Protein AF-A0A927Z5C0-F1 (afdb_monomer)

Radius of gyration: 33.52 Å; Cα contacts (8 Å, |Δi|>4): 1269; chains: 1; bounding box: 84×115×76 Å

Mean predicted aligned error: 18.36 Å

Solvent-accessible surface area (backbone atoms only — not comparable to full-atom values): 34961 Å² total; per-residue (Å²): 134,86,88,82,93,79,89,84,80,93,78,88,75,91,90,73,93,80,89,84,85,87,81,89,85,91,88,81,85,73,83,78,77,69,77,74,74,81,71,95,73,92,30,59,30,34,33,28,30,27,28,61,99,68,42,72,51,75,78,29,37,56,52,42,77,29,66,46,78,95,73,87,42,35,26,20,29,38,31,44,2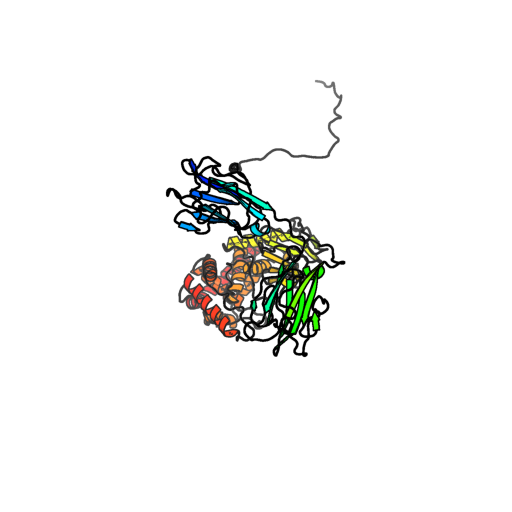6,63,40,87,73,91,54,54,62,49,36,38,33,28,29,26,29,62,99,67,44,73,54,70,77,30,48,59,56,38,78,29,65,44,83,94,71,84,36,33,27,19,26,38,30,44,29,58,38,61,56,37,39,77,49,33,45,43,39,34,28,32,24,29,63,97,70,43,70,52,75,78,39,46,62,52,45,77,35,70,44,81,96,70,87,38,34,27,21,23,39,29,44,27,71,42,75,48,77,80,74,90,62,67,45,36,36,33,27,30,26,30,62,99,70,43,72,51,73,79,29,49,57,53,42,75,27,68,43,78,94,73,87,42,35,25,18,23,38,32,44,36,59,52,51,92,87,44,38,52,47,36,39,31,31,32,26,28,63,95,70,42,71,51,73,79,26,44,61,56,42,76,34,69,46,77,94,74,85,40,34,26,18,26,40,30,42,28,55,39,43,43,35,42,64,40,36,44,42,37,32,28,32,24,29,63,96,71,41,70,54,74,78,39,47,61,53,42,83,34,68,45,83,92,74,87,39,34,26,20,22,40,30,44,28,63,43,74,44,94,80,35,70,81,87,73,75,63,42,76,52,82,69,82,62,36,78,88,42,74,44,78,31,86,54,57,30,32,36,77,61,91,62,38,34,41,38,38,46,57,73,32,64,46,51,16,18,52,66,61,54,53,54,46,51,53,50,47,48,27,67,69,62,73,46,54,76,31,33,81,38,67,56,101,53,98,52,66,59,40,56,68,48,39,48,37,46,70,40,34,78,60,64,72,83,44,80,35,37,38,32,42,46,40,81,63,94,70,55,44,43,43,62,25,56,40,30,35,40,36,22,49,56,36,77,76,51,63,88,70,48,41,54,47,52,43,26,35,54,40,68,30,49,49,60,95,29,55,61,84,66,44,67,35,49,50,41,5,45,14,54,40,49,35,51,52,37,34,54,78,70,60,43,45,60,72,75,53,51,72,61,48,49,84,69,54,71,73,49,50,56,34,44,75,48,31,68,56,49,66,71,51,83,78,81,62,67,68,85,88,38,64,63,36,43,44,52,16,30,52,50,51,51,48,43,31,77,74,69,34,82,60,43,61,54,51,34,46,56,50,45,39,74,38,84,49,60,86,62,81,80,77,67,100,81,63,75,73,66,63,51,55,54,50,50,43,54,51,45,51,52,38,47,31,74,74,63,42,91,54,45,43,62,52,44,40,55,44,47,78,74,40,44,73,56,53,32,53,52,52,52,52,49,42,52,56,45,50,75,76,110

Foldseek 3Di:
DDDDDDDDDPPPPDDDDDDDDDDDDDDDDDPDPPPPDPDPDQAQKKKWFQKPPPGIDDIDHAFDKHFDFPPPIFTFKMFMWGGPPVFDWWKKKWFQKPPPGIDDIDTGGDIHGDDPPPIGTFKMFMATDHGVNVFKKKKKWFQKPPPGIDDIDIHGPMHGDDPPPIGTGMMTIHIDTDDDPPDKKKKKWFQKPPPGIDDIDIAFDKHFDFPPPIFTFKMAMWIDDPQFFWFKKKWWQKPPPGIDDIDTHGGMHGDDPPPIGTFKMFMATDFGVNLFKKKWKWFQKPPPGIDDIDIHGDIHGDGPPPIGTGMMTIHIDTDPPRDPDDAAAEDQAQLDQVDKDQAQAWHWYDDDAEIETEHHGDMAGSNVRVLLVVLQVLLCVLQVFHFDLQQADPDDDPVCCVRARHDNNPVPCVVSRHQYEYEDADPPFAWADHGSYIYGYRVQSNDDPQRVLRVQLRSQLRRAAPQDAPLALQQSLLRSNLSSLRSCLVVLHFHPVCLVLLPDDDPVLLVLLVVFLCVLLDNQPDPPPVDDSSNNNSVLLLVVCCVPVNSNLSVQLRVLVSVDRLPPQPDDDDPPDNNPSSNVSSVVSLVSSCVSPPPCSRVVSSVCCVVPSNVVSVVSVVSSVVSVVVD

Secondary structure (DSSP, 8-state):
-------S---SSS----S--------------PPP---S---SEEEEEEETTTEEPPPEETTPPEE-SSS-PPEEEEEEEE---SSS-EEEEEEEETTTEE---EETT--EE-SSS-PPEEEEEEEEESTHHHHEEEEEEEEETTTEEPPPEETTPPEE-SSS-PPEEEEEEEEEEPP---S-EEEEEEEETTTEEPPPEETT--EE-SSS-PPEEEEEEEEE-SSS--EEEEEEEETTTEEPPPB-TT--EE-SSS-PPEEEEEEEEESTHHHHEEEEEEEEETTTEEPPPEETT--EE-SSS-PPEEEEEEEEEE-TTPPP-PPPEEE---S-TT-EEE-SS-EEEE-SSEEEEE-TT-EEETTHHHHHHHHHHHHHHHH-----TT---S-S--HHIIIIISSTTTTSSTT--SEEEEEE--SS--EEEETTEEEEEGGGGSS-GGGTHHHHHHHHHT-S-SS----HHHHHHHHHHHHHHHHHHHHT---GGGHHHHSPPPHHHHHHHHTGGGGGGS-----SSS--HHHHHHHHHHHHHHHHH-TTHHHHHHHHHTTS--GGGS---TTS-THHHHHHHHHHHHHHHHHHS-TTHHHHHHHHHHHHHHHHHHHHHHHHHHHHTT-

pLDDT: mean 78.88, std 19.05, range [27.11, 98.69]

Structure (mmCIF, N/CA/C/O backbone):
data_AF-A0A927Z5C0-F1
#
_entry.id   AF-A0A927Z5C0-F1
#
loop_
_atom_site.group_PDB
_atom_site.id
_atom_site.type_symbol
_atom_site.label_atom_id
_atom_site.label_alt_id
_atom_site.label_comp_id
_atom_site.label_asym_id
_atom_site.label_entity_id
_atom_site.label_seq_id
_atom_site.pdbx_PDB_ins_code
_atom_site.Cartn_x
_atom_site.Cartn_y
_atom_site.Cartn_z
_atom_site.occupancy
_atom_site.B_iso_or_equiv
_atom_site.auth_seq_id
_atom_site.auth_comp_id
_atom_site.auth_asym_id
_atom_site.auth_atom_id
_atom_site.pdbx_PDB_model_num
ATOM 1 N N . MET A 1 1 ? -23.566 82.397 30.228 1.00 35.00 1 MET A N 1
ATOM 2 C CA . MET A 1 1 ? -24.152 83.359 29.269 1.00 35.00 1 MET A CA 1
ATOM 3 C C . MET A 1 1 ? -23.436 83.197 27.927 1.00 35.00 1 MET A C 1
ATOM 5 O O . MET A 1 1 ? -22.221 83.251 27.918 1.00 35.00 1 MET A O 1
ATOM 9 N N . TYR A 1 2 ? -24.194 82.915 26.859 1.00 32.28 2 TYR A N 1
ATOM 10 C CA . TYR A 1 2 ? -23.895 83.130 25.426 1.00 32.28 2 TYR A CA 1
ATOM 11 C C . TYR A 1 2 ? -22.536 82.684 24.833 1.00 32.28 2 TYR A C 1
ATOM 13 O O . TYR A 1 2 ? -21.501 83.284 25.065 1.00 32.28 2 TYR A O 1
ATOM 21 N N . ARG A 1 3 ? -22.475 81.562 24.097 1.00 31.06 3 ARG A N 1
ATOM 22 C CA . ARG A 1 3 ? -22.785 81.353 22.653 1.00 31.06 3 ARG A CA 1
ATOM 23 C C . ARG A 1 3 ? -21.858 82.061 21.638 1.00 31.06 3 ARG A C 1
ATOM 25 O O . ARG A 1 3 ? -21.967 83.253 21.405 1.00 31.06 3 ARG A O 1
ATOM 32 N N . ARG A 1 4 ? -21.217 81.185 20.844 1.00 33.03 4 ARG A N 1
ATOM 33 C CA . ARG A 1 4 ? -21.032 81.217 19.374 1.00 33.03 4 ARG A CA 1
ATOM 34 C C . ARG A 1 4 ? -19.978 82.170 18.785 1.00 33.03 4 ARG A C 1
ATOM 36 O O . ARG A 1 4 ? -20.296 83.246 18.300 1.00 33.03 4 ARG A O 1
ATOM 43 N N . LYS A 1 5 ? -18.809 81.587 18.501 1.00 33.81 5 LYS A N 1
ATOM 44 C CA . LYS A 1 5 ? -18.330 81.476 17.112 1.00 33.81 5 LYS A CA 1
ATOM 45 C C . LYS A 1 5 ? -18.295 79.997 16.746 1.00 33.81 5 LYS A C 1
ATOM 47 O O . LYS A 1 5 ? -17.612 79.209 17.386 1.00 33.81 5 LYS A O 1
ATOM 52 N N . GLY A 1 6 ? -19.129 79.606 15.789 1.00 30.55 6 GLY A N 1
ATOM 53 C CA . GLY A 1 6 ? -19.282 78.228 15.358 1.00 30.55 6 GLY A CA 1
ATOM 54 C C . GLY A 1 6 ? -19.215 78.114 13.846 1.00 30.55 6 GLY A C 1
ATOM 55 O O . GLY A 1 6 ? -19.657 79.009 13.133 1.00 30.55 6 GLY A O 1
ATOM 56 N N . LYS A 1 7 ? -18.770 76.926 13.432 1.00 36.62 7 LYS A N 1
ATOM 57 C CA . LYS A 1 7 ? -18.988 76.288 12.130 1.00 36.62 7 LYS A CA 1
ATOM 58 C C . LYS A 1 7 ? -18.103 76.772 10.979 1.00 36.62 7 LYS A C 1
ATOM 60 O O . LYS A 1 7 ? -18.594 77.274 9.977 1.00 36.62 7 LYS A O 1
ATOM 65 N N . LEU A 1 8 ? -16.826 76.394 11.047 1.00 32.53 8 LEU A N 1
ATOM 66 C CA . LEU A 1 8 ? -16.128 75.885 9.868 1.00 32.53 8 LEU A CA 1
ATOM 67 C C . LEU A 1 8 ? -15.653 74.445 10.115 1.00 32.53 8 LEU A C 1
ATOM 69 O O . LEU A 1 8 ? -14.887 74.165 11.027 1.00 32.53 8 LEU A O 1
ATOM 73 N N . LYS A 1 9 ? -16.157 73.560 9.248 1.00 37.00 9 LYS A N 1
ATOM 74 C CA . LYS A 1 9 ? -15.543 72.310 8.777 1.00 37.00 9 LYS A CA 1
ATOM 75 C C . LYS A 1 9 ? -15.437 71.119 9.746 1.00 37.00 9 LYS A C 1
ATOM 77 O O . LYS A 1 9 ? -14.450 70.401 9.772 1.00 37.00 9 LYS A O 1
ATOM 82 N N . ARG A 1 10 ? -16.581 70.751 10.343 1.00 35.12 10 ARG A N 1
ATOM 83 C CA . ARG A 1 10 ? -17.048 69.349 10.277 1.00 35.12 10 ARG A CA 1
ATOM 84 C C . ARG A 1 10 ? -17.581 69.102 8.861 1.00 35.12 10 ARG A C 1
ATOM 86 O O . ARG A 1 10 ? -18.714 69.479 8.584 1.00 35.12 10 ARG A O 1
ATOM 93 N N . ARG A 1 11 ? -16.747 68.554 7.974 1.00 35.56 11 ARG A N 1
ATOM 94 C CA . ARG A 1 11 ? -17.100 67.827 6.730 1.00 35.56 11 ARG A CA 1
ATOM 95 C C . ARG A 1 11 ? -15.812 67.238 6.128 1.00 35.56 11 ARG A C 1
ATOM 97 O O . ARG A 1 11 ? -15.380 67.611 5.051 1.00 35.56 11 ARG A O 1
ATOM 104 N N . ALA A 1 12 ? -15.175 66.371 6.906 1.00 32.50 12 ALA A N 1
ATOM 105 C CA . ALA A 1 12 ? -14.199 65.369 6.459 1.00 32.50 12 ALA A CA 1
ATOM 106 C C . ALA A 1 12 ? -14.202 64.182 7.447 1.00 32.50 12 ALA A C 1
ATOM 108 O O . ALA A 1 12 ? -13.190 63.557 7.719 1.00 32.50 12 ALA A O 1
ATOM 109 N N . LEU A 1 13 ? -15.367 63.930 8.052 1.00 33.34 13 LEU A N 1
ATOM 110 C CA . LEU A 1 13 ? -15.648 62.782 8.901 1.00 33.34 13 LEU A CA 1
ATOM 111 C C . LEU A 1 13 ? -17.095 62.405 8.581 1.00 33.34 13 LEU A C 1
ATOM 113 O O . LEU A 1 13 ? -17.990 63.229 8.789 1.00 33.34 13 LEU A O 1
ATOM 117 N N . LYS A 1 14 ? -17.282 61.197 8.039 1.00 33.88 14 LYS A N 1
ATOM 118 C CA . LYS A 1 14 ? -18.471 60.646 7.352 1.00 33.88 14 LYS A CA 1
ATOM 119 C C . LYS A 1 14 ? -18.486 60.823 5.825 1.00 33.88 14 LYS A C 1
ATOM 121 O O . LYS A 1 14 ? -19.252 61.628 5.301 1.00 33.88 14 LYS A O 1
ATOM 126 N N . ARG A 1 15 ? -17.676 60.009 5.134 1.00 34.78 15 ARG A N 1
ATOM 127 C CA . ARG A 1 15 ? -18.104 59.057 4.080 1.00 34.78 15 ARG A CA 1
ATOM 128 C C . ARG A 1 15 ? -16.881 58.302 3.534 1.00 34.78 15 ARG A C 1
ATOM 130 O O . ARG A 1 15 ? -16.101 58.898 2.810 1.00 34.78 15 ARG A O 1
ATOM 137 N N . LEU A 1 16 ? -16.762 57.048 3.975 1.00 27.66 16 LEU A N 1
ATOM 138 C CA . LEU A 1 16 ? -16.026 55.858 3.496 1.00 27.66 16 LEU A CA 1
ATOM 139 C C . LEU A 1 16 ? -15.730 55.091 4.808 1.00 27.66 16 LEU A C 1
ATOM 141 O O . LEU A 1 16 ? -14.851 55.508 5.546 1.00 27.66 16 LEU A O 1
ATOM 145 N N . ILE A 1 17 ? -16.520 54.154 5.351 1.00 39.12 17 ILE A N 1
ATOM 146 C CA . ILE A 1 17 ? -17.126 52.933 4.790 1.00 39.12 17 ILE A CA 1
ATOM 147 C C . ILE A 1 17 ? -16.357 52.432 3.573 1.00 39.12 17 ILE A C 1
ATOM 149 O O . ILE A 1 17 ? -16.711 52.756 2.445 1.00 39.12 17 ILE A O 1
ATOM 153 N N . SER A 1 18 ? -15.239 51.760 3.844 1.00 31.09 18 SER A N 1
ATOM 154 C CA . SER A 1 18 ? -14.979 50.374 3.434 1.00 31.09 18 SER A CA 1
ATOM 155 C C . SER A 1 18 ? -13.510 50.028 3.714 1.00 31.09 18 SER A C 1
ATOM 157 O O . SER A 1 18 ? -12.622 50.804 3.381 1.00 31.09 18 SER A O 1
ATOM 159 N N . PHE A 1 19 ? -13.312 48.841 4.290 1.00 29.16 19 PHE A N 1
ATOM 160 C CA . PHE A 1 19 ? -12.064 48.101 4.530 1.00 29.16 19 PHE A CA 1
ATOM 161 C C . PHE A 1 19 ? -11.231 48.357 5.809 1.00 29.16 19 PHE A C 1
ATOM 163 O O . PHE A 1 19 ? -10.607 49.394 6.006 1.00 29.16 19 PHE A O 1
ATOM 170 N N . LEU A 1 20 ? -11.194 47.268 6.596 1.00 27.73 20 LEU A N 1
ATOM 171 C CA . LEU A 1 20 ? -10.208 46.795 7.577 1.00 27.73 20 LEU A CA 1
ATOM 172 C C . LEU A 1 20 ? -10.123 47.453 8.971 1.00 27.73 20 LEU A C 1
ATOM 174 O O . LEU A 1 20 ? -9.195 48.173 9.324 1.00 27.73 20 LEU A O 1
ATOM 178 N N . VAL A 1 21 ? -11.095 47.066 9.798 1.00 28.19 21 VAL A N 1
ATOM 179 C CA . VAL A 1 21 ? -10.966 46.757 11.239 1.00 28.19 21 VAL A CA 1
ATOM 180 C C . VAL A 1 21 ? -10.350 45.332 11.288 1.00 28.19 21 VAL A C 1
ATOM 182 O O . VAL A 1 21 ? -10.690 44.541 10.419 1.00 28.19 21 VAL A O 1
ATOM 185 N N . VAL A 1 22 ? -9.432 44.871 12.139 1.00 29.48 22 VAL A N 1
ATOM 186 C CA . VAL A 1 22 ? -9.125 45.068 13.560 1.00 29.48 22 VAL A CA 1
ATOM 187 C C . VAL A 1 22 ? -7.648 44.684 13.743 1.00 29.48 22 VAL A C 1
ATOM 189 O O . VAL A 1 22 ? -7.231 43.623 13.287 1.00 29.48 22 VAL A O 1
ATOM 192 N N . ALA A 1 23 ? -6.870 45.489 14.462 1.00 27.11 23 ALA A N 1
ATOM 193 C CA . ALA A 1 23 ? -5.603 45.062 15.044 1.00 27.11 23 ALA A CA 1
ATOM 194 C C . ALA A 1 23 ? -5.609 45.428 16.534 1.00 27.11 23 ALA A C 1
ATOM 196 O O . ALA A 1 23 ? -5.937 46.567 16.867 1.00 27.11 23 ALA A O 1
ATOM 197 N N . VAL A 1 24 ? -5.157 44.477 17.372 1.00 29.84 24 VAL A N 1
ATOM 198 C CA . VAL A 1 24 ? -4.803 44.607 18.808 1.00 29.84 24 VAL A CA 1
ATOM 199 C C . VAL A 1 24 ? -6.044 44.624 19.738 1.00 29.84 24 VAL A C 1
ATOM 201 O O . VAL A 1 24 ? -6.917 45.459 19.568 1.00 29.84 24 VAL A O 1
ATOM 204 N N . MET A 1 25 ? -6.258 43.772 20.752 1.00 28.12 25 MET A N 1
ATOM 205 C CA . MET A 1 25 ? -5.414 42.907 21.587 1.00 28.12 25 MET A CA 1
ATOM 206 C C . MET A 1 25 ? -6.323 41.901 22.333 1.00 28.12 25 MET A C 1
ATOM 208 O O . MET A 1 25 ? -7.357 42.331 22.827 1.00 28.12 25 MET A O 1
ATOM 212 N N . ILE A 1 26 ? -5.905 40.642 22.496 1.00 29.81 26 ILE A N 1
ATOM 213 C CA . ILE A 1 26 ? -5.763 39.912 23.778 1.00 29.81 26 ILE A CA 1
ATOM 214 C C . ILE A 1 26 ? -4.725 38.828 23.464 1.00 29.81 26 ILE A C 1
ATOM 216 O O . ILE A 1 26 ? -5.000 37.854 22.775 1.00 29.81 26 ILE A O 1
ATOM 220 N N . CYS A 1 27 ? -3.485 39.078 23.876 1.00 29.94 27 CYS A N 1
ATOM 221 C CA . CYS A 1 27 ? -2.367 38.155 23.756 1.00 29.94 27 CYS A CA 1
ATOM 222 C C . CYS A 1 27 ? -1.892 37.911 25.187 1.00 29.94 27 CYS A C 1
ATOM 224 O O . CYS A 1 27 ? -1.241 38.771 25.782 1.00 29.94 27 CYS A O 1
ATOM 226 N N . SER A 1 28 ? -2.298 36.788 25.773 1.00 27.95 28 SER A N 1
ATOM 227 C CA . SER A 1 28 ? -1.826 36.334 27.078 1.00 27.95 28 SER A CA 1
ATOM 228 C C . SER A 1 28 ? -1.284 34.914 26.951 1.00 27.95 28 SER A C 1
ATOM 230 O O . SER A 1 28 ? -2.047 33.962 26.850 1.00 27.95 28 SER A O 1
ATOM 232 N N . LEU A 1 29 ? 0.050 34.840 26.994 1.00 28.64 29 LEU A N 1
ATOM 233 C CA . LEU A 1 29 ? 0.862 33.756 27.556 1.00 28.64 29 LEU A CA 1
ATOM 234 C C . LEU A 1 29 ? 0.668 32.352 26.960 1.00 28.64 29 LEU A C 1
ATOM 236 O O . LEU A 1 29 ? 0.243 31.425 27.639 1.00 28.64 29 LEU A O 1
ATOM 240 N N . ILE A 1 30 ? 1.143 32.180 25.726 1.00 35.09 30 ILE A N 1
ATOM 241 C CA . ILE A 1 30 ? 1.740 30.907 25.300 1.00 35.09 30 ILE A CA 1
ATOM 242 C C . ILE A 1 30 ? 3.226 30.988 25.691 1.00 35.09 30 ILE A C 1
ATOM 244 O O . ILE A 1 30 ? 3.860 32.005 25.380 1.00 35.09 30 ILE A O 1
ATOM 248 N N . PRO A 1 31 ? 3.816 29.996 26.386 1.00 29.86 31 PRO A N 1
ATOM 249 C CA . PRO A 1 31 ? 5.259 29.965 26.569 1.00 29.86 31 PRO A CA 1
ATOM 250 C C . PRO A 1 31 ? 5.903 29.979 25.185 1.00 29.86 31 PRO A C 1
ATOM 252 O O . PRO A 1 31 ? 5.640 29.106 24.362 1.00 29.86 31 PRO A O 1
ATOM 255 N N . SER A 1 32 ? 6.712 31.008 24.919 1.00 28.58 32 SER A N 1
ATOM 256 C CA . SER A 1 32 ? 7.458 31.114 23.674 1.00 28.58 32 SER A CA 1
ATOM 257 C C . SER A 1 32 ? 8.283 29.841 23.519 1.00 28.58 32 SER A C 1
ATOM 259 O O . SER A 1 32 ? 9.288 29.660 24.216 1.00 28.58 32 SER A O 1
ATOM 261 N N . LEU A 1 33 ? 7.870 28.963 22.610 1.00 27.53 33 LEU A N 1
ATOM 262 C CA . LEU A 1 33 ? 8.778 28.002 22.023 1.00 27.53 33 LEU A CA 1
ATOM 263 C C . LEU A 1 33 ? 9.850 28.850 21.350 1.00 27.53 33 LEU A C 1
ATOM 265 O O . LEU A 1 33 ? 9.647 29.431 20.286 1.00 27.53 33 LEU A O 1
ATOM 269 N N . LYS A 1 34 ? 10.986 29.000 22.036 1.00 31.28 34 LYS A N 1
ATOM 270 C CA . LYS A 1 34 ? 12.219 29.385 21.365 1.00 31.28 34 LYS A CA 1
ATOM 271 C C . LYS A 1 34 ? 12.359 28.391 20.213 1.00 31.28 34 LYS A C 1
ATOM 273 O O . LYS A 1 34 ? 12.351 27.192 20.507 1.00 31.28 34 LYS A O 1
ATOM 278 N N . PRO A 1 35 ? 12.488 28.821 18.947 1.00 30.06 35 PRO A N 1
ATOM 279 C CA . PRO A 1 35 ? 12.962 27.900 17.935 1.00 30.06 35 PRO A CA 1
ATOM 280 C C . PRO A 1 35 ? 14.271 27.323 18.470 1.00 30.06 35 PRO A C 1
ATOM 282 O O . PRO A 1 35 ? 15.192 28.062 18.838 1.00 30.06 35 PRO A O 1
ATOM 285 N N . LYS A 1 36 ? 14.307 25.996 18.623 1.00 29.00 36 LYS A N 1
ATOM 286 C CA . LYS A 1 36 ? 15.551 25.275 18.861 1.00 29.00 36 LYS A CA 1
ATOM 287 C C . LYS A 1 36 ? 16.464 25.713 17.727 1.00 29.00 36 LYS A C 1
ATOM 289 O O . LYS A 1 36 ? 16.083 25.578 16.569 1.00 29.00 36 LYS A O 1
ATOM 294 N N . ALA A 1 37 ? 17.574 26.355 18.082 1.00 27.62 37 ALA A N 1
ATOM 295 C CA . ALA A 1 37 ? 18.494 26.937 17.122 1.00 27.62 37 ALA A CA 1
ATOM 296 C C . ALA A 1 37 ? 18.721 25.948 15.971 1.00 27.62 37 ALA A C 1
ATOM 298 O O . ALA A 1 37 ? 19.102 24.801 16.219 1.00 27.62 37 ALA A O 1
ATOM 299 N N . ALA A 1 38 ? 18.439 26.388 14.742 1.00 37.22 38 ALA A N 1
ATOM 300 C CA . ALA A 1 38 ? 18.921 25.712 13.553 1.00 37.22 38 ALA A CA 1
ATOM 301 C C . ALA A 1 38 ? 20.443 25.639 13.706 1.00 37.22 38 ALA A C 1
ATOM 303 O O . ALA A 1 38 ? 21.122 26.661 13.754 1.00 37.22 38 ALA A O 1
ATOM 304 N N . SER A 1 39 ? 20.953 24.433 13.933 1.00 35.16 39 SER A N 1
ATOM 305 C CA . SER A 1 39 ? 22.387 24.198 14.001 1.00 35.16 39 SER A CA 1
ATOM 306 C C . SER A 1 39 ? 22.903 24.215 12.571 1.00 35.16 39 SER A C 1
ATOM 308 O O . SER A 1 39 ? 22.554 23.337 11.787 1.00 35.16 39 SER A O 1
ATOM 310 N N . ASP A 1 40 ? 23.716 25.215 12.257 1.00 40.12 40 ASP A N 1
ATOM 311 C CA . ASP A 1 40 ? 24.398 25.435 10.983 1.00 40.12 40 ASP A CA 1
ATOM 312 C C . ASP A 1 40 ? 25.125 24.167 10.475 1.00 40.12 40 ASP A C 1
ATOM 314 O O . ASP A 1 40 ? 26.244 23.882 10.894 1.00 40.12 40 ASP A O 1
ATOM 318 N N . ASN A 1 41 ? 24.456 23.368 9.630 1.00 47.59 41 ASN A N 1
ATOM 319 C CA . ASN A 1 41 ? 25.001 22.394 8.659 1.00 47.59 41 ASN A CA 1
ATOM 320 C C . ASN A 1 41 ? 23.839 21.606 8.009 1.00 47.59 41 ASN A C 1
ATOM 322 O O . ASN A 1 41 ? 23.687 20.403 8.205 1.00 47.59 41 ASN A O 1
ATOM 326 N N . ALA A 1 42 ? 22.965 22.288 7.268 1.00 65.31 42 ALA A N 1
ATOM 327 C CA . ALA A 1 42 ? 21.792 21.674 6.636 1.00 65.31 42 ALA A CA 1
ATOM 328 C C . ALA A 1 42 ? 22.106 21.168 5.215 1.00 65.31 42 ALA A C 1
ATOM 330 O O . ALA A 1 42 ? 21.525 21.646 4.245 1.00 65.31 42 ALA A O 1
ATOM 331 N N . GLY A 1 43 ? 23.081 20.264 5.081 1.00 81.75 43 GLY A N 1
ATOM 332 C CA . GLY A 1 43 ? 23.309 19.566 3.812 1.00 81.75 43 GLY A CA 1
ATOM 333 C C . GLY A 1 43 ? 22.531 18.255 3.713 1.00 81.75 43 GLY A C 1
ATOM 334 O O . GLY A 1 43 ? 22.172 17.675 4.741 1.00 81.75 43 GLY A O 1
ATOM 335 N N . LEU A 1 44 ? 22.293 17.776 2.489 1.00 91.50 44 LEU A N 1
ATOM 336 C CA . LEU A 1 44 ? 21.554 16.535 2.212 1.00 91.50 44 LEU A CA 1
ATOM 337 C C . LEU A 1 44 ? 22.314 15.293 2.690 1.00 91.50 44 LEU A C 1
ATOM 339 O O . LEU A 1 44 ? 21.702 14.340 3.167 1.00 91.50 44 LEU A O 1
ATOM 343 N N . VAL A 1 45 ? 23.646 15.309 2.618 1.00 96.19 45 VAL A N 1
ATOM 344 C CA . VAL A 1 45 ? 24.509 14.322 3.277 1.00 96.19 45 VAL A CA 1
ATOM 345 C C . VAL A 1 45 ? 25.540 15.024 4.149 1.00 96.19 45 VAL A C 1
ATOM 347 O O . VAL A 1 45 ? 26.222 15.953 3.718 1.00 96.19 45 VAL A O 1
ATOM 350 N N . ASN A 1 46 ? 25.668 14.556 5.390 1.00 96.94 46 ASN A N 1
ATOM 351 C CA . ASN A 1 46 ? 26.558 15.101 6.405 1.00 96.94 46 ASN A CA 1
ATOM 352 C C . ASN A 1 46 ? 27.543 14.027 6.856 1.00 96.94 46 ASN A C 1
ATOM 354 O O . ASN A 1 46 ? 27.159 12.890 7.117 1.00 96.94 46 ASN A O 1
ATOM 358 N N . TYR A 1 47 ? 28.816 14.379 6.982 1.00 98.06 47 TYR A N 1
ATOM 359 C CA . TYR A 1 47 ? 29.864 13.435 7.350 1.00 98.06 47 TYR A CA 1
ATOM 360 C C . TYR A 1 47 ? 31.010 14.096 8.101 1.00 98.06 47 TYR A C 1
ATOM 362 O O . TYR A 1 47 ? 31.300 15.282 7.942 1.00 98.06 47 TYR A O 1
ATOM 370 N N . ARG A 1 48 ? 31.699 13.307 8.921 1.00 97.50 48 ARG A N 1
ATOM 371 C CA . ARG A 1 48 ? 32.940 13.708 9.590 1.00 97.50 48 ARG A CA 1
ATOM 372 C C . ARG A 1 48 ? 33.886 12.533 9.716 1.00 97.50 48 ARG A C 1
ATOM 374 O O . ARG A 1 48 ? 33.468 11.379 9.744 1.00 97.50 48 ARG A O 1
ATOM 381 N N . THR A 1 49 ? 35.170 12.834 9.840 1.00 97.88 49 THR A N 1
ATOM 382 C CA . THR A 1 49 ? 36.228 11.827 9.944 1.00 97.88 49 THR A CA 1
ATOM 383 C C . THR A 1 49 ? 37.078 12.044 11.185 1.00 97.88 49 THR A C 1
ATOM 385 O O . THR A 1 49 ? 37.369 13.184 11.554 1.00 97.88 49 THR A O 1
ATOM 388 N N . HIS A 1 50 ? 37.546 10.950 11.781 1.00 97.44 50 HIS A N 1
ATOM 389 C CA . HIS A 1 50 ? 38.607 10.976 12.778 1.00 97.44 50 HIS A CA 1
ATOM 390 C C . HIS A 1 50 ? 39.970 10.907 12.088 1.00 97.44 50 HIS A C 1
ATOM 392 O O . HIS A 1 50 ? 40.289 9.926 11.408 1.00 97.44 50 HIS A O 1
ATOM 398 N N . VAL A 1 51 ? 40.783 11.946 12.267 1.00 96.31 51 VAL A N 1
ATOM 399 C CA . VAL A 1 51 ? 42.100 12.075 11.638 1.00 96.31 51 VAL A CA 1
ATOM 400 C C . VAL A 1 51 ? 43.195 11.866 12.670 1.00 96.31 51 VAL A C 1
ATOM 402 O O . VAL A 1 51 ? 43.166 12.434 13.762 1.00 96.31 51 VAL A O 1
ATOM 405 N N . GLN A 1 52 ? 44.222 11.102 12.302 1.00 94.06 52 GLN A N 1
ATOM 406 C CA . GLN A 1 52 ? 45.414 10.930 13.129 1.00 94.06 52 GLN A CA 1
ATOM 407 C C . GLN A 1 52 ? 45.947 12.280 13.639 1.00 94.06 52 GLN A C 1
ATOM 409 O O . GLN A 1 52 ? 46.155 13.206 12.859 1.00 94.06 52 GLN A O 1
ATOM 414 N N . THR A 1 53 ? 46.261 12.347 14.938 1.00 91.81 53 THR A N 1
ATOM 415 C CA . THR A 1 53 ? 46.728 13.549 15.662 1.00 91.81 53 THR A CA 1
ATOM 416 C C . THR A 1 53 ? 45.641 14.593 15.941 1.00 91.81 53 THR A C 1
ATOM 418 O O . THR A 1 53 ? 45.738 15.258 16.965 1.00 91.81 53 THR A O 1
ATOM 421 N N . TYR A 1 54 ? 44.627 14.739 15.086 1.00 91.50 54 TYR A N 1
ATOM 422 C CA . TYR A 1 54 ? 43.617 15.799 15.219 1.00 91.50 54 TYR A CA 1
ATOM 423 C C . TYR A 1 54 ? 42.314 15.342 15.868 1.00 91.50 54 TYR A C 1
ATOM 425 O O . TYR A 1 54 ? 41.583 16.169 16.400 1.00 91.50 54 TYR A O 1
ATOM 433 N N . GLY A 1 55 ? 42.045 14.041 15.876 1.00 94.31 55 GLY A N 1
ATOM 434 C CA . GLY A 1 55 ? 40.807 13.513 16.421 1.00 94.31 55 GLY A CA 1
ATOM 435 C C . GLY A 1 55 ? 39.631 13.685 15.461 1.00 94.31 55 GLY A C 1
ATOM 436 O O . GLY A 1 55 ? 39.816 13.802 14.246 1.00 94.31 55 GLY A O 1
ATOM 437 N N . TRP A 1 56 ? 38.416 13.684 16.010 1.00 96.44 56 TRP A N 1
ATOM 438 C CA . TRP A 1 56 ? 37.203 14.006 15.261 1.00 96.44 56 TRP A CA 1
ATOM 439 C C . TRP A 1 56 ? 37.234 15.459 14.795 1.00 96.44 56 TRP A C 1
ATOM 441 O O . TRP A 1 56 ? 37.398 16.370 15.602 1.00 96.44 56 TRP A O 1
ATOM 451 N N . GLN A 1 57 ? 37.052 15.663 13.496 1.00 93.81 57 GLN A N 1
ATOM 452 C CA . GLN A 1 57 ? 36.880 16.992 12.917 1.00 93.81 57 GLN A CA 1
ATOM 453 C C . GLN A 1 57 ? 35.396 17.379 12.845 1.00 93.81 57 GLN A C 1
ATOM 455 O O . GLN A 1 57 ? 34.514 16.527 12.987 1.00 93.81 57 GLN A O 1
ATOM 460 N N . ASP A 1 58 ? 35.131 18.665 12.609 1.00 94.56 58 ASP A N 1
ATOM 461 C CA . ASP A 1 58 ? 33.775 19.185 12.430 1.00 94.56 58 ASP A CA 1
ATOM 462 C C . ASP A 1 58 ? 33.045 18.500 11.269 1.00 94.56 58 ASP A C 1
ATOM 464 O O . ASP A 1 58 ? 33.655 18.097 10.273 1.00 94.56 58 ASP A O 1
ATOM 468 N N . TRP A 1 59 ? 31.719 18.431 11.385 1.00 94.88 59 TRP A N 1
ATOM 469 C CA . TRP A 1 59 ? 30.845 17.952 10.321 1.00 94.88 59 TRP A CA 1
ATOM 470 C C . TRP A 1 59 ? 31.013 18.780 9.042 1.00 94.88 59 TRP A C 1
ATOM 472 O O . TRP A 1 59 ? 31.114 20.010 9.069 1.00 94.88 59 TRP A O 1
ATOM 482 N N . LYS A 1 60 ? 31.039 18.069 7.918 1.00 97.19 60 LYS A N 1
ATOM 483 C CA . LYS A 1 60 ? 31.037 18.578 6.549 1.00 97.19 60 LYS A CA 1
ATOM 484 C C . LYS A 1 60 ? 29.800 18.067 5.835 1.00 97.19 60 LYS A C 1
ATOM 486 O O . LYS A 1 60 ? 29.207 17.079 6.262 1.00 97.19 60 LYS A O 1
ATOM 491 N N . SER A 1 61 ? 29.441 18.731 4.750 1.00 95.12 61 SER A N 1
ATOM 492 C CA . SER A 1 61 ? 28.286 18.360 3.952 1.00 95.12 61 SER A CA 1
ATOM 493 C C . SER A 1 61 ? 28.524 18.558 2.461 1.00 95.12 61 SER A C 1
ATOM 495 O O . SER A 1 61 ? 29.406 19.321 2.063 1.00 95.12 61 SER A O 1
ATOM 497 N N . ASP A 1 62 ? 27.745 17.837 1.656 1.00 91.81 62 ASP A N 1
ATOM 498 C CA . ASP A 1 62 ? 27.530 18.053 0.219 1.00 91.81 62 ASP A CA 1
ATOM 499 C C . ASP A 1 62 ? 28.779 18.449 -0.587 1.00 91.81 62 ASP A C 1
ATOM 501 O O . ASP A 1 62 ? 28.877 19.513 -1.199 1.00 91.81 62 ASP A O 1
ATOM 505 N N . GLY A 1 63 ? 29.755 17.546 -0.613 1.00 92.06 63 GLY A N 1
ATOM 506 C CA . GLY A 1 63 ? 30.969 17.659 -1.415 1.00 92.06 63 GLY A CA 1
ATOM 507 C C . GLY A 1 63 ? 32.097 18.438 -0.744 1.00 92.06 63 GLY A C 1
ATOM 508 O O . GLY A 1 63 ? 33.184 18.509 -1.312 1.00 92.06 63 GLY A O 1
ATOM 509 N N . ALA A 1 64 ? 31.901 18.987 0.458 1.00 95.56 64 ALA A N 1
ATOM 510 C CA . ALA A 1 64 ? 32.978 19.613 1.220 1.00 95.56 64 ALA A CA 1
ATOM 511 C C . ALA A 1 64 ? 33.980 18.573 1.755 1.00 95.56 64 ALA A C 1
ATOM 513 O O . ALA A 1 64 ? 33.604 17.547 2.314 1.00 95.56 64 ALA A O 1
ATOM 514 N N . MET A 1 65 ? 35.280 18.838 1.648 1.00 96.81 65 MET A N 1
ATOM 515 C CA . MET A 1 65 ? 36.306 17.893 2.105 1.00 96.81 65 MET A CA 1
ATOM 516 C C . MET A 1 65 ? 36.268 17.669 3.630 1.00 96.81 65 MET A C 1
ATOM 518 O O . MET A 1 65 ? 36.437 18.616 4.405 1.00 96.81 65 MET A O 1
ATOM 522 N N . ALA A 1 66 ? 36.162 16.404 4.051 1.00 97.06 66 ALA A N 1
ATOM 523 C CA . ALA A 1 66 ? 36.475 15.937 5.405 1.00 97.06 66 ALA A CA 1
ATOM 524 C C . ALA A 1 66 ? 37.837 15.223 5.416 1.00 97.06 66 ALA A C 1
ATOM 526 O O . ALA A 1 66 ? 38.154 14.474 4.490 1.00 97.06 66 ALA A O 1
ATOM 527 N N . GLY A 1 67 ? 38.657 15.455 6.443 1.00 96.12 67 GLY A N 1
ATOM 528 C CA . GLY A 1 67 ? 40.019 14.930 6.531 1.00 96.12 67 GLY A CA 1
ATOM 529 C C . GLY A 1 67 ? 41.101 15.956 6.187 1.00 96.12 67 GLY A C 1
ATOM 530 O O . GLY A 1 67 ? 40.991 17.151 6.468 1.00 96.12 67 GLY A O 1
ATOM 531 N N . THR A 1 68 ? 42.187 15.476 5.587 1.00 92.38 68 THR A N 1
ATOM 532 C CA . THR A 1 68 ? 43.328 16.274 5.124 1.00 92.38 68 THR A CA 1
ATOM 533 C C . THR A 1 68 ? 43.743 15.860 3.713 1.00 92.38 68 THR A C 1
ATOM 535 O O . THR A 1 68 ? 43.449 14.762 3.256 1.00 92.38 68 THR A O 1
ATOM 538 N N . SER A 1 69 ? 44.485 16.721 3.026 1.00 90.06 69 SER A N 1
ATOM 539 C CA . SER A 1 69 ? 45.072 16.414 1.721 1.00 90.06 69 SER A CA 1
ATOM 540 C C . SER A 1 69 ? 46.547 16.793 1.751 1.00 90.06 69 SER A C 1
ATOM 542 O O . SER A 1 69 ? 46.882 17.941 2.041 1.00 90.06 69 SER A O 1
ATOM 544 N N . GLY A 1 70 ? 47.446 15.835 1.506 1.00 84.69 70 GLY A N 1
ATOM 545 C CA . GLY A 1 70 ? 48.889 16.091 1.393 1.00 84.69 70 GLY A CA 1
ATOM 546 C C . GLY A 1 70 ? 49.627 16.340 2.716 1.00 84.69 70 GLY A C 1
ATOM 547 O O . GLY A 1 70 ? 50.823 16.614 2.703 1.00 84.69 70 GLY A O 1
ATOM 548 N N . GLN A 1 71 ? 48.957 16.210 3.865 1.00 90.56 71 GLN A N 1
ATOM 549 C CA . GLN A 1 71 ? 49.557 16.405 5.198 1.00 90.56 71 GLN A CA 1
ATOM 550 C C . GLN A 1 71 ? 50.086 15.108 5.829 1.00 90.56 71 GLN A C 1
ATOM 552 O O . GLN A 1 71 ? 50.543 15.097 6.973 1.00 90.56 71 GLN A O 1
ATOM 557 N N . ALA A 1 72 ? 50.005 13.997 5.096 1.00 91.75 72 ALA A N 1
ATOM 558 C CA . ALA A 1 72 ? 50.415 12.674 5.541 1.00 91.75 72 ALA A CA 1
ATOM 559 C C . ALA A 1 72 ? 49.709 12.156 6.811 1.00 91.75 72 ALA A C 1
ATOM 561 O O . ALA A 1 72 ? 50.277 11.356 7.559 1.00 91.75 72 ALA A O 1
ATOM 562 N N . LYS A 1 73 ? 48.458 12.573 7.043 1.00 94.62 73 LYS A N 1
ATOM 563 C CA . LYS A 1 73 ? 47.614 12.098 8.147 1.00 94.62 73 LYS A CA 1
ATOM 564 C C . LYS A 1 73 ? 46.586 11.090 7.638 1.00 94.62 73 LYS A C 1
ATOM 566 O O . LYS A 1 73 ? 45.956 11.317 6.612 1.00 94.62 73 LYS A O 1
ATOM 571 N N . ARG A 1 74 ? 46.438 9.958 8.335 1.00 96.38 74 ARG A N 1
ATOM 572 C CA . ARG A 1 74 ? 45.436 8.926 8.001 1.00 96.38 74 ARG A CA 1
ATOM 573 C C . ARG A 1 74 ? 44.065 9.268 8.580 1.00 96.38 74 ARG A C 1
ATOM 575 O O . ARG A 1 74 ? 43.992 9.796 9.691 1.00 96.38 74 ARG A O 1
ATOM 582 N N . LEU A 1 75 ? 43.019 8.863 7.870 1.00 97.88 75 LEU A N 1
ATOM 583 C CA . LEU A 1 75 ? 41.695 8.650 8.447 1.00 97.88 75 LEU A CA 1
ATOM 584 C C . LEU A 1 75 ? 41.686 7.334 9.236 1.00 97.88 75 LEU A C 1
ATOM 586 O O . LEU A 1 75 ? 42.295 6.353 8.797 1.00 97.88 75 LEU A O 1
ATOM 590 N N . GLU A 1 76 ? 41.012 7.313 10.383 1.00 97.38 76 GLU A N 1
ATOM 591 C CA . GLU A 1 76 ? 40.900 6.130 11.256 1.00 97.38 76 GLU A CA 1
ATOM 592 C C . GLU A 1 76 ? 39.459 5.614 11.374 1.00 97.38 76 GLU A C 1
ATOM 594 O O . GLU A 1 76 ? 39.246 4.402 11.424 1.00 97.38 76 GLU A O 1
ATOM 599 N N . CYS A 1 77 ? 38.472 6.515 11.353 1.00 96.56 77 CYS A N 1
ATOM 600 C CA . CYS A 1 77 ? 37.050 6.190 11.240 1.00 96.56 77 CYS A CA 1
ATOM 601 C C . CYS A 1 77 ? 36.240 7.359 10.654 1.00 96.56 77 CYS A C 1
ATOM 603 O O . CYS A 1 77 ? 36.749 8.478 10.512 1.00 96.56 77 CYS A O 1
ATOM 605 N N . ILE A 1 78 ? 34.992 7.075 10.280 1.00 98.38 78 ILE A N 1
ATOM 606 C CA . ILE A 1 78 ? 34.051 8.002 9.647 1.00 98.38 78 ILE A CA 1
ATOM 607 C C . ILE A 1 78 ? 32.626 7.782 10.173 1.00 98.38 78 ILE A C 1
ATOM 609 O O . ILE A 1 78 ? 32.237 6.652 10.469 1.00 98.38 78 ILE A O 1
ATOM 613 N N . GLU A 1 79 ? 31.860 8.866 10.255 1.00 98.25 79 GLU A N 1
ATOM 614 C CA . GLU A 1 79 ? 30.405 8.864 10.432 1.00 98.25 79 GLU A CA 1
ATOM 615 C C . GLU A 1 79 ? 29.768 9.622 9.264 1.00 98.25 79 GLU A C 1
ATOM 617 O O . GLU A 1 79 ? 30.269 10.681 8.873 1.00 98.25 79 GLU A O 1
ATOM 622 N N . ILE A 1 80 ? 28.678 9.084 8.719 1.00 98.06 80 ILE A N 1
ATOM 623 C CA . ILE A 1 80 ? 27.909 9.647 7.609 1.00 98.06 80 ILE A CA 1
ATOM 624 C C . ILE A 1 80 ? 26.426 9.526 7.964 1.00 98.06 80 ILE A C 1
ATOM 626 O O . ILE A 1 80 ? 25.987 8.481 8.430 1.00 98.06 80 ILE A O 1
ATOM 630 N N . LYS A 1 81 ? 25.652 10.585 7.762 1.00 95.44 81 LYS A N 1
ATOM 631 C CA . LYS A 1 81 ? 24.199 10.587 7.955 1.00 95.44 81 LYS A CA 1
ATOM 632 C C . LYS A 1 81 ? 23.521 11.476 6.928 1.00 95.44 81 LYS A C 1
ATOM 634 O O . LYS A 1 81 ? 24.109 12.474 6.495 1.00 95.44 81 LYS A O 1
ATOM 639 N N . LEU A 1 82 ? 22.290 11.149 6.572 1.00 92.31 82 LEU A N 1
ATOM 640 C CA . LEU A 1 82 ? 21.472 12.021 5.744 1.00 92.31 82 LEU A CA 1
ATOM 641 C C . LEU A 1 82 ? 20.930 13.211 6.550 1.00 92.31 82 LEU A C 1
ATOM 643 O O . LEU A 1 82 ? 20.773 13.158 7.773 1.00 92.31 82 LEU A O 1
ATOM 647 N N . GLY A 1 83 ? 20.742 14.330 5.855 1.00 89.00 83 GLY A N 1
ATOM 648 C CA . GLY A 1 83 ? 19.882 15.422 6.302 1.00 89.00 83 GLY A CA 1
ATOM 649 C C . GLY A 1 83 ? 18.423 15.144 5.938 1.00 89.00 83 GLY A C 1
ATOM 650 O O . GLY A 1 83 ? 18.072 14.028 5.561 1.00 89.00 83 GLY A O 1
ATOM 651 N N . ASP A 1 84 ? 17.576 16.166 6.016 1.00 86.69 84 ASP A N 1
ATOM 652 C CA . ASP A 1 84 ? 16.211 16.063 5.498 1.00 86.69 84 ASP A CA 1
ATOM 653 C C . ASP A 1 84 ? 16.241 16.048 3.963 1.00 86.69 84 ASP A C 1
ATOM 655 O O . ASP A 1 84 ? 16.573 17.050 3.324 1.00 86.69 84 ASP A O 1
ATOM 659 N N . THR A 1 85 ? 15.962 14.883 3.379 1.00 80.12 85 THR A N 1
ATOM 660 C CA . THR A 1 85 ? 15.917 14.696 1.922 1.00 80.12 85 THR A CA 1
ATOM 661 C C . THR A 1 85 ? 14.500 14.784 1.358 1.00 80.12 85 THR A C 1
ATOM 663 O O . THR A 1 85 ? 14.350 14.841 0.137 1.00 80.12 85 THR A O 1
ATOM 666 N N . GLY A 1 86 ? 13.479 14.810 2.223 1.00 75.81 86 GLY A N 1
ATOM 667 C CA . GLY A 1 86 ? 12.071 14.685 1.845 1.00 75.81 86 GLY A CA 1
ATOM 668 C C . GLY A 1 86 ? 11.624 13.276 1.431 1.00 75.81 86 GLY A C 1
ATOM 669 O O . GLY A 1 86 ? 10.508 13.152 0.941 1.00 75.81 86 GLY A O 1
ATOM 670 N N . TYR A 1 87 ? 12.464 12.247 1.602 1.00 69.19 87 TYR A N 1
ATOM 671 C CA . TYR A 1 87 ? 12.175 10.850 1.246 1.00 69.19 87 TYR A CA 1
ATOM 672 C C . TYR A 1 87 ? 12.566 9.899 2.386 1.00 69.19 87 TYR A C 1
ATOM 674 O O . TYR A 1 87 ? 13.547 10.157 3.094 1.00 69.19 87 TYR A O 1
ATOM 682 N N . GLU A 1 88 ? 11.837 8.791 2.553 1.00 68.50 88 GLU A N 1
ATOM 683 C CA . GLU A 1 88 ? 12.170 7.761 3.545 1.00 68.50 88 GLU A CA 1
ATOM 684 C C . GLU A 1 88 ? 13.439 6.970 3.171 1.00 68.50 88 GLU A C 1
ATOM 686 O O . GLU A 1 88 ? 13.878 6.927 2.022 1.00 68.50 88 GLU A O 1
ATOM 691 N N . GLY A 1 89 ? 14.051 6.295 4.145 1.00 76.56 89 GLY A N 1
ATOM 692 C CA . GLY A 1 89 ? 15.289 5.536 3.947 1.00 76.56 89 GLY A CA 1
ATOM 693 C C . GLY A 1 89 ? 16.522 6.233 4.516 1.00 76.56 89 GLY A C 1
ATOM 694 O O . GLY A 1 89 ? 16.422 7.072 5.407 1.00 76.56 89 GLY A O 1
ATOM 695 N N . GLY A 1 90 ? 17.706 5.827 4.057 1.00 79.81 90 GLY A N 1
ATOM 696 C CA . GLY A 1 90 ? 18.956 6.214 4.706 1.00 79.81 90 GLY A CA 1
ATOM 697 C C . GLY A 1 90 ? 20.215 5.934 3.896 1.00 79.81 90 GLY A C 1
ATOM 698 O O . GLY A 1 90 ? 20.174 5.567 2.718 1.00 79.81 90 GLY A O 1
ATOM 699 N N . ILE A 1 91 ? 21.365 6.112 4.543 1.00 88.00 91 ILE A N 1
ATOM 700 C CA . ILE A 1 91 ? 22.692 5.853 3.971 1.00 88.00 91 ILE A CA 1
ATOM 701 C C . ILE A 1 91 ? 23.375 4.701 4.703 1.00 88.00 91 ILE A C 1
ATOM 703 O O . ILE A 1 91 ? 23.413 4.661 5.930 1.00 88.00 91 ILE A O 1
ATOM 707 N N . SER A 1 92 ? 23.943 3.764 3.944 1.00 85.62 92 SER A N 1
ATOM 7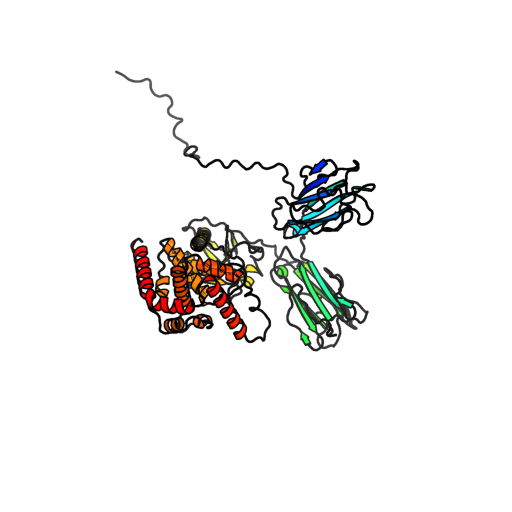08 C CA . SER A 1 92 ? 24.730 2.649 4.464 1.00 85.62 92 SER A CA 1
ATOM 709 C C . SER A 1 92 ? 26.153 2.683 3.922 1.00 85.62 92 SER A C 1
ATOM 711 O O . SER A 1 92 ? 26.384 2.964 2.745 1.00 85.62 92 SER A O 1
ATOM 713 N N . TYR A 1 93 ? 27.133 2.418 4.780 1.00 96.94 93 TYR A N 1
ATOM 714 C CA . TYR A 1 93 ? 28.545 2.478 4.418 1.00 96.94 93 TYR A CA 1
ATOM 715 C C . TYR A 1 93 ? 29.401 1.535 5.254 1.00 96.94 93 TYR A C 1
ATOM 717 O O . TYR A 1 93 ? 29.086 1.215 6.397 1.00 96.94 93 TYR A O 1
ATOM 725 N N . ARG A 1 94 ? 30.537 1.129 4.690 1.00 96.19 94 ARG A N 1
ATOM 726 C CA . ARG A 1 94 ? 31.571 0.363 5.393 1.00 96.19 94 ARG A CA 1
ATOM 727 C C . ARG A 1 94 ? 32.957 0.758 4.925 1.00 96.19 94 ARG A C 1
ATOM 729 O O . ARG A 1 94 ? 33.146 1.222 3.802 1.00 96.19 94 ARG A O 1
ATOM 736 N N . THR A 1 95 ? 33.952 0.519 5.768 1.00 97.31 95 THR A N 1
ATOM 737 C CA . THR A 1 95 ? 35.353 0.844 5.479 1.00 97.31 95 THR A CA 1
ATOM 738 C C . THR A 1 95 ? 36.249 -0.385 5.533 1.00 97.31 95 THR A C 1
ATOM 740 O O . THR A 1 95 ? 36.111 -1.218 6.429 1.00 97.31 95 THR A O 1
ATOM 743 N N . HIS A 1 96 ? 37.231 -0.450 4.636 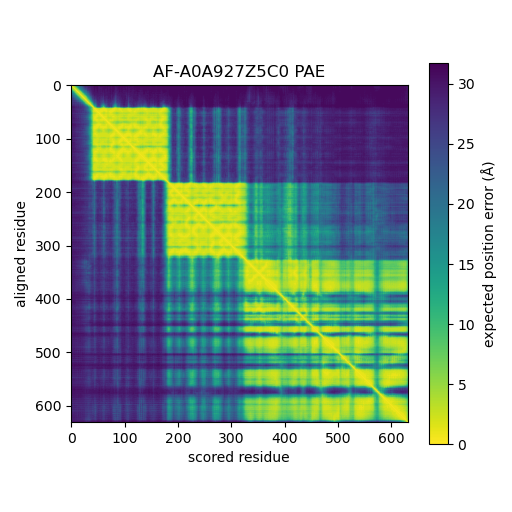1.00 95.19 96 HIS A N 1
ATOM 744 C CA . HIS A 1 96 ? 38.337 -1.396 4.719 1.00 95.19 96 HIS A CA 1
ATOM 745 C C . HIS A 1 96 ? 39.449 -0.817 5.596 1.00 95.19 96 HIS A C 1
ATOM 747 O O . HIS A 1 96 ? 40.012 0.240 5.286 1.00 95.19 96 HIS A O 1
ATOM 753 N N . VAL A 1 97 ? 39.791 -1.511 6.678 1.00 96.12 97 VAL A N 1
ATOM 754 C CA . VAL A 1 97 ? 40.743 -1.050 7.692 1.00 96.12 97 VAL A CA 1
ATOM 755 C C . VAL A 1 97 ? 41.992 -1.920 7.695 1.00 96.12 97 VAL A C 1
ATOM 757 O O . VAL A 1 97 ? 41.936 -3.149 7.614 1.00 96.12 97 VAL A O 1
ATOM 760 N N . GLN A 1 98 ? 43.152 -1.281 7.847 1.00 95.06 98 GLN A N 1
ATOM 761 C CA . GLN A 1 98 ? 44.427 -1.977 8.005 1.00 95.06 98 GLN A CA 1
ATOM 762 C C . GLN A 1 98 ? 44.343 -3.080 9.075 1.00 95.06 98 GLN A C 1
ATOM 764 O O . GLN A 1 98 ? 43.984 -2.809 10.217 1.00 95.06 98 GLN A O 1
ATOM 769 N N . SER A 1 99 ? 44.804 -4.286 8.725 1.00 92.44 99 SER A N 1
ATOM 770 C CA . SER A 1 99 ? 44.811 -5.496 9.571 1.00 92.44 99 SER A CA 1
ATOM 771 C C . SER A 1 99 ? 43.447 -6.153 9.818 1.00 92.44 99 SER A C 1
ATOM 773 O O . SER A 1 99 ? 43.446 -7.278 10.301 1.00 92.44 99 SER A O 1
ATOM 775 N N . PHE A 1 100 ? 42.332 -5.499 9.485 1.00 87.25 100 PHE A N 1
ATOM 776 C CA . PHE A 1 100 ? 40.980 -6.016 9.736 1.00 87.25 100 PHE A CA 1
ATOM 777 C C . PHE A 1 100 ? 40.198 -6.316 8.454 1.00 87.25 100 PHE A C 1
ATOM 779 O O . PHE A 1 100 ? 39.280 -7.125 8.480 1.00 87.25 100 PHE A O 1
ATOM 786 N N . GLY A 1 101 ? 40.583 -5.722 7.322 1.00 91.81 101 GLY A N 1
ATOM 787 C CA . GLY A 1 101 ? 39.837 -5.874 6.079 1.00 91.81 101 GLY A CA 1
ATOM 788 C C . GLY A 1 101 ? 38.551 -5.050 6.096 1.00 91.81 101 GLY A C 1
ATOM 789 O O . GLY A 1 101 ? 38.491 -4.008 6.751 1.00 91.81 101 GLY A O 1
ATOM 790 N N . TRP A 1 102 ? 37.540 -5.491 5.349 1.00 91.75 102 TRP A N 1
ATOM 791 C CA . TRP A 1 102 ? 36.217 -4.867 5.359 1.00 91.75 102 TRP A CA 1
ATOM 792 C C . TRP A 1 102 ? 35.510 -5.115 6.689 1.00 91.75 102 TRP A C 1
ATOM 794 O O . TRP A 1 102 ? 35.382 -6.259 7.117 1.00 91.75 102 TRP A O 1
ATOM 804 N N . LEU A 1 103 ? 35.053 -4.036 7.318 1.00 85.19 103 LEU A N 1
ATOM 805 C CA . LEU A 1 103 ? 34.197 -4.097 8.500 1.00 85.19 103 LEU A CA 1
ATOM 806 C C . LEU A 1 103 ? 32.717 -4.238 8.109 1.00 85.19 103 LEU A C 1
ATOM 808 O O . LEU A 1 103 ? 32.367 -4.196 6.924 1.00 85.19 103 LEU A O 1
ATOM 812 N N . GLU A 1 104 ? 31.863 -4.411 9.117 1.00 80.00 104 GLU A N 1
ATOM 813 C CA . GLU A 1 104 ? 30.409 -4.451 8.953 1.00 80.00 104 GLU A CA 1
ATOM 814 C C . GLU A 1 104 ? 29.854 -3.134 8.391 1.00 80.00 104 GLU A C 1
ATOM 816 O O . GLU A 1 104 ? 30.477 -2.072 8.482 1.00 80.00 104 GLU A O 1
ATOM 821 N N . TRP A 1 105 ? 28.677 -3.230 7.775 1.00 87.44 105 TRP A N 1
ATOM 822 C CA . TRP A 1 105 ? 27.937 -2.074 7.286 1.00 87.44 105 TRP A CA 1
ATOM 823 C C . TRP A 1 105 ? 27.340 -1.293 8.453 1.00 87.44 105 TRP A C 1
ATOM 825 O O . TRP A 1 105 ? 26.679 -1.862 9.316 1.00 87.44 105 TRP A O 1
ATOM 835 N N . MET A 1 106 ? 27.546 0.019 8.439 1.00 89.81 106 MET A N 1
ATOM 836 C CA . MET A 1 106 ? 26.917 0.972 9.346 1.00 89.81 106 MET A CA 1
ATOM 837 C C . MET A 1 106 ? 25.835 1.745 8.598 1.00 89.81 106 MET A C 1
ATOM 839 O O . MET A 1 106 ? 25.898 1.883 7.375 1.00 89.81 106 MET A O 1
ATOM 843 N N . THR A 1 107 ? 24.863 2.267 9.336 1.00 86.00 107 THR A N 1
ATOM 844 C CA . THR A 1 107 ? 23.823 3.166 8.825 1.00 86.00 107 THR A CA 1
ATOM 845 C C . THR A 1 107 ? 23.847 4.494 9.577 1.00 86.00 107 THR A C 1
ATOM 847 O O . THR A 1 107 ? 24.470 4.593 10.636 1.00 86.00 107 THR A O 1
ATOM 850 N N . ASP A 1 108 ? 23.227 5.517 8.988 1.00 85.25 108 ASP A N 1
ATOM 851 C CA . ASP A 1 108 ? 23.008 6.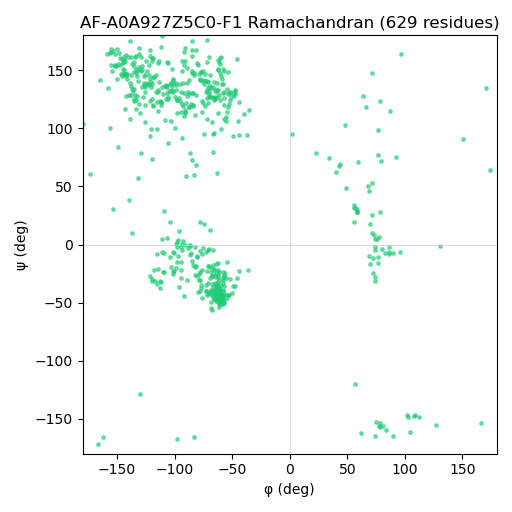877 9.502 1.00 85.25 108 ASP A CA 1
ATOM 852 C C . ASP A 1 108 ? 23.595 7.210 10.885 1.00 85.25 108 ASP A C 1
ATOM 854 O O . ASP A 1 108 ? 22.993 7.019 11.941 1.00 85.25 108 ASP A O 1
ATOM 858 N N . GLY A 1 109 ? 24.794 7.790 10.866 1.00 88.38 109 GLY A N 1
ATOM 859 C CA . GLY A 1 109 ? 25.500 8.291 12.043 1.00 88.38 109 GLY A CA 1
ATOM 860 C C . GLY A 1 109 ? 26.341 7.245 12.774 1.00 88.38 109 GLY A C 1
ATOM 861 O O . GLY A 1 109 ? 27.103 7.613 13.666 1.00 88.38 109 GLY A O 1
ATOM 862 N N . GLY A 1 110 ? 26.267 5.969 12.394 1.00 90.75 110 GLY A N 1
ATOM 863 C CA . GLY A 1 110 ? 27.080 4.897 12.963 1.00 90.75 110 GLY A CA 1
ATOM 864 C C . GLY A 1 110 ? 28.567 5.000 12.599 1.00 90.75 110 GLY A C 1
ATOM 865 O O . GLY A 1 110 ? 28.941 5.230 11.454 1.00 90.75 110 GLY A O 1
ATOM 866 N N . MET A 1 111 ? 29.477 4.795 13.546 1.00 95.75 111 MET A N 1
ATOM 867 C CA . MET A 1 111 ? 30.913 4.893 13.256 1.00 95.75 111 MET A CA 1
ATOM 868 C C . MET A 1 111 ? 31.430 3.670 12.475 1.00 95.75 111 MET A C 1
ATOM 870 O O . MET A 1 111 ? 31.412 2.559 12.995 1.00 95.75 111 MET A O 1
ATOM 874 N N . SER A 1 112 ? 32.009 3.880 11.285 1.00 94.38 112 SER A N 1
ATOM 875 C CA . SER A 1 112 ? 32.757 2.852 10.540 1.00 94.38 112 SER A CA 1
ATOM 876 C C . SER A 1 112 ? 34.264 3.113 10.617 1.00 94.38 112 SER A C 1
ATOM 878 O O . SER A 1 112 ? 34.738 4.195 10.265 1.00 94.38 112 SER A O 1
ATOM 880 N N . GLY A 1 113 ? 35.038 2.122 11.064 1.00 94.50 113 GLY A N 1
ATOM 881 C CA . GLY A 1 113 ? 36.494 2.204 11.227 1.00 94.50 113 GLY A CA 1
ATOM 882 C C . GLY A 1 113 ? 36.947 1.794 12.628 1.00 94.50 113 GLY A C 1
ATOM 883 O O . GLY A 1 113 ? 36.253 1.060 13.323 1.00 94.50 113 GLY A O 1
ATOM 884 N N . THR A 1 114 ? 38.112 2.276 13.067 1.00 87.44 114 THR A N 1
ATOM 885 C CA . THR A 1 114 ? 38.623 2.010 14.424 1.00 87.44 114 THR A CA 1
ATOM 886 C C . THR A 1 114 ? 38.987 3.302 15.139 1.00 87.44 114 THR A C 1
ATOM 888 O O . THR A 1 114 ? 39.806 4.074 14.644 1.00 87.44 114 THR A O 1
ATOM 891 N N . PHE A 1 115 ? 38.452 3.500 16.340 1.00 84.25 115 PHE A N 1
ATOM 892 C CA . PHE A 1 115 ? 38.797 4.627 17.201 1.00 84.25 115 PHE A CA 1
ATOM 893 C C . PHE A 1 115 ? 39.897 4.227 18.197 1.00 84.25 115 PHE A C 1
ATOM 895 O O . PHE A 1 115 ? 39.823 3.172 18.823 1.00 84.25 115 PHE A O 1
ATOM 902 N N . GLY A 1 116 ? 40.951 5.039 18.330 1.00 81.81 116 GLY A N 1
ATOM 903 C CA . GLY A 1 116 ? 42.013 4.842 19.332 1.00 81.81 116 GLY A CA 1
ATOM 904 C C . GLY A 1 116 ? 43.014 3.704 19.062 1.00 81.81 116 GLY A C 1
ATOM 905 O O . GLY A 1 116 ? 43.996 3.576 19.787 1.00 81.81 116 GLY A O 1
ATOM 906 N N . MET A 1 117 ? 42.827 2.907 18.004 1.00 88.38 117 MET A N 1
ATOM 907 C CA . MET A 1 117 ? 43.706 1.768 17.674 1.00 88.38 117 MET A CA 1
ATOM 908 C C . MET A 1 117 ? 44.838 2.108 16.694 1.00 88.38 117 MET A C 1
ATOM 910 O O . MET A 1 117 ? 45.675 1.259 16.379 1.00 88.38 117 MET A O 1
ATOM 914 N N . GLY A 1 118 ? 44.861 3.332 16.164 1.00 89.56 118 GLY A N 1
ATOM 915 C CA . GLY A 1 118 ? 45.911 3.785 15.255 1.00 89.56 118 GLY A CA 1
ATOM 916 C C . GLY A 1 118 ? 45.903 3.128 13.869 1.00 89.56 118 GLY A C 1
ATOM 917 O O . GLY A 1 118 ? 46.924 3.170 13.177 1.00 89.56 118 GLY A O 1
ATOM 918 N N . LYS A 1 119 ? 44.799 2.491 13.457 1.00 95.31 119 LYS A N 1
ATOM 919 C CA . LYS A 1 119 ? 44.684 1.815 12.155 1.00 95.31 119 LYS A CA 1
ATOM 920 C C . LYS A 1 119 ? 44.108 2.760 11.107 1.00 95.31 119 LYS A C 1
ATOM 922 O O . LYS A 1 119 ? 43.204 3.535 11.389 1.00 95.31 119 LYS A O 1
ATOM 927 N N . ARG A 1 120 ? 44.662 2.706 9.893 1.00 96.75 120 ARG A N 1
ATOM 928 C CA . ARG A 1 120 ? 44.213 3.531 8.758 1.00 96.75 120 ARG A CA 1
ATOM 929 C C . ARG A 1 120 ? 43.013 2.907 8.046 1.00 96.75 120 ARG A C 1
ATOM 931 O O . ARG A 1 120 ? 42.982 1.687 7.870 1.00 96.75 120 ARG A O 1
ATOM 938 N N . LEU A 1 121 ? 42.123 3.757 7.545 1.00 98.00 121 LEU A N 1
ATOM 939 C CA . LEU A 1 121 ? 41.212 3.408 6.457 1.00 98.00 121 LEU A CA 1
ATOM 940 C C . LEU A 1 121 ? 42.001 3.301 5.143 1.00 98.00 121 LEU A C 1
ATOM 942 O O . LEU A 1 121 ? 42.910 4.102 4.904 1.00 98.00 121 LEU A O 1
ATOM 946 N N . GLU A 1 122 ? 41.663 2.329 4.300 1.00 97.38 122 GLU A N 1
ATOM 947 C CA . GLU A 1 122 ? 42.297 2.101 2.989 1.00 97.38 122 GLU A CA 1
ATOM 948 C C . GLU A 1 122 ? 41.303 2.213 1.820 1.00 97.38 122 GLU A C 1
ATOM 950 O O . GLU A 1 122 ? 41.681 2.669 0.739 1.00 97.38 122 GLU A O 1
ATOM 955 N N . SER A 1 123 ? 40.031 1.865 2.045 1.00 93.62 123 SER A N 1
ATOM 956 C CA . SER A 1 123 ? 38.922 2.068 1.103 1.00 93.62 123 SER A CA 1
ATOM 957 C C . SER A 1 123 ? 37.570 2.186 1.815 1.00 93.62 123 SER A C 1
ATOM 959 O O . SER A 1 123 ? 37.460 1.879 3.005 1.00 93.62 123 SER A O 1
ATOM 961 N N . ILE A 1 124 ? 36.550 2.641 1.089 1.00 97.31 124 ILE A N 1
ATOM 962 C CA . ILE A 1 124 ? 35.176 2.830 1.570 1.00 97.31 124 ILE A CA 1
ATOM 963 C C . ILE A 1 124 ? 34.161 2.491 0.469 1.00 97.31 124 ILE A C 1
ATOM 965 O O . ILE A 1 124 ? 34.429 2.713 -0.713 1.00 97.31 124 ILE A O 1
ATOM 969 N N . GLU A 1 125 ? 33.009 1.964 0.872 1.00 96.25 125 GLU A N 1
ATOM 970 C CA . GLU A 1 125 ? 31.810 1.787 0.044 1.00 96.25 125 GLU A CA 1
ATOM 971 C C . GLU A 1 125 ? 30.638 2.506 0.716 1.00 96.25 125 GLU A C 1
ATOM 973 O O . GLU A 1 125 ? 30.509 2.443 1.940 1.00 96.25 125 GLU A O 1
ATOM 978 N N . ILE A 1 126 ? 29.818 3.203 -0.074 1.00 95.19 126 ILE A N 1
ATOM 979 C CA . ILE A 1 126 ? 28.682 4.005 0.398 1.00 95.19 126 ILE A CA 1
ATOM 980 C C . ILE A 1 126 ? 27.505 3.807 -0.559 1.00 95.19 126 ILE A C 1
ATOM 982 O O . ILE A 1 126 ? 27.655 4.004 -1.763 1.00 95.19 126 ILE A O 1
ATOM 986 N N . SER A 1 127 ? 26.335 3.470 -0.027 1.00 77.62 127 SER A N 1
ATOM 987 C CA . SER A 1 127 ? 25.094 3.268 -0.780 1.00 77.62 127 SER A CA 1
ATOM 988 C C . SER A 1 127 ? 23.918 3.919 -0.060 1.00 77.62 127 SER A C 1
ATOM 990 O O . SER A 1 127 ? 23.943 4.075 1.158 1.00 77.62 127 SER A O 1
ATOM 992 N N . LEU A 1 128 ? 22.874 4.271 -0.804 1.00 77.56 128 LEU A N 1
ATOM 993 C CA . LEU A 1 128 ? 21.576 4.639 -0.239 1.00 77.56 128 LEU A CA 1
ATOM 994 C C . LEU A 1 128 ? 20.682 3.398 -0.140 1.00 77.56 128 LEU A C 1
ATOM 996 O O . LEU A 1 128 ? 20.860 2.453 -0.909 1.00 77.56 128 LEU A O 1
ATOM 1000 N N . TYR A 1 129 ? 19.723 3.411 0.779 1.00 70.94 129 TYR A N 1
ATOM 1001 C CA . TYR A 1 129 ? 18.667 2.402 0.884 1.00 70.94 129 TYR A CA 1
ATOM 1002 C C . TYR A 1 129 ? 17.316 3.065 1.167 1.00 70.94 129 TYR A C 1
ATOM 1004 O O . TYR A 1 129 ? 17.272 4.196 1.644 1.00 70.94 129 TYR A O 1
ATOM 1012 N N . GLY A 1 130 ? 16.221 2.347 0.913 1.00 59.47 130 GLY A N 1
ATOM 1013 C CA . GLY A 1 130 ? 14.866 2.887 1.042 1.00 59.47 130 GLY A CA 1
ATOM 1014 C C . GLY A 1 130 ? 14.510 3.847 -0.094 1.00 59.47 130 GLY A C 1
ATOM 1015 O O . GLY A 1 130 ? 15.188 3.885 -1.124 1.00 59.47 130 GLY A O 1
ATOM 1016 N N . GLU A 1 131 ? 13.446 4.618 0.094 1.00 65.44 131 GLU A N 1
ATOM 1017 C CA . GLU A 1 131 ? 12.872 5.490 -0.933 1.00 65.44 131 GLU A CA 1
ATOM 1018 C C . GLU A 1 131 ? 13.881 6.518 -1.479 1.00 65.44 131 GLU A C 1
ATOM 1020 O O . GLU A 1 131 ? 13.983 6.711 -2.690 1.00 65.44 131 GLU A O 1
ATOM 1025 N N . VAL A 1 132 ? 14.718 7.114 -0.627 1.00 61.44 132 VAL A N 1
ATOM 1026 C CA . VAL A 1 132 ? 15.745 8.094 -1.020 1.00 61.44 132 VAL A CA 1
ATOM 1027 C C . VAL A 1 132 ? 16.700 7.558 -2.094 1.00 61.44 132 VAL A C 1
ATOM 1029 O O . VAL A 1 132 ? 17.199 8.327 -2.920 1.00 61.44 132 VAL A O 1
ATOM 1032 N N . SER A 1 133 ? 16.926 6.239 -2.131 1.00 73.94 133 SER A N 1
ATOM 1033 C CA . SER A 1 133 ? 17.777 5.597 -3.135 1.00 73.94 133 SER A CA 1
ATOM 1034 C C . SER A 1 133 ? 17.167 5.599 -4.539 1.00 73.94 133 SER A C 1
ATOM 1036 O O . SER A 1 133 ? 17.910 5.487 -5.509 1.00 73.94 133 SER A O 1
ATOM 1038 N N . GLU A 1 134 ? 15.857 5.808 -4.681 1.00 71.25 134 GLU A N 1
ATOM 1039 C CA . GLU A 1 134 ? 15.172 5.951 -5.972 1.00 71.2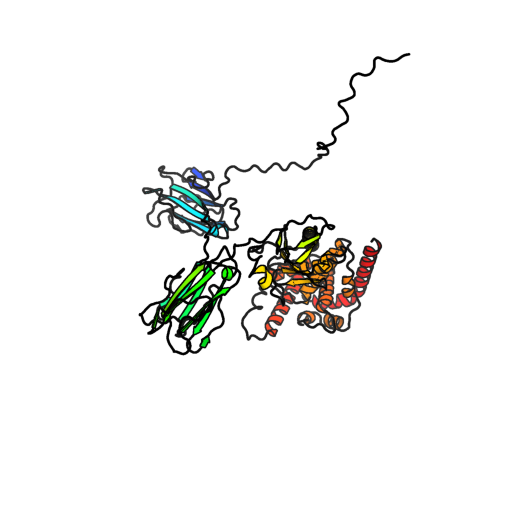5 134 GLU A CA 1
ATOM 1040 C C . GLU A 1 134 ? 15.278 7.372 -6.537 1.00 71.25 134 GLU A C 1
ATOM 1042 O O . GLU A 1 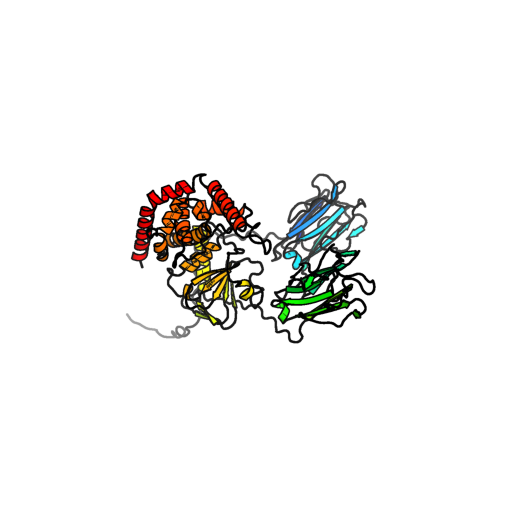134 ? 15.281 7.562 -7.756 1.00 71.25 134 GLU A O 1
ATOM 1047 N N . TYR A 1 135 ? 15.445 8.371 -5.667 1.00 73.88 135 TYR A N 1
ATOM 1048 C CA . TYR A 1 135 ? 15.469 9.788 -6.041 1.00 73.88 135 TYR A CA 1
ATOM 1049 C C . TYR A 1 135 ? 16.867 10.401 -6.084 1.00 73.88 135 TYR A C 1
ATOM 1051 O O . TYR A 1 135 ? 17.055 11.434 -6.731 1.00 73.88 135 TYR A O 1
ATOM 1059 N N . TYR A 1 136 ? 17.854 9.788 -5.432 1.00 82.00 136 TYR A N 1
ATOM 1060 C CA . TYR A 1 136 ? 19.227 10.280 -5.388 1.00 82.00 136 TYR A CA 1
ATOM 1061 C C . TYR A 1 136 ? 20.243 9.177 -5.690 1.00 82.00 136 TYR A C 1
ATOM 1063 O O . TYR A 1 136 ? 20.052 8.008 -5.374 1.00 82.00 136 TYR A O 1
ATOM 1071 N N . ASP A 1 137 ? 21.360 9.579 -6.288 1.00 87.62 137 ASP A N 1
ATOM 1072 C CA . ASP A 1 137 ? 22.605 8.821 -6.307 1.00 87.62 137 ASP A CA 1
ATOM 1073 C C . ASP A 1 137 ? 23.566 9.420 -5.274 1.00 87.62 137 ASP A C 1
ATOM 1075 O O . ASP A 1 137 ? 23.704 10.646 -5.178 1.00 87.62 137 ASP A O 1
ATOM 1079 N N . VAL A 1 138 ? 24.285 8.571 -4.534 1.00 91.88 138 VAL A N 1
ATOM 1080 C CA . VAL A 1 138 ? 25.386 9.020 -3.672 1.00 91.88 138 VAL A CA 1
ATOM 1081 C C . VAL A 1 138 ? 26.698 8.943 -4.440 1.00 91.88 138 VAL A C 1
ATOM 1083 O O . VAL A 1 138 ? 27.119 7.870 -4.868 1.00 91.88 138 VAL A O 1
ATOM 1086 N N . TYR A 1 139 ? 27.360 10.086 -4.601 1.00 93.38 139 TYR A N 1
ATOM 1087 C CA . TYR A 1 139 ? 28.681 10.194 -5.213 1.00 93.38 139 TYR A CA 1
ATOM 1088 C C . TYR A 1 139 ? 29.729 10.480 -4.149 1.00 93.38 139 TYR A C 1
ATOM 1090 O O . TYR A 1 139 ? 29.545 11.354 -3.300 1.00 93.38 139 TYR A O 1
ATOM 1098 N N . TYR A 1 140 ? 30.861 9.791 -4.225 1.00 98.00 140 TYR A N 1
ATOM 1099 C CA . TYR A 1 140 ? 31.976 9.996 -3.311 1.00 98.00 140 TYR A CA 1
ATOM 1100 C C . TYR A 1 140 ? 33.324 9.759 -3.981 1.00 98.00 140 TYR A C 1
ATOM 1102 O O . TYR A 1 140 ? 33.452 9.021 -4.958 1.00 98.00 140 TYR A O 1
ATOM 1110 N N . ARG A 1 141 ? 34.354 10.407 -3.442 1.00 98.06 141 ARG A N 1
ATOM 1111 C CA . ARG A 1 141 ? 35.755 10.177 -3.803 1.00 98.06 141 ARG A CA 1
ATOM 1112 C C . ARG A 1 141 ? 36.652 10.359 -2.597 1.00 98.06 141 ARG A C 1
ATOM 1114 O O . ARG A 1 141 ? 36.294 11.037 -1.635 1.00 98.06 141 ARG A O 1
ATOM 1121 N N . VAL A 1 142 ? 37.847 9.785 -2.668 1.00 98.31 142 VAL A N 1
ATOM 1122 C CA . VAL A 1 142 ? 38.818 9.813 -1.572 1.00 98.31 142 VAL A CA 1
ATOM 1123 C C . VAL A 1 142 ? 40.186 10.289 -2.046 1.00 98.31 142 VAL A C 1
ATOM 1125 O O . VAL A 1 142 ? 40.588 10.054 -3.188 1.00 98.31 142 VAL A O 1
ATOM 1128 N N . HIS A 1 143 ? 40.920 10.941 -1.148 1.00 97.69 143 HIS A N 1
ATOM 1129 C CA . HIS A 1 143 ? 42.328 11.265 -1.329 1.00 97.69 143 HIS A CA 1
ATOM 1130 C C . HIS A 1 143 ? 43.188 10.131 -0.764 1.00 97.69 143 HIS A C 1
ATOM 1132 O O . HIS A 1 143 ? 43.212 9.901 0.448 1.00 97.69 143 HIS A O 1
ATOM 1138 N N . VAL A 1 144 ? 43.914 9.429 -1.632 1.00 96.94 144 VAL A N 1
ATOM 1139 C CA . VAL A 1 144 ? 44.751 8.280 -1.267 1.00 96.94 144 VAL A CA 1
ATOM 1140 C C . VAL A 1 144 ? 46.217 8.687 -1.215 1.00 96.94 144 VAL A C 1
ATOM 1142 O O . VAL A 1 144 ? 46.740 9.351 -2.114 1.00 96.94 144 VAL A O 1
ATOM 1145 N N . GLN A 1 145 ? 46.923 8.233 -0.180 1.00 95.62 145 GLN A N 1
ATOM 1146 C CA . GLN A 1 145 ? 48.365 8.427 -0.051 1.00 95.62 145 GLN A CA 1
ATOM 1147 C C . GLN A 1 145 ? 49.114 8.078 -1.349 1.00 95.62 145 GLN A C 1
ATOM 1149 O O . GLN A 1 145 ? 49.005 6.965 -1.864 1.00 95.62 145 GLN A O 1
ATOM 1154 N N . SER A 1 146 ? 49.968 9.004 -1.796 1.00 93.12 146 SER A N 1
ATOM 1155 C CA . SER A 1 146 ? 50.793 8.911 -3.014 1.00 93.12 146 SER A CA 1
ATOM 1156 C C . SER A 1 146 ? 50.033 8.958 -4.344 1.00 93.12 146 SER A C 1
ATOM 1158 O O . SER A 1 146 ? 50.699 9.056 -5.369 1.00 93.12 146 SER A O 1
ATOM 1160 N N . TYR A 1 147 ? 48.698 8.886 -4.351 1.00 91.75 147 TYR A N 1
ATOM 1161 C CA . TYR A 1 147 ? 47.885 8.931 -5.576 1.00 91.75 147 TYR A CA 1
ATOM 1162 C C . TYR A 1 147 ? 47.078 10.223 -5.707 1.00 91.75 147 TYR A C 1
ATOM 1164 O O . TYR A 1 147 ? 46.773 10.627 -6.821 1.00 91.75 147 TYR A O 1
ATOM 1172 N N . GLY A 1 148 ? 46.792 10.902 -4.596 1.00 94.75 148 GLY A N 1
ATOM 1173 C CA . GLY A 1 148 ? 45.971 12.104 -4.610 1.00 94.75 148 GLY A CA 1
ATOM 1174 C C . GLY A 1 148 ? 44.479 11.778 -4.596 1.00 94.75 148 GLY A C 1
ATOM 1175 O O . GLY A 1 148 ? 44.075 10.683 -4.195 1.00 94.75 148 GLY A O 1
ATOM 1176 N N . TRP A 1 149 ? 43.664 12.744 -5.018 1.00 96.50 149 TRP A N 1
ATOM 1177 C CA . TRP A 1 149 ? 42.231 12.547 -5.225 1.00 96.50 149 TRP A CA 1
ATOM 1178 C C . TRP A 1 149 ? 41.983 11.568 -6.367 1.00 96.50 149 TRP A C 1
ATOM 1180 O O . TRP A 1 149 ? 42.490 11.758 -7.470 1.00 96.50 149 TRP A O 1
ATOM 1190 N N . GLN A 1 150 ? 41.195 10.535 -6.092 1.00 91.56 150 GLN A N 1
ATOM 1191 C CA . GLN A 1 150 ? 40.706 9.616 -7.114 1.00 91.56 150 GLN A CA 1
ATOM 1192 C C . GLN A 1 150 ? 39.430 10.153 -7.776 1.00 91.56 150 GLN A C 1
ATOM 1194 O O . GLN A 1 150 ? 38.813 11.105 -7.284 1.00 91.56 150 GLN A O 1
ATOM 1199 N N . ASP A 1 151 ? 39.048 9.536 -8.893 1.00 91.19 151 ASP A N 1
ATOM 1200 C CA . ASP A 1 151 ? 37.796 9.840 -9.582 1.00 91.19 151 ASP A CA 1
ATOM 1201 C C . ASP A 1 151 ? 36.581 9.566 -8.685 1.00 91.19 151 ASP A C 1
ATOM 1203 O O . ASP A 1 151 ? 36.633 8.772 -7.741 1.00 91.19 151 ASP A O 1
ATOM 1207 N N . TRP A 1 152 ? 35.480 10.253 -8.987 1.00 93.25 152 TRP A N 1
ATOM 1208 C CA . TRP A 1 152 ? 34.202 10.018 -8.327 1.00 93.25 152 TRP A CA 1
ATOM 1209 C C . TRP A 1 152 ? 33.667 8.631 -8.673 1.00 93.25 152 TRP A C 1
ATOM 1211 O O . TRP A 1 152 ? 33.647 8.232 -9.835 1.00 93.25 152 TRP A O 1
ATOM 1221 N N . VAL A 1 153 ? 33.185 7.935 -7.653 1.00 82.25 153 VAL A N 1
ATOM 1222 C CA . VAL A 1 153 ? 32.424 6.692 -7.766 1.00 82.25 153 VAL A CA 1
ATOM 1223 C C . VAL A 1 153 ? 31.056 6.891 -7.115 1.00 82.25 153 VAL A C 1
ATOM 1225 O O . VAL A 1 153 ? 30.835 7.895 -6.430 1.00 82.25 153 VAL A O 1
ATOM 1228 N N . SER A 1 154 ? 30.130 5.964 -7.335 1.00 82.81 154 SER A N 1
ATOM 1229 C CA . SER A 1 154 ? 28.782 6.047 -6.776 1.00 82.81 154 SER A CA 1
ATOM 1230 C C . SER A 1 154 ? 28.257 4.695 -6.310 1.00 82.81 154 SER A C 1
ATOM 1232 O O . SER A 1 154 ? 28.765 3.654 -6.720 1.00 82.81 154 SER A O 1
ATOM 1234 N N . ASN A 1 155 ? 27.237 4.730 -5.450 1.00 78.12 155 ASN A N 1
ATOM 1235 C CA . ASN A 1 155 ? 26.343 3.612 -5.124 1.00 78.12 155 ASN A CA 1
ATOM 1236 C C . ASN A 1 155 ? 27.047 2.257 -4.913 1.00 78.12 155 ASN A C 1
ATOM 1238 O O . ASN A 1 155 ? 26.928 1.331 -5.716 1.00 78.12 155 ASN A O 1
ATOM 1242 N N . GLY A 1 156 ? 27.803 2.147 -3.826 1.00 78.88 156 GLY A N 1
ATOM 1243 C CA . GLY A 1 156 ? 28.434 0.904 -3.388 1.00 78.88 156 GLY A CA 1
ATOM 1244 C C . GLY A 1 156 ? 29.726 0.552 -4.121 1.00 78.88 156 GLY A C 1
ATOM 1245 O O . GLY A 1 156 ? 30.393 -0.406 -3.740 1.00 78.88 156 GLY A O 1
ATOM 1246 N N . VAL A 1 157 ? 30.136 1.325 -5.132 1.00 86.38 157 VAL A N 1
ATOM 1247 C CA . VAL A 1 157 ? 31.419 1.124 -5.817 1.00 86.38 157 VAL A CA 1
ATOM 1248 C C . VAL A 1 157 ? 32.581 1.547 -4.913 1.00 86.38 157 VAL A C 1
ATOM 1250 O O . VAL A 1 157 ? 32.637 2.673 -4.430 1.00 86.38 157 VAL A O 1
ATOM 1253 N N . MET A 1 158 ? 33.557 0.669 -4.694 1.00 92.06 158 MET A N 1
ATOM 1254 C CA . MET A 1 158 ? 34.705 0.950 -3.822 1.00 92.06 158 MET A CA 1
ATOM 1255 C C . MET A 1 158 ? 35.495 2.211 -4.240 1.00 92.06 158 MET A C 1
ATOM 1257 O O . MET A 1 158 ? 36.031 2.279 -5.346 1.00 92.06 158 MET A O 1
ATOM 1261 N N . ALA A 1 159 ? 35.684 3.147 -3.302 1.00 90.06 159 ALA A N 1
ATOM 1262 C CA . ALA A 1 159 ? 36.648 4.248 -3.398 1.00 90.06 159 ALA A CA 1
ATOM 1263 C C . ALA A 1 159 ? 37.881 3.955 -2.527 1.00 90.06 159 ALA A C 1
ATOM 1265 O O . ALA A 1 159 ? 37.741 3.592 -1.358 1.00 90.06 159 ALA A O 1
ATOM 1266 N N . GLY A 1 160 ? 39.096 4.126 -3.055 1.00 95.00 160 GLY A N 1
ATOM 1267 C CA . GLY A 1 160 ? 40.350 3.846 -2.345 1.00 95.00 160 GLY A CA 1
ATOM 1268 C C . GLY A 1 160 ? 41.127 2.662 -2.921 1.00 95.00 160 GLY A C 1
ATOM 1269 O O . GLY A 1 160 ? 41.109 2.393 -4.124 1.00 95.00 160 GLY A O 1
ATOM 1270 N N . THR A 1 161 ? 41.853 1.945 -2.062 1.00 87.00 161 THR A N 1
ATOM 1271 C CA . THR A 1 161 ? 42.594 0.735 -2.445 1.00 87.00 161 THR A CA 1
ATOM 1272 C C . THR A 1 161 ? 42.446 -0.364 -1.403 1.00 87.00 161 THR A C 1
ATOM 1274 O O . THR A 1 161 ? 42.666 -0.109 -0.225 1.00 87.00 161 THR A O 1
ATOM 1277 N N . SER A 1 162 ? 42.217 -1.602 -1.836 1.00 81.12 162 SER A N 1
ATOM 1278 C CA . SER A 1 162 ? 42.400 -2.787 -0.990 1.00 81.12 162 SER A CA 1
ATOM 1279 C C . SER A 1 162 ? 43.729 -3.480 -1.325 1.00 81.12 162 SER A C 1
ATOM 1281 O O . SER A 1 162 ? 44.171 -3.482 -2.477 1.00 81.12 162 SER A O 1
ATOM 1283 N N . GLY A 1 163 ? 44.427 -3.999 -0.310 1.00 79.88 163 GLY A N 1
ATOM 1284 C CA . GLY A 1 163 ? 45.657 -4.792 -0.467 1.00 79.88 163 GLY A CA 1
ATOM 1285 C C . GLY A 1 163 ? 46.932 -4.024 -0.854 1.00 79.88 163 GLY A C 1
ATOM 1286 O O . GLY A 1 163 ? 48.000 -4.625 -0.935 1.00 79.88 163 GLY A O 1
ATOM 1287 N N . LYS A 1 164 ? 46.869 -2.700 -1.063 1.00 88.56 164 LYS A N 1
ATOM 1288 C CA . LYS A 1 164 ? 48.029 -1.863 -1.458 1.00 88.56 164 LYS A CA 1
ATOM 1289 C C . LYS A 1 164 ? 48.689 -1.101 -0.305 1.00 88.56 164 LYS A C 1
ATOM 1291 O O . LYS A 1 164 ? 49.643 -0.355 -0.529 1.00 88.56 164 LYS A O 1
ATOM 1296 N N . ALA A 1 165 ? 48.181 -1.267 0.917 1.00 91.06 165 ALA A N 1
ATOM 1297 C CA . ALA A 1 165 ? 48.676 -0.612 2.126 1.00 91.06 165 ALA A CA 1
ATOM 1298 C C . ALA A 1 165 ? 48.719 0.934 2.057 1.00 91.06 165 ALA A C 1
ATOM 1300 O O . ALA A 1 165 ? 49.586 1.562 2.671 1.00 91.06 165 ALA A O 1
ATOM 1301 N N . LYS A 1 166 ? 47.801 1.564 1.309 1.00 94.62 166 LYS A N 1
ATOM 1302 C CA . LYS A 1 166 ? 47.701 3.029 1.182 1.00 94.62 166 LYS A CA 1
ATOM 1303 C C . LYS A 1 166 ? 46.575 3.567 2.063 1.00 94.62 166 LYS A C 1
ATOM 1305 O O . LYS A 1 166 ? 45.470 3.044 2.024 1.00 94.62 166 LYS A O 1
ATOM 1310 N N . ARG A 1 167 ? 46.861 4.605 2.859 1.00 97.06 167 ARG A N 1
ATOM 1311 C CA . ARG A 1 167 ? 45.848 5.274 3.701 1.00 97.06 167 ARG A CA 1
ATOM 1312 C C . ARG A 1 167 ? 44.954 6.199 2.877 1.00 97.06 167 ARG A C 1
ATOM 1314 O O . ARG A 1 167 ? 45.444 6.857 1.956 1.00 97.06 167 ARG A O 1
ATOM 1321 N N . LEU A 1 168 ? 43.703 6.324 3.302 1.00 98.12 168 LEU A N 1
ATOM 1322 C CA . LEU A 1 168 ? 42.868 7.481 3.000 1.00 98.12 168 LEU A CA 1
ATOM 1323 C C . LEU A 1 168 ? 43.321 8.670 3.861 1.00 98.12 168 LEU A C 1
ATOM 1325 O O . LEU A 1 168 ? 43.635 8.498 5.043 1.00 98.12 168 LEU A O 1
ATOM 1329 N N . GLU A 1 169 ? 43.374 9.859 3.268 1.00 97.81 169 GLU A N 1
ATOM 1330 C CA . GLU A 1 169 ? 43.699 11.118 3.957 1.00 97.81 169 GLU A CA 1
ATOM 1331 C C . GLU A 1 169 ? 42.493 12.058 4.038 1.00 97.81 169 GLU A C 1
ATOM 1333 O O . GLU A 1 169 ? 42.355 12.758 5.039 1.00 97.81 169 GLU A O 1
ATOM 1338 N N . GLY A 1 170 ? 41.605 12.030 3.039 1.00 97.19 170 GLY A N 1
ATOM 1339 C CA . GLY A 1 170 ? 40.397 12.853 2.977 1.00 97.19 170 GLY A CA 1
ATOM 1340 C C . GLY A 1 170 ? 39.309 12.239 2.094 1.00 97.19 170 GLY A C 1
ATOM 1341 O O . GLY A 1 170 ? 39.581 11.310 1.329 1.00 97.19 170 GLY A O 1
ATOM 1342 N N . ILE A 1 171 ? 38.082 12.739 2.227 1.00 98.62 171 ILE A N 1
ATOM 1343 C CA . ILE A 1 171 ? 36.882 12.260 1.532 1.00 98.62 171 ILE A CA 1
ATOM 1344 C C . ILE A 1 171 ? 35.926 13.417 1.213 1.00 98.62 171 ILE A C 1
ATOM 1346 O O . ILE A 1 171 ? 35.801 14.367 1.989 1.00 98.62 171 ILE A O 1
ATOM 1350 N N . GLU A 1 172 ? 35.248 13.316 0.075 1.00 98.56 172 GLU A N 1
ATOM 1351 C CA . GLU A 1 172 ? 34.118 14.163 -0.317 1.00 98.56 172 GLU A CA 1
ATOM 1352 C C . GLU A 1 172 ? 32.930 13.263 -0.672 1.00 98.56 172 GLU A C 1
ATOM 1354 O O . GLU A 1 172 ? 33.115 12.248 -1.348 1.00 98.56 172 GLU A O 1
ATOM 1359 N N . ILE A 1 173 ? 31.727 13.629 -0.219 1.00 98.38 173 ILE A N 1
ATOM 1360 C CA . ILE A 1 173 ? 30.480 12.878 -0.427 1.00 98.38 173 ILE A CA 1
ATOM 1361 C C . ILE A 1 173 ? 29.377 13.876 -0.775 1.00 98.38 173 ILE A C 1
ATOM 1363 O O . ILE A 1 173 ? 29.244 14.895 -0.106 1.00 98.38 173 ILE A O 1
ATOM 1367 N N . LYS A 1 174 ? 28.575 13.599 -1.800 1.00 97.00 174 LYS A N 1
ATOM 1368 C CA . LYS A 1 174 ? 27.411 14.417 -2.162 1.00 97.00 174 LYS A CA 1
ATOM 1369 C C . LYS A 1 174 ? 26.266 13.548 -2.665 1.00 97.00 174 LYS A C 1
ATOM 1371 O O . LYS A 1 174 ? 26.512 12.514 -3.288 1.00 97.00 174 LYS A O 1
ATOM 1376 N N . LEU A 1 175 ? 25.035 14.004 -2.451 1.00 94.31 175 LEU A N 1
ATOM 1377 C CA . LEU A 1 175 ? 23.873 13.457 -3.144 1.00 94.31 175 LEU A CA 1
ATOM 1378 C C . LEU A 1 175 ? 23.633 14.214 -4.448 1.00 94.31 175 LEU A C 1
ATOM 1380 O O . LEU A 1 175 ? 23.751 15.438 -4.506 1.00 94.31 175 LEU A O 1
ATOM 1384 N N . VAL A 1 176 ? 23.299 13.478 -5.501 1.00 89.69 176 VAL A N 1
ATOM 1385 C CA . VAL A 1 176 ? 22.895 14.029 -6.796 1.00 89.69 176 VAL A CA 1
ATOM 1386 C C . VAL A 1 176 ? 21.500 13.515 -7.094 1.00 89.69 176 VAL A C 1
ATOM 1388 O O . VAL A 1 176 ? 21.280 12.308 -7.076 1.00 89.69 176 VAL A O 1
ATOM 1391 N N . LYS A 1 177 ? 20.549 14.425 -7.327 1.00 85.69 177 LYS A N 1
ATOM 1392 C CA . LYS A 1 177 ? 19.174 14.041 -7.652 1.00 85.69 177 LYS A CA 1
ATOM 1393 C C . LYS A 1 177 ? 19.178 13.266 -8.968 1.00 85.69 177 LYS A C 1
ATOM 1395 O O . LYS A 1 177 ? 19.729 13.753 -9.956 1.00 85.69 177 LYS A O 1
ATOM 1400 N N . LYS A 1 178 ? 18.584 12.077 -8.967 1.00 75.38 178 LYS A N 1
ATOM 1401 C CA . LYS A 1 178 ? 18.358 11.288 -10.175 1.00 75.38 178 LYS A CA 1
ATOM 1402 C C . LYS A 1 178 ? 17.415 12.059 -11.087 1.00 75.38 178 LYS A C 1
ATOM 1404 O O . LYS A 1 178 ? 16.444 12.670 -10.636 1.00 75.38 178 LYS A O 1
ATOM 1409 N N . GLU A 1 179 ? 17.703 12.038 -12.380 1.00 63.59 179 GLU A N 1
ATOM 1410 C CA . GLU A 1 179 ? 16.744 12.537 -13.356 1.00 63.59 179 GLU A CA 1
ATOM 1411 C C . GLU A 1 179 ? 15.508 11.631 -13.324 1.00 63.59 179 GLU A C 1
ATOM 1413 O O . GLU A 1 179 ? 15.628 10.403 -13.304 1.00 63.59 179 GLU A O 1
ATOM 1418 N N . LYS A 1 180 ? 14.316 12.237 -13.276 1.00 48.34 180 LYS A N 1
ATOM 1419 C CA . LYS A 1 180 ? 13.041 11.516 -13.338 1.00 48.34 180 LYS A CA 1
ATOM 1420 C C . LYS A 1 180 ? 13.073 10.664 -14.610 1.00 48.34 180 LYS A C 1
ATOM 1422 O O . LYS A 1 180 ? 13.144 11.212 -15.707 1.00 48.34 180 LYS A O 1
ATOM 1427 N N . LYS A 1 181 ? 13.081 9.332 -14.488 1.00 46.94 181 LYS A N 1
ATOM 1428 C CA . LYS A 1 181 ? 12.962 8.448 -15.655 1.00 46.94 181 LYS A CA 1
ATOM 1429 C C . LYS A 1 181 ? 11.568 8.649 -16.246 1.00 46.94 181 LYS A C 1
ATOM 1431 O O . LYS A 1 181 ? 10.610 8.043 -15.789 1.00 46.94 181 LYS A O 1
ATOM 1436 N N . GLU A 1 182 ? 11.461 9.495 -17.263 1.00 49.94 182 GLU A N 1
ATOM 1437 C CA . GLU A 1 182 ? 10.197 9.806 -17.951 1.00 49.94 182 GLU A CA 1
ATOM 1438 C C . GLU A 1 182 ? 9.706 8.680 -18.884 1.00 49.94 182 GLU A C 1
ATOM 1440 O O . GLU A 1 182 ? 8.900 8.911 -19.780 1.00 49.94 182 GLU A O 1
ATOM 1445 N N . THR A 1 183 ? 10.211 7.449 -18.740 1.00 65.44 183 THR A N 1
ATOM 1446 C CA . THR A 1 183 ? 9.780 6.326 -19.583 1.00 65.44 183 THR A CA 1
ATOM 1447 C C . THR A 1 183 ? 9.706 5.034 -18.785 1.00 65.44 183 THR A C 1
ATOM 1449 O O . THR A 1 183 ? 10.678 4.632 -18.142 1.00 65.44 183 THR A O 1
ATOM 1452 N N . ALA A 1 184 ? 8.551 4.371 -18.863 1.00 81.62 184 ALA A N 1
ATOM 1453 C CA . ALA A 1 184 ? 8.391 3.002 -18.397 1.00 81.62 184 ALA A CA 1
ATOM 1454 C C . ALA A 1 184 ? 9.351 2.072 -19.160 1.00 81.62 184 ALA A C 1
ATOM 1456 O O . ALA A 1 184 ? 9.612 2.259 -20.355 1.00 81.62 184 ALA A O 1
ATOM 1457 N N . SER A 1 185 ? 9.882 1.053 -18.490 1.00 87.56 185 SER A N 1
ATOM 1458 C CA . SER A 1 185 ? 10.801 0.087 -19.097 1.00 87.56 185 SER A CA 1
ATOM 1459 C C . SER A 1 185 ? 10.422 -1.347 -18.766 1.00 87.56 185 SER A C 1
ATOM 1461 O O . SER A 1 185 ? 9.951 -1.628 -17.671 1.00 87.56 185 SER A O 1
ATOM 1463 N N . VAL A 1 186 ? 10.639 -2.261 -19.713 1.00 93.06 186 VAL A N 1
ATOM 1464 C CA . VAL A 1 186 ? 10.476 -3.698 -19.474 1.00 93.06 186 VAL A CA 1
ATOM 1465 C C . VAL A 1 186 ? 11.848 -4.352 -19.347 1.00 93.06 186 VAL A C 1
ATOM 1467 O O . VAL A 1 186 ? 12.733 -4.132 -20.186 1.00 93.06 186 VAL A O 1
ATOM 1470 N N . THR A 1 187 ? 12.021 -5.171 -18.311 1.00 93.25 187 THR A N 1
ATOM 1471 C CA . THR A 1 187 ? 13.191 -6.035 -18.135 1.00 93.25 187 THR A CA 1
ATOM 1472 C C . THR A 1 187 ? 12.778 -7.499 -18.120 1.00 93.25 187 THR A C 1
ATOM 1474 O O . THR A 1 187 ? 11.687 -7.854 -17.690 1.00 93.25 187 THR A O 1
ATOM 1477 N N . TYR A 1 188 ? 13.606 -8.377 -18.673 1.00 97.50 188 TYR A N 1
ATOM 1478 C CA . TYR A 1 188 ? 13.270 -9.791 -18.806 1.00 97.50 188 TYR A CA 1
ATOM 1479 C C . TYR A 1 188 ? 14.507 -10.671 -18.898 1.00 97.50 188 TYR A C 1
ATOM 1481 O O . TYR A 1 188 ? 15.571 -10.251 -19.357 1.00 97.50 188 TYR A O 1
ATOM 1489 N N . ARG A 1 189 ? 14.356 -11.929 -18.494 1.00 97.06 189 ARG A N 1
ATOM 1490 C CA . ARG A 1 189 ? 15.366 -12.974 -18.670 1.00 97.06 189 ARG A CA 1
ATOM 1491 C C . ARG A 1 189 ? 14.719 -14.314 -18.960 1.00 97.06 189 ARG A C 1
ATOM 1493 O O . ARG A 1 189 ? 13.563 -14.547 -18.616 1.00 97.06 189 ARG A O 1
ATOM 1500 N N . THR A 1 190 ? 15.485 -15.214 -19.560 1.00 97.62 190 THR A N 1
ATOM 1501 C CA . THR A 1 190 ? 15.025 -16.554 -19.923 1.00 97.62 190 THR A CA 1
ATOM 1502 C C . THR A 1 190 ? 15.910 -17.633 -19.308 1.00 97.62 190 THR A C 1
ATOM 1504 O O . THR A 1 190 ? 17.110 -17.434 -19.096 1.00 97.62 190 THR A O 1
ATOM 1507 N N . HIS A 1 191 ? 15.303 -18.782 -19.015 1.00 95.12 191 HIS A N 1
ATOM 1508 C CA . HIS A 1 191 ? 15.996 -20.015 -18.669 1.00 95.12 191 HIS A CA 1
ATOM 1509 C C . HIS A 1 191 ? 16.244 -20.811 -19.951 1.00 95.12 191 HIS A C 1
ATOM 1511 O O . HIS A 1 191 ? 15.298 -21.233 -20.622 1.00 95.12 191 HIS A O 1
ATOM 1517 N N . VAL A 1 192 ? 17.511 -21.010 -20.307 1.00 96.38 192 VAL A N 1
ATOM 1518 C CA . VAL A 1 192 ? 17.920 -21.674 -21.549 1.00 96.38 192 VAL A CA 1
ATOM 1519 C C . VAL A 1 192 ? 18.487 -23.050 -21.241 1.00 96.38 192 VAL A C 1
ATOM 1521 O O . VAL A 1 192 ? 19.328 -23.211 -20.355 1.00 96.38 192 VAL A O 1
ATOM 1524 N N . GLN A 1 193 ? 18.092 -24.051 -22.029 1.00 93.69 193 GLN A N 1
ATOM 1525 C CA . GLN A 1 193 ? 18.644 -25.401 -21.935 1.00 93.69 193 GLN A CA 1
ATOM 1526 C C . GLN A 1 193 ? 20.182 -25.384 -21.870 1.00 93.69 193 GLN A C 1
ATOM 1528 O O . GLN A 1 193 ? 20.838 -24.789 -22.724 1.00 93.69 193 GLN A O 1
ATOM 1533 N N . THR A 1 194 ? 20.746 -26.133 -20.915 1.00 92.19 194 THR A N 1
ATOM 1534 C CA . THR A 1 194 ? 22.194 -26.239 -20.628 1.00 92.19 194 THR A CA 1
ATOM 1535 C C . THR A 1 194 ? 22.803 -25.017 -19.931 1.00 92.19 194 THR A C 1
ATOM 1537 O O . THR A 1 194 ? 23.777 -25.195 -19.210 1.00 92.19 194 THR A O 1
ATOM 1540 N N . TYR A 1 195 ? 22.263 -23.811 -20.115 1.00 89.62 195 TYR A N 1
ATOM 1541 C CA . TYR A 1 195 ? 22.852 -22.580 -19.569 1.00 89.62 195 TYR A CA 1
ATOM 1542 C C . TYR A 1 195 ? 22.169 -22.083 -18.294 1.00 89.62 195 TYR A C 1
ATOM 1544 O O . TYR A 1 195 ? 22.796 -21.378 -17.512 1.00 89.62 195 TYR A O 1
ATOM 1552 N N . GLY A 1 196 ? 20.916 -22.470 -18.064 1.00 92.38 196 GLY A N 1
ATOM 1553 C CA . GLY A 1 196 ? 20.139 -21.980 -16.935 1.00 92.38 196 GLY A CA 1
ATOM 1554 C C . GLY A 1 196 ? 19.595 -20.572 -17.174 1.00 92.38 196 GLY A C 1
ATOM 1555 O O . GLY A 1 196 ? 19.409 -20.151 -18.320 1.00 92.38 196 GLY A O 1
ATOM 1556 N N . TRP A 1 197 ? 19.321 -19.850 -16.087 1.00 89.75 197 TRP A N 1
ATOM 1557 C CA . TRP A 1 197 ? 18.912 -18.446 -16.137 1.00 89.75 197 TRP A CA 1
ATOM 1558 C C . TRP A 1 197 ? 20.044 -17.563 -16.659 1.00 89.75 197 TRP A C 1
ATOM 1560 O O . TRP A 1 197 ? 21.148 -17.573 -16.121 1.00 89.75 197 TRP A O 1
ATOM 1570 N N . GLN A 1 198 ? 19.750 -16.779 -17.691 1.00 90.88 198 GLN A N 1
ATOM 1571 C CA . GLN A 1 198 ? 20.674 -15.781 -18.227 1.00 90.88 198 GLN A CA 1
ATOM 1572 C C . GLN A 1 198 ? 20.482 -14.409 -17.561 1.00 90.88 198 GLN A C 1
ATOM 1574 O O . GLN A 1 198 ? 19.492 -14.176 -16.862 1.00 90.88 198 GLN A O 1
ATOM 1579 N N . ASP A 1 199 ? 21.417 -13.490 -17.811 1.00 89.88 199 ASP A N 1
ATOM 1580 C CA . ASP A 1 199 ? 21.337 -12.108 -17.333 1.00 89.88 199 ASP A CA 1
ATOM 1581 C C . ASP A 1 199 ? 20.062 -11.400 -17.808 1.00 89.88 199 ASP A C 1
ATOM 1583 O O . ASP A 1 199 ? 19.569 -11.633 -18.920 1.00 89.88 199 ASP A O 1
ATOM 1587 N N . TRP A 1 200 ? 19.587 -10.465 -16.986 1.00 90.00 200 TRP A N 1
ATOM 1588 C CA . TRP A 1 200 ? 18.495 -9.564 -17.333 1.00 90.00 200 TRP A CA 1
ATOM 1589 C C . TRP A 1 200 ? 18.823 -8.731 -18.578 1.00 90.00 200 TRP A C 1
ATOM 1591 O O . TRP A 1 200 ? 19.942 -8.247 -18.772 1.00 90.00 200 TRP A O 1
ATOM 1601 N N . LYS A 1 201 ? 17.821 -8.588 -19.441 1.00 94.38 201 LYS A N 1
ATOM 1602 C CA . LYS A 1 201 ? 17.810 -7.761 -20.650 1.00 94.38 201 LYS A CA 1
ATOM 1603 C C . LYS A 1 201 ? 16.703 -6.729 -20.535 1.00 94.38 201 LYS A C 1
ATOM 1605 O O . LYS A 1 201 ? 15.780 -6.902 -19.746 1.00 94.38 201 LYS A O 1
ATOM 1610 N N . SER A 1 202 ? 16.796 -5.673 -21.330 1.00 90.44 202 SER A N 1
ATOM 1611 C CA . SER A 1 202 ? 15.852 -4.558 -21.282 1.00 90.44 202 SER A CA 1
ATOM 1612 C C . SER A 1 202 ? 15.479 -4.112 -22.689 1.00 90.44 202 SER A C 1
ATOM 1614 O O . SER A 1 202 ? 16.326 -4.151 -23.583 1.00 90.44 202 SER A O 1
ATOM 1616 N N . ASN A 1 203 ? 14.228 -3.679 -22.865 1.00 88.75 203 ASN A N 1
ATOM 1617 C CA . ASN A 1 203 ? 13.714 -2.934 -24.023 1.00 88.75 203 ASN A CA 1
ATOM 1618 C C . ASN A 1 203 ? 14.348 -3.294 -25.386 1.00 88.75 203 ASN A C 1
ATOM 1620 O O . ASN A 1 203 ? 15.123 -2.535 -25.965 1.00 88.75 203 ASN A O 1
ATOM 1624 N N . GLY A 1 204 ? 13.970 -4.450 -25.926 1.00 91.81 204 GLY A N 1
ATOM 1625 C CA . GLY A 1 204 ? 14.305 -4.898 -27.277 1.00 91.81 204 GLY A CA 1
ATOM 1626 C C . GLY A 1 204 ? 15.610 -5.683 -27.381 1.00 91.81 204 GLY A C 1
ATOM 1627 O O . GLY A 1 204 ? 15.876 -6.252 -28.434 1.00 91.81 204 GLY A O 1
ATOM 1628 N N . ALA A 1 205 ? 16.409 -5.770 -26.314 1.00 94.19 205 ALA A N 1
ATOM 1629 C CA . ALA A 1 205 ? 17.608 -6.604 -26.301 1.00 94.19 205 ALA A CA 1
ATOM 1630 C C . ALA A 1 205 ? 17.263 -8.105 -26.246 1.00 94.19 205 ALA A C 1
ATOM 1632 O O . ALA A 1 205 ? 16.466 -8.542 -25.420 1.00 94.19 205 ALA A O 1
ATOM 1633 N N . MET A 1 206 ? 17.890 -8.929 -27.083 1.00 97.00 206 MET A N 1
ATOM 1634 C CA . MET A 1 206 ? 17.617 -10.372 -27.112 1.00 97.00 206 MET A CA 1
ATOM 1635 C C . MET A 1 206 ? 17.954 -11.061 -25.776 1.00 97.00 206 MET A C 1
ATOM 1637 O O . MET A 1 206 ? 19.086 -10.972 -25.291 1.00 97.00 206 MET A O 1
ATOM 1641 N N . SER A 1 207 ? 16.997 -11.823 -25.238 1.00 96.38 207 SER A N 1
ATOM 1642 C CA . SER A 1 207 ? 17.215 -12.843 -24.202 1.00 96.38 207 SER A CA 1
ATOM 1643 C C . SER A 1 207 ? 17.064 -14.238 -24.816 1.00 96.38 207 SER A C 1
ATOM 1645 O O . SER A 1 207 ? 16.161 -14.456 -25.623 1.00 96.38 207 SER A O 1
ATOM 1647 N N . GLY A 1 208 ? 17.945 -15.178 -24.471 1.00 97.00 208 GLY A N 1
ATOM 1648 C CA . GLY A 1 208 ? 18.006 -16.506 -25.078 1.00 97.00 208 GLY A CA 1
ATOM 1649 C C . GLY A 1 208 ? 19.138 -16.665 -26.097 1.00 97.00 208 GLY A C 1
ATOM 1650 O O . GLY A 1 208 ? 20.211 -16.068 -25.992 1.00 97.00 208 GLY A O 1
ATOM 1651 N N . THR A 1 209 ? 18.901 -17.503 -27.102 1.00 94.62 209 THR A N 1
ATOM 1652 C CA . THR A 1 209 ? 19.821 -17.799 -28.207 1.00 94.62 209 THR A CA 1
ATOM 1653 C C . THR A 1 209 ? 19.112 -17.687 -29.557 1.00 94.62 209 THR A C 1
ATOM 1655 O O . THR A 1 209 ? 17.889 -17.700 -29.644 1.00 94.62 209 THR A O 1
ATOM 1658 N N . SER A 1 210 ? 19.888 -17.610 -30.634 1.00 93.81 210 SER A N 1
ATOM 1659 C CA . SER A 1 210 ? 19.373 -17.652 -32.002 1.00 93.81 210 SER A CA 1
ATOM 1660 C C . SER A 1 210 ? 20.241 -18.590 -32.834 1.00 93.81 210 SER A C 1
ATOM 1662 O O . SER A 1 210 ? 21.466 -18.455 -32.853 1.00 93.81 210 SER A O 1
ATOM 1664 N N . GLY A 1 211 ? 19.625 -19.601 -33.451 1.00 91.00 211 GLY A N 1
ATOM 1665 C CA . GLY A 1 211 ? 20.292 -20.547 -34.350 1.00 91.00 211 GLY A CA 1
ATOM 1666 C C . GLY A 1 211 ? 21.181 -21.588 -33.660 1.00 91.00 211 GLY A C 1
ATOM 1667 O O . GLY A 1 211 ? 21.829 -22.381 -34.338 1.00 91.00 211 GLY A O 1
ATOM 1668 N N . GLN A 1 212 ? 21.209 -21.628 -32.325 1.00 93.88 212 GLN A N 1
ATOM 1669 C CA . GLN A 1 212 ? 22.059 -22.548 -31.550 1.00 93.88 212 GLN A CA 1
ATOM 1670 C C . GLN A 1 212 ? 21.356 -23.850 -31.157 1.00 93.88 212 GLN A C 1
ATOM 1672 O O . GLN A 1 212 ? 21.932 -24.697 -30.473 1.00 93.88 212 GLN A O 1
ATOM 1677 N N . ALA A 1 213 ? 20.096 -24.013 -31.558 1.00 93.62 213 ALA A N 1
ATOM 1678 C CA . ALA A 1 213 ? 19.275 -25.165 -31.223 1.00 93.62 213 ALA A CA 1
ATOM 1679 C C . ALA A 1 213 ? 19.085 -25.419 -29.715 1.00 93.62 213 ALA A C 1
ATOM 1681 O O . ALA A 1 213 ? 18.840 -26.555 -29.300 1.00 93.62 213 ALA A O 1
ATOM 1682 N N . LYS A 1 214 ? 19.144 -24.360 -28.899 1.00 95.44 214 LYS A N 1
ATOM 1683 C CA . LYS A 1 214 ? 18.852 -24.397 -27.462 1.00 95.44 214 LYS A CA 1
ATOM 1684 C C . LYS A 1 214 ? 17.438 -23.883 -27.211 1.00 95.44 214 LYS A C 1
ATOM 1686 O O . LYS A 1 214 ? 17.078 -22.817 -27.696 1.00 95.44 214 LYS A O 1
ATOM 1691 N N . ARG A 1 215 ? 16.619 -24.661 -26.496 1.00 96.94 215 ARG A N 1
ATOM 1692 C CA . ARG A 1 215 ? 15.244 -24.260 -26.141 1.00 96.94 215 ARG A CA 1
ATOM 1693 C C . ARG A 1 215 ? 15.240 -23.281 -24.969 1.00 96.94 215 ARG A C 1
ATOM 1695 O O . ARG A 1 215 ? 16.043 -23.435 -24.047 1.00 96.94 215 ARG A O 1
ATOM 1702 N N . LEU A 1 216 ? 14.285 -22.361 -24.984 1.00 97.94 216 LEU A N 1
ATOM 1703 C CA . LEU A 1 216 ? 13.802 -21.704 -23.776 1.00 97.94 216 LEU A CA 1
ATOM 1704 C C . LEU A 1 216 ? 12.954 -22.694 -22.972 1.00 97.94 216 LEU A C 1
ATOM 1706 O O . LEU A 1 216 ? 12.192 -23.470 -23.555 1.00 97.94 216 LEU A O 1
ATOM 1710 N N . GLU A 1 217 ? 13.093 -22.667 -21.652 1.00 96.12 217 GLU A N 1
ATOM 1711 C CA . GLU A 1 217 ? 12.339 -23.513 -20.716 1.00 96.12 217 GLU A CA 1
ATOM 1712 C C . GLU A 1 217 ? 11.451 -22.681 -19.787 1.00 96.12 217 GLU A C 1
ATOM 1714 O O . GLU A 1 217 ? 10.359 -23.128 -19.453 1.00 96.12 217 GLU A O 1
ATOM 1719 N N . GLY A 1 218 ? 11.869 -21.456 -19.456 1.00 92.81 218 GLY A N 1
ATOM 1720 C CA . GLY A 1 218 ? 11.106 -20.508 -18.646 1.00 92.81 218 GLY A CA 1
ATOM 1721 C C . GLY A 1 218 ? 11.502 -19.056 -18.913 1.00 92.81 218 GLY A C 1
ATOM 1722 O O . GLY A 1 218 ? 12.526 -18.786 -19.549 1.00 92.81 218 GLY A O 1
ATOM 1723 N N . ILE A 1 219 ? 10.681 -18.120 -18.446 1.00 97.31 219 ILE A N 1
ATOM 1724 C CA . ILE A 1 219 ? 10.862 -16.674 -18.611 1.00 97.31 219 ILE A CA 1
ATOM 1725 C C . ILE A 1 219 ? 10.377 -15.918 -17.369 1.00 97.31 219 ILE A C 1
ATOM 1727 O O . ILE A 1 219 ? 9.423 -16.338 -16.715 1.00 97.31 219 ILE A O 1
ATOM 1731 N N . GLN A 1 220 ? 11.048 -14.808 -17.063 1.00 92.88 220 GLN A N 1
ATOM 1732 C CA . GLN A 1 220 ? 10.600 -13.791 -16.111 1.00 92.88 220 GLN A CA 1
ATOM 1733 C C . GLN A 1 220 ? 10.615 -12.429 -16.797 1.00 92.88 220 GLN A C 1
ATOM 1735 O O . GLN A 1 220 ? 11.563 -12.116 -17.523 1.00 92.88 220 GLN A O 1
ATOM 1740 N N . ILE A 1 221 ? 9.575 -11.637 -16.559 1.00 90.94 221 ILE A N 1
ATOM 1741 C CA . ILE A 1 221 ? 9.372 -10.309 -17.136 1.00 90.94 221 ILE A CA 1
ATOM 1742 C C . ILE A 1 221 ? 8.932 -9.364 -16.017 1.00 90.94 221 ILE A C 1
ATOM 1744 O O . ILE A 1 221 ? 7.988 -9.670 -15.294 1.00 90.94 221 ILE A O 1
ATOM 1748 N N . ASN A 1 222 ? 9.610 -8.230 -15.887 1.00 81.12 222 ASN A N 1
ATOM 1749 C CA . ASN A 1 222 ? 9.277 -7.137 -14.982 1.00 81.12 222 ASN A CA 1
ATOM 1750 C C . ASN A 1 222 ? 8.939 -5.884 -15.779 1.00 81.12 222 ASN A C 1
ATOM 1752 O O . ASN A 1 222 ? 9.556 -5.606 -16.813 1.00 81.12 222 ASN A O 1
ATOM 1756 N N . LEU A 1 223 ? 8.000 -5.112 -15.248 1.00 82.69 223 LEU A N 1
ATOM 1757 C CA . LEU A 1 223 ? 7.696 -3.772 -15.710 1.00 82.69 223 LEU A CA 1
ATOM 1758 C C . LEU A 1 223 ? 8.115 -2.774 -14.636 1.00 82.69 223 LEU A C 1
ATOM 1760 O O . LEU A 1 223 ? 7.590 -2.811 -13.528 1.00 82.69 223 LEU A O 1
ATOM 1764 N N . ASP A 1 224 ? 9.019 -1.872 -14.998 1.00 78.12 224 ASP A N 1
ATOM 1765 C CA . ASP A 1 224 ? 9.436 -0.760 -14.154 1.00 78.12 224 ASP A CA 1
ATOM 1766 C C . ASP A 1 224 ? 8.757 0.512 -14.677 1.00 78.12 224 ASP A C 1
ATOM 1768 O O . ASP A 1 224 ? 9.125 1.039 -15.733 1.00 78.12 224 ASP A O 1
ATOM 1772 N N . SER A 1 225 ? 7.748 0.993 -13.954 1.00 74.38 225 SER A N 1
ATOM 1773 C CA . SER A 1 225 ? 7.035 2.242 -14.237 1.00 74.38 225 SER A CA 1
ATOM 1774 C C . SER A 1 225 ? 6.844 3.021 -12.945 1.00 74.38 225 SER A C 1
ATOM 1776 O O . SER A 1 225 ? 6.296 2.509 -11.972 1.00 74.38 225 SER A O 1
ATOM 1778 N N . THR A 1 226 ? 7.299 4.270 -12.937 1.00 63.66 226 THR A N 1
ATOM 1779 C CA . THR A 1 226 ? 7.062 5.214 -11.835 1.00 63.66 226 THR A CA 1
ATOM 1780 C C . THR A 1 226 ? 5.987 6.242 -12.179 1.00 63.66 226 THR A C 1
ATOM 1782 O O . THR A 1 226 ? 5.550 6.979 -11.303 1.00 63.66 226 THR A O 1
ATOM 1785 N N . GLU A 1 227 ? 5.575 6.314 -13.448 1.00 70.12 227 GLU A N 1
ATOM 1786 C CA . GLU A 1 227 ? 4.639 7.326 -13.946 1.00 70.12 227 GLU A CA 1
ATOM 1787 C C . GLU A 1 227 ? 3.193 6.827 -13.978 1.00 70.12 227 GLU A C 1
ATOM 1789 O O . GLU A 1 227 ? 2.289 7.606 -13.689 1.00 70.12 227 GLU A O 1
ATOM 1794 N N . TYR A 1 228 ? 3.000 5.552 -14.316 1.00 73.44 228 TYR A N 1
ATOM 1795 C CA . TYR A 1 228 ? 1.692 4.917 -14.466 1.00 73.44 228 TYR A CA 1
ATOM 1796 C C . TYR A 1 228 ? 1.623 3.660 -13.607 1.00 73.44 228 TYR A C 1
ATOM 1798 O O . TYR A 1 228 ? 2.596 2.894 -13.572 1.00 73.44 228 TYR A O 1
ATOM 1806 N N . SER A 1 229 ? 0.478 3.458 -12.965 1.00 63.06 229 SER A N 1
ATOM 1807 C CA . SER A 1 229 ? 0.121 2.235 -12.239 1.00 63.06 229 SER A CA 1
ATOM 1808 C C . SER A 1 229 ? -0.164 1.053 -13.182 1.00 63.06 229 SER A C 1
ATOM 1810 O O . SER A 1 229 ? -0.128 1.188 -14.411 1.00 63.06 229 SER A O 1
ATOM 1812 N N . GLY A 1 230 ? -0.418 -0.125 -12.611 1.00 66.31 230 GLY A N 1
ATOM 1813 C CA . GLY A 1 230 ? -0.560 -1.380 -13.345 1.00 66.31 230 GLY A CA 1
ATOM 1814 C C . GLY A 1 230 ? 0.757 -2.136 -13.537 1.00 66.31 230 GLY A C 1
ATOM 1815 O O . GLY A 1 230 ? 1.769 -1.870 -12.885 1.00 66.31 230 GLY A O 1
ATOM 1816 N N . GLY A 1 231 ? 0.755 -3.111 -14.445 1.00 75.12 231 GLY A N 1
ATOM 1817 C CA . GLY A 1 231 ? 1.860 -4.059 -14.573 1.00 75.12 231 GLY A CA 1
ATOM 1818 C C . GLY A 1 231 ? 1.895 -4.813 -15.897 1.00 75.12 231 GLY A C 1
ATOM 1819 O O . GLY A 1 231 ? 1.254 -4.440 -16.884 1.00 75.12 231 GLY A O 1
ATOM 1820 N N . ILE A 1 232 ? 2.691 -5.882 -15.935 1.00 83.06 232 ILE A N 1
ATOM 1821 C CA . ILE A 1 232 ? 2.803 -6.791 -17.077 1.00 83.06 232 ILE A CA 1
ATOM 1822 C C . ILE A 1 232 ? 2.311 -8.184 -16.692 1.00 83.06 232 ILE A C 1
ATOM 1824 O O . ILE A 1 232 ? 2.730 -8.748 -15.683 1.00 83.06 232 ILE A O 1
ATOM 1828 N N . LYS A 1 233 ? 1.442 -8.757 -17.527 1.00 83.00 233 LYS A N 1
ATOM 1829 C CA . LYS A 1 233 ? 0.984 -10.143 -17.412 1.00 83.00 233 LYS A CA 1
ATOM 1830 C C . LYS A 1 233 ? 1.355 -10.958 -18.638 1.00 83.00 233 LYS A C 1
ATOM 1832 O O . LYS A 1 233 ? 1.362 -10.452 -19.764 1.00 83.00 233 LYS A O 1
ATOM 1837 N N . TYR A 1 234 ? 1.690 -12.221 -18.432 1.00 94.25 234 TYR A N 1
ATOM 1838 C CA . TYR A 1 234 ? 2.151 -13.098 -19.496 1.00 94.25 234 TYR A CA 1
ATOM 1839 C C . TYR A 1 234 ? 1.888 -14.566 -19.198 1.00 94.25 234 TYR A C 1
ATOM 1841 O O . TYR A 1 234 ? 1.945 -15.021 -18.060 1.00 94.25 234 TYR A O 1
ATOM 1849 N N . SER A 1 235 ? 1.675 -15.328 -20.261 1.00 90.44 235 SER A N 1
ATOM 1850 C CA . SER A 1 235 ? 1.523 -16.778 -20.215 1.00 90.44 235 SER A CA 1
ATOM 1851 C C . SER A 1 235 ? 2.369 -17.422 -21.303 1.00 90.44 235 SER A C 1
ATOM 1853 O O . SER A 1 235 ? 2.639 -16.830 -22.353 1.00 90.44 235 SER A O 1
ATOM 1855 N N . THR A 1 236 ? 2.819 -18.648 -21.050 1.00 96.06 236 THR A N 1
ATOM 1856 C CA . THR A 1 236 ? 3.609 -19.427 -22.004 1.00 96.06 236 THR A CA 1
ATOM 1857 C C . THR A 1 236 ? 2.926 -20.752 -22.315 1.00 96.06 236 THR A C 1
ATOM 1859 O O . THR A 1 236 ? 2.275 -21.361 -21.466 1.00 96.06 236 THR A O 1
ATOM 1862 N N . HIS A 1 237 ? 3.077 -21.204 -23.559 1.00 96.88 237 HIS A N 1
ATOM 1863 C CA . HIS A 1 237 ? 2.677 -22.541 -23.975 1.00 96.88 237 HIS A CA 1
ATOM 1864 C C . HIS A 1 237 ? 3.860 -23.494 -23.810 1.00 96.88 237 HIS A C 1
ATOM 1866 O O . HIS A 1 237 ? 4.867 -23.380 -24.519 1.00 96.88 237 HIS A O 1
ATOM 1872 N N . VAL A 1 238 ? 3.737 -24.445 -22.890 1.00 94.69 238 VAL A N 1
ATOM 1873 C CA . VAL A 1 238 ? 4.791 -25.389 -22.519 1.00 94.69 238 VAL A CA 1
ATOM 1874 C C . VAL A 1 238 ? 4.514 -26.758 -23.126 1.00 94.69 238 VAL A C 1
ATOM 1876 O O . VAL A 1 238 ? 3.396 -27.273 -23.108 1.00 94.69 238 VAL A O 1
ATOM 1879 N N . GLN A 1 239 ? 5.561 -27.404 -23.633 1.00 93.56 239 GLN A N 1
ATOM 1880 C CA . GLN A 1 239 ? 5.466 -28.759 -24.164 1.00 93.56 239 GLN A CA 1
ATOM 1881 C C . GLN A 1 239 ? 4.788 -29.729 -23.176 1.00 93.56 239 GLN A C 1
ATOM 1883 O O . GLN A 1 239 ? 5.269 -29.937 -22.064 1.00 93.56 239 GLN A O 1
ATOM 1888 N N . LYS A 1 240 ? 3.753 -30.431 -23.658 1.00 91.12 240 LYS A N 1
ATOM 1889 C CA . LYS A 1 240 ? 2.880 -31.376 -22.927 1.00 91.12 240 LYS A CA 1
ATOM 1890 C C . LYS A 1 240 ? 1.897 -30.747 -21.935 1.00 91.12 240 LYS A C 1
ATOM 1892 O O . LYS A 1 240 ? 0.895 -31.395 -21.670 1.00 91.12 240 LYS A O 1
ATOM 1897 N N . TYR A 1 241 ? 2.165 -29.556 -21.406 1.00 88.81 241 TYR A N 1
ATOM 1898 C CA . TYR A 1 241 ? 1.275 -28.897 -20.441 1.00 88.81 241 TYR A CA 1
ATOM 1899 C C . TYR A 1 241 ? 0.300 -27.922 -21.108 1.00 88.81 241 TYR A C 1
ATOM 1901 O O . TYR A 1 241 ? -0.768 -27.668 -20.570 1.00 88.81 241 TYR A O 1
ATOM 1909 N N . GLY A 1 242 ? 0.621 -27.434 -22.308 1.00 93.44 242 GLY A N 1
ATOM 1910 C CA . GLY A 1 242 ? -0.207 -26.452 -22.998 1.00 93.44 242 GLY A CA 1
ATOM 1911 C C . GLY A 1 242 ? 0.007 -25.046 -22.442 1.00 93.44 242 GLY A C 1
ATOM 1912 O O . GLY A 1 242 ? 1.093 -24.731 -21.952 1.00 93.44 242 GLY A O 1
ATOM 1913 N N . TRP A 1 243 ? -1.008 -24.191 -22.563 1.00 93.75 243 TRP A N 1
ATOM 1914 C CA . TRP A 1 243 ? -0.997 -22.861 -21.954 1.00 93.75 243 TRP A CA 1
ATOM 1915 C C . TRP A 1 243 ? -1.066 -22.976 -20.435 1.00 93.75 243 TRP A C 1
ATOM 1917 O O . TRP A 1 243 ? -1.962 -23.624 -19.902 1.00 93.75 243 TRP A O 1
ATOM 1927 N N . GLN A 1 244 ? -0.121 -22.338 -19.754 1.00 83.50 244 GLN A N 1
ATOM 1928 C CA . GLN A 1 244 ? -0.191 -22.135 -18.310 1.00 83.50 244 GLN A CA 1
ATOM 1929 C C . GLN A 1 244 ? -1.018 -20.882 -17.985 1.00 83.50 244 GLN A C 1
ATOM 1931 O O . GLN A 1 244 ? -1.212 -20.032 -18.858 1.00 83.50 244 GLN A O 1
ATOM 1936 N N . GLY A 1 245 ? -1.483 -20.773 -16.736 1.00 69.94 245 GLY A N 1
ATOM 1937 C CA . GLY A 1 245 ? -2.151 -19.569 -16.235 1.00 69.94 245 GLY A CA 1
ATOM 1938 C C . GLY A 1 245 ? -1.256 -18.329 -16.306 1.00 69.94 245 GLY A C 1
ATOM 1939 O O . GLY A 1 245 ? -0.029 -18.438 -16.427 1.00 69.94 245 GLY A O 1
ATOM 1940 N N . ASP A 1 246 ? -1.880 -17.155 -16.236 1.00 75.19 246 ASP A N 1
ATOM 1941 C CA . ASP A 1 246 ? -1.162 -15.887 -16.295 1.00 75.19 246 ASP A CA 1
ATOM 1942 C C . ASP A 1 246 ? -0.163 -15.753 -15.131 1.00 75.19 246 ASP A C 1
ATOM 1944 O O . ASP A 1 246 ? -0.314 -16.306 -14.033 1.00 75.19 246 ASP A O 1
ATOM 1948 N N . ARG A 1 247 ? 0.931 -15.059 -15.425 1.00 78.00 247 ARG A N 1
ATOM 1949 C CA . ARG A 1 247 ? 1.991 -14.688 -14.494 1.00 78.00 247 ARG A CA 1
ATOM 1950 C C . ARG A 1 247 ? 2.199 -13.190 -14.570 1.00 78.00 247 ARG A C 1
ATOM 1952 O O . ARG A 1 247 ? 2.084 -12.607 -15.644 1.00 78.00 247 ARG A O 1
ATOM 1959 N N . TYR A 1 248 ? 2.522 -12.605 -13.429 1.00 67.19 248 TYR A N 1
ATOM 1960 C CA . TYR A 1 248 ? 2.649 -11.164 -13.235 1.00 67.19 248 TYR A CA 1
ATOM 1961 C C . TYR A 1 248 ? 4.120 -10.792 -13.008 1.00 67.19 248 TYR A C 1
ATOM 1963 O O . TYR A 1 248 ? 4.990 -11.670 -13.059 1.00 67.19 248 TYR A O 1
ATOM 1971 N N . ASN A 1 249 ? 4.419 -9.505 -12.815 1.00 69.06 249 ASN A N 1
ATOM 1972 C CA . ASN A 1 249 ? 5.774 -8.964 -12.650 1.00 69.06 249 ASN A CA 1
ATOM 1973 C C . ASN A 1 249 ? 6.717 -9.913 -11.886 1.00 69.06 249 ASN A C 1
ATOM 1975 O O . ASN A 1 249 ? 6.505 -10.253 -10.726 1.00 69.06 249 ASN A O 1
ATOM 1979 N N . GLY A 1 250 ? 7.761 -10.378 -12.571 1.00 72.12 250 GLY A N 1
ATOM 1980 C CA . GLY A 1 250 ? 8.830 -11.192 -11.996 1.00 72.12 250 GLY A CA 1
ATOM 1981 C C . GLY A 1 250 ? 8.477 -12.660 -11.752 1.00 72.12 250 GLY A C 1
ATOM 1982 O O . GLY A 1 250 ? 9.393 -13.477 -11.623 1.00 72.12 250 GLY A O 1
ATOM 1983 N N . ALA A 1 251 ? 7.198 -13.039 -11.753 1.00 65.44 251 ALA A N 1
ATOM 1984 C CA . ALA A 1 251 ? 6.759 -14.411 -11.523 1.00 65.44 251 ALA A CA 1
ATOM 1985 C C . ALA A 1 251 ? 7.128 -15.327 -12.698 1.00 65.44 251 ALA A C 1
ATOM 1987 O O . ALA A 1 251 ? 6.809 -15.065 -13.848 1.00 65.44 251 ALA A O 1
ATOM 1988 N N . MET A 1 252 ? 7.786 -16.450 -12.433 1.00 84.00 252 MET A N 1
ATOM 1989 C CA . MET A 1 252 ? 8.228 -17.343 -13.505 1.00 84.00 252 MET A CA 1
ATOM 1990 C C . MET A 1 252 ? 7.048 -17.957 -14.287 1.00 84.00 252 MET A C 1
ATOM 1992 O O . MET A 1 252 ? 6.149 -18.562 -13.702 1.00 84.00 252 MET A O 1
ATOM 1996 N N . SER A 1 253 ? 7.110 -17.891 -15.623 1.00 81.88 253 SER A N 1
ATOM 1997 C CA . SER A 1 253 ? 6.266 -18.676 -16.542 1.00 81.88 253 SER A CA 1
ATOM 1998 C C . SER A 1 253 ? 7.118 -19.721 -17.271 1.00 81.88 253 SER A C 1
ATOM 2000 O O . SER A 1 253 ? 8.226 -19.409 -17.719 1.00 81.88 253 SER A O 1
ATOM 2002 N N . GLY A 1 254 ? 6.638 -20.962 -17.384 1.00 91.12 254 GLY A N 1
ATOM 2003 C CA . GLY A 1 254 ? 7.374 -22.095 -17.948 1.00 91.12 254 GLY A CA 1
ATOM 2004 C C . GLY A 1 254 ? 7.798 -23.142 -16.913 1.00 91.12 254 GLY A C 1
ATOM 2005 O O . GLY A 1 254 ? 7.104 -23.398 -15.935 1.00 91.12 254 GLY A O 1
ATOM 2006 N N . THR A 1 255 ? 8.953 -23.770 -17.142 1.00 81.44 255 THR A N 1
ATOM 2007 C CA . THR A 1 255 ? 9.555 -24.801 -16.277 1.00 81.44 255 THR A CA 1
ATOM 2008 C C . THR A 1 255 ? 11.049 -24.552 -16.075 1.00 81.44 255 THR A C 1
ATOM 2010 O O . THR A 1 255 ? 11.704 -23.897 -16.886 1.00 81.44 255 THR A O 1
ATOM 2013 N N . SER A 1 256 ? 11.604 -25.091 -14.992 1.00 79.19 256 SER A N 1
ATOM 2014 C CA . SER A 1 256 ? 13.038 -25.068 -14.699 1.00 79.19 256 SER A CA 1
ATOM 2015 C C . SER A 1 256 ? 13.452 -26.474 -14.282 1.00 79.19 256 SER A C 1
ATOM 2017 O O . SER A 1 256 ? 12.802 -27.086 -13.443 1.00 79.19 256 SER A O 1
ATOM 2019 N N . GLY A 1 257 ? 14.482 -27.036 -14.916 1.00 76.44 257 GLY A N 1
ATOM 2020 C CA . GLY A 1 257 ? 14.976 -28.385 -14.602 1.00 76.44 257 GLY A CA 1
ATOM 2021 C C . GLY A 1 257 ? 14.141 -29.561 -15.140 1.00 76.44 257 GLY A C 1
ATOM 2022 O O . GLY A 1 257 ? 14.635 -30.684 -15.166 1.00 76.44 257 GLY A O 1
ATOM 2023 N N . GLU A 1 258 ? 12.930 -29.335 -15.659 1.00 83.69 258 GLU A N 1
ATOM 2024 C CA . GLU A 1 258 ? 12.051 -30.401 -16.191 1.00 83.69 258 GLU A CA 1
ATOM 2025 C C . GLU A 1 258 ? 12.294 -30.767 -17.666 1.00 83.69 258 GLU A C 1
ATOM 2027 O O . GLU A 1 258 ? 11.621 -31.634 -18.236 1.00 83.69 258 GLU A O 1
ATOM 2032 N N . ALA A 1 259 ? 13.236 -30.085 -18.318 1.00 88.25 259 ALA A N 1
ATOM 2033 C CA . ALA A 1 259 ? 13.577 -30.280 -19.723 1.00 88.25 259 ALA A CA 1
ATOM 2034 C C . ALA A 1 259 ? 12.411 -30.074 -20.720 1.00 88.25 259 ALA A C 1
ATOM 2036 O O . ALA A 1 259 ? 12.419 -30.656 -21.812 1.00 88.25 259 ALA A O 1
ATOM 2037 N N . LYS A 1 260 ? 11.418 -29.235 -20.387 1.00 91.75 260 LYS A N 1
ATOM 2038 C CA . LYS A 1 260 ? 10.299 -28.875 -21.280 1.00 91.75 260 LYS A CA 1
ATOM 2039 C C . LYS A 1 260 ? 10.596 -27.577 -22.021 1.00 91.75 260 LYS A C 1
ATOM 2041 O O . LYS A 1 260 ? 11.113 -26.631 -21.442 1.00 91.75 260 LYS A O 1
ATOM 2046 N N . ARG A 1 261 ? 10.275 -27.528 -23.318 1.00 95.81 261 ARG A N 1
ATOM 2047 C CA . ARG A 1 261 ? 10.420 -26.305 -24.131 1.00 95.81 261 ARG A CA 1
ATOM 2048 C C . ARG A 1 261 ? 9.200 -25.396 -24.000 1.00 95.81 261 ARG A C 1
ATOM 2050 O O . ARG A 1 261 ? 8.074 -25.895 -23.958 1.00 95.81 261 ARG A O 1
ATOM 2057 N N . LEU A 1 262 ? 9.442 -24.093 -24.078 1.00 97.88 262 LEU A N 1
ATOM 2058 C CA . LEU A 1 262 ? 8.434 -23.114 -24.471 1.00 97.88 262 LEU A CA 1
ATOM 2059 C C . LEU A 1 262 ? 8.204 -23.198 -25.985 1.00 97.88 262 LEU A C 1
ATOM 2061 O O . LEU A 1 262 ? 9.156 -23.386 -26.751 1.00 97.88 262 LEU A O 1
ATOM 2065 N N . GLU A 1 263 ? 6.953 -23.058 -26.411 1.00 98.12 263 GLU A N 1
ATOM 2066 C CA . GLU A 1 263 ? 6.543 -23.095 -27.824 1.00 98.12 263 GLU A CA 1
ATOM 2067 C C . GLU A 1 263 ? 5.876 -21.792 -28.282 1.00 98.12 263 GLU A C 1
ATOM 2069 O O . GLU A 1 263 ? 6.015 -21.411 -29.444 1.00 98.12 263 GLU A O 1
ATOM 2074 N N . ALA A 1 264 ? 5.205 -21.085 -27.368 1.00 98.12 264 ALA A N 1
ATOM 2075 C CA . ALA A 1 264 ? 4.595 -19.781 -27.610 1.00 98.12 264 ALA A CA 1
ATOM 2076 C C . ALA A 1 264 ? 4.530 -18.943 -26.324 1.00 98.12 264 ALA A C 1
ATOM 2078 O O . ALA A 1 264 ? 4.670 -19.480 -25.222 1.00 98.12 264 ALA A O 1
ATOM 2079 N N . ILE A 1 265 ? 4.301 -17.640 -26.474 1.00 98.50 265 ILE A N 1
ATOM 2080 C CA . ILE A 1 265 ? 4.116 -16.678 -25.385 1.00 98.50 265 ILE A CA 1
ATOM 2081 C C . ILE A 1 265 ? 3.060 -15.632 -25.765 1.00 98.50 265 ILE A C 1
ATOM 2083 O O . ILE A 1 265 ? 2.945 -15.262 -26.936 1.00 98.50 265 ILE A O 1
ATOM 2087 N N . LYS A 1 266 ? 2.304 -15.167 -24.769 1.00 98.50 266 LYS A N 1
ATOM 2088 C CA . LYS A 1 266 ? 1.443 -13.980 -24.826 1.00 98.50 266 LYS A CA 1
ATOM 2089 C C . LYS A 1 266 ? 1.850 -13.031 -23.711 1.00 98.50 266 LYS A C 1
ATOM 2091 O O . LYS A 1 266 ? 2.124 -13.483 -22.604 1.00 98.50 266 LYS A O 1
ATOM 2096 N N . ILE A 1 267 ? 1.892 -11.738 -24.005 1.00 98.12 267 ILE A N 1
ATOM 2097 C CA . ILE A 1 267 ? 2.312 -10.681 -23.080 1.00 98.12 267 ILE A CA 1
ATOM 2098 C C . ILE A 1 267 ? 1.365 -9.494 -23.235 1.00 98.12 267 ILE A C 1
ATOM 2100 O O . ILE A 1 267 ? 1.160 -9.019 -24.353 1.00 98.12 267 ILE A O 1
ATOM 2104 N N . SER A 1 268 ? 0.807 -9.008 -22.131 1.00 90.19 268 SER A N 1
ATOM 2105 C CA . SER A 1 268 ? -0.088 -7.848 -22.087 1.00 90.19 268 SER A CA 1
ATOM 2106 C C . SER A 1 268 ? 0.280 -6.928 -20.929 1.00 90.19 268 SER A C 1
ATOM 2108 O O . SER A 1 268 ? 0.827 -7.377 -19.925 1.00 90.19 268 SER A O 1
ATOM 2110 N N . LEU A 1 269 ? -0.046 -5.648 -21.065 1.00 86.62 269 LEU A N 1
ATOM 2111 C CA . LEU A 1 269 ? -0.065 -4.714 -19.942 1.00 86.62 269 LEU A CA 1
ATOM 2112 C C . LEU A 1 269 ? -1.453 -4.736 -19.291 1.00 86.62 269 LEU A C 1
ATOM 2114 O O . LEU A 1 269 ? -2.436 -5.027 -19.974 1.00 86.62 269 LEU A O 1
ATOM 2118 N N . TYR A 1 270 ? -1.519 -4.437 -18.000 1.00 71.31 270 TYR A N 1
ATOM 2119 C CA . TYR A 1 270 ? -2.758 -4.233 -17.242 1.00 71.31 270 TYR A CA 1
ATOM 2120 C C . TYR A 1 270 ? -2.668 -2.935 -16.430 1.00 71.31 270 TYR A C 1
ATOM 2122 O O . TYR A 1 270 ? -1.589 -2.340 -16.368 1.00 71.31 270 TYR A O 1
ATOM 2130 N N . GLY A 1 271 ? -3.783 -2.476 -15.862 1.00 62.00 271 GLY A N 1
ATOM 2131 C CA . GLY A 1 271 ? -3.889 -1.185 -15.188 1.00 62.00 271 GLY A CA 1
ATOM 2132 C C . GLY A 1 271 ? -3.626 0.026 -16.085 1.00 62.00 271 GLY A C 1
ATOM 2133 O O . GLY A 1 271 ? -3.665 -0.048 -17.321 1.00 62.00 271 GLY A O 1
ATOM 2134 N N . GLU A 1 272 ? -3.350 1.167 -15.452 1.00 70.94 272 GLU A N 1
ATOM 2135 C CA . GLU A 1 272 ? -3.246 2.476 -16.103 1.00 70.94 272 GLU A CA 1
ATOM 2136 C C . GLU A 1 272 ? -2.235 2.488 -17.255 1.00 70.94 272 GLU A C 1
ATOM 2138 O O . GLU A 1 272 ? -2.537 3.000 -18.334 1.00 70.94 272 GLU A O 1
ATOM 2143 N N . ILE A 1 273 ? -1.061 1.877 -17.075 1.00 81.06 273 ILE A N 1
ATOM 2144 C CA . ILE A 1 273 ? 0.016 1.865 -18.074 1.00 81.06 273 ILE A CA 1
ATOM 2145 C C . ILE A 1 273 ? -0.418 1.285 -19.428 1.00 81.06 273 ILE A C 1
ATOM 2147 O O . ILE A 1 273 ? 0.110 1.692 -20.468 1.00 81.06 273 ILE A O 1
ATOM 2151 N N . SER A 1 274 ? -1.416 0.395 -19.446 1.00 84.62 274 SER A N 1
ATOM 2152 C CA . SER A 1 274 ? -1.969 -0.181 -20.677 1.00 84.62 274 SER A CA 1
ATOM 2153 C C . SER A 1 274 ? -2.673 0.853 -21.570 1.00 84.62 274 SER A C 1
ATOM 2155 O O . SER A 1 274 ? -2.763 0.662 -22.786 1.00 84.62 274 SER A O 1
ATOM 2157 N N . ASN A 1 275 ? -3.104 1.991 -21.014 1.00 81.19 275 ASN A N 1
ATOM 2158 C CA . ASN A 1 275 ? -3.684 3.106 -21.768 1.00 81.19 275 ASN A CA 1
ATOM 2159 C C . ASN A 1 275 ? -2.621 3.961 -22.470 1.00 81.19 275 ASN A C 1
ATOM 2161 O O . ASN A 1 275 ? -2.916 4.593 -23.484 1.00 81.19 275 ASN A O 1
ATOM 2165 N N . TYR A 1 276 ? -1.379 3.942 -21.979 1.00 86.88 276 TYR A N 1
ATOM 2166 C CA . TYR A 1 276 ? -0.303 4.820 -22.450 1.00 86.88 276 TYR A CA 1
ATOM 2167 C C . TYR A 1 276 ? 0.771 4.085 -23.254 1.00 86.88 276 TYR A C 1
ATOM 2169 O O . TYR A 1 276 ? 1.453 4.707 -24.069 1.00 86.88 276 TYR A O 1
ATOM 2177 N N . TYR A 1 277 ? 0.923 2.774 -23.064 1.00 92.44 277 TYR A N 1
ATOM 2178 C CA . TYR A 1 277 ? 1.935 1.964 -23.738 1.00 92.44 277 TYR A CA 1
ATOM 2179 C C . TYR A 1 277 ? 1.341 0.722 -24.404 1.00 92.44 277 TYR A C 1
ATOM 2181 O O . TYR A 1 277 ? 0.358 0.140 -23.959 1.00 92.44 277 TYR A O 1
ATOM 2189 N N . ASP A 1 278 ? 1.996 0.308 -25.482 1.00 95.50 278 ASP A N 1
ATOM 2190 C CA . ASP A 1 278 ? 1.899 -1.021 -26.069 1.00 95.50 278 ASP A CA 1
ATOM 2191 C C . ASP A 1 278 ? 3.135 -1.836 -25.655 1.00 95.50 278 ASP A C 1
ATOM 2193 O O . ASP A 1 278 ? 4.264 -1.328 -25.678 1.00 95.50 278 ASP A O 1
ATOM 2197 N N . VAL A 1 279 ? 2.948 -3.125 -25.366 1.00 97.44 279 VAL A N 1
ATOM 2198 C CA . VAL A 1 279 ? 4.056 -4.081 -25.241 1.00 97.44 279 VAL A CA 1
ATOM 2199 C C . VAL A 1 279 ? 4.210 -4.853 -26.547 1.00 97.44 279 VAL A C 1
ATOM 2201 O O . VAL A 1 279 ? 3.344 -5.638 -26.928 1.00 97.44 279 VAL A O 1
ATOM 2204 N N . TYR A 1 280 ? 5.326 -4.629 -27.241 1.00 98.19 280 TYR A N 1
ATOM 2205 C CA . TYR A 1 280 ? 5.694 -5.350 -28.459 1.00 98.19 280 TYR A CA 1
ATOM 2206 C C . TYR A 1 280 ? 6.680 -6.461 -28.134 1.00 98.19 280 TYR A C 1
ATOM 2208 O O . TYR A 1 280 ? 7.639 -6.255 -27.389 1.00 98.19 280 TYR A O 1
ATOM 2216 N N . TYR A 1 281 ? 6.496 -7.620 -28.752 1.00 98.69 281 TYR A N 1
ATOM 2217 C CA . TYR A 1 281 ? 7.389 -8.757 -28.580 1.00 98.69 281 TYR A CA 1
ATOM 2218 C C . TYR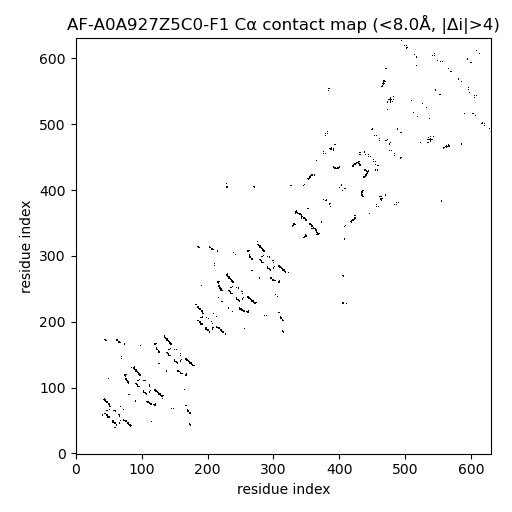 A 1 281 ? 7.463 -9.620 -29.831 1.00 98.69 281 TYR A C 1
ATOM 2220 O O . TYR A 1 281 ? 6.562 -9.640 -30.665 1.00 98.69 281 TYR A O 1
ATOM 2228 N N . ARG A 1 282 ? 8.577 -10.335 -29.962 1.00 98.62 282 ARG A N 1
ATOM 2229 C CA . ARG A 1 282 ? 8.771 -11.375 -30.973 1.00 98.62 282 ARG A CA 1
ATOM 2230 C C . ARG A 1 282 ? 9.661 -12.476 -30.433 1.00 98.62 282 ARG A C 1
ATOM 2232 O O . ARG A 1 282 ? 10.420 -12.274 -29.483 1.00 98.62 282 ARG A O 1
ATOM 2239 N N . VAL A 1 283 ? 9.599 -13.636 -31.074 1.00 98.69 283 VAL A N 1
ATOM 2240 C CA . VAL A 1 283 ? 10.353 -14.823 -30.666 1.00 98.69 283 VAL A CA 1
ATOM 2241 C C . VAL A 1 283 ? 11.099 -15.440 -31.842 1.00 98.69 283 VAL A C 1
ATOM 2243 O O . VAL A 1 283 ? 10.672 -15.354 -32.995 1.00 98.69 283 VAL A O 1
ATOM 2246 N N . HIS A 1 284 ? 12.225 -16.083 -31.543 1.00 98.38 284 HIS A N 1
ATOM 2247 C CA . HIS A 1 284 ? 12.959 -16.907 -32.492 1.00 98.38 284 HIS A CA 1
ATOM 2248 C C . HIS A 1 284 ? 12.480 -18.358 -32.387 1.00 98.38 284 HIS A C 1
ATOM 2250 O O . HIS A 1 284 ? 12.750 -19.040 -31.395 1.00 98.38 284 HIS A O 1
ATOM 2256 N N . VAL A 1 285 ? 11.786 -18.847 -33.413 1.00 98.06 285 VAL A N 1
ATOM 2257 C CA . VAL A 1 285 ? 11.195 -20.189 -33.452 1.00 98.06 285 VAL A CA 1
ATOM 2258 C C . VAL A 1 285 ? 12.087 -21.142 -34.235 1.00 98.06 285 VAL A C 1
ATOM 2260 O O . VAL A 1 285 ? 12.584 -20.835 -35.321 1.00 98.06 285 VAL A O 1
ATOM 2263 N N . GLN A 1 286 ? 12.259 -22.355 -33.716 1.00 97.00 286 GLN A N 1
ATOM 2264 C CA . GLN A 1 286 ? 12.975 -23.422 -34.406 1.00 97.00 286 GLN A CA 1
ATOM 2265 C C . GLN A 1 286 ? 12.497 -23.593 -35.861 1.00 97.00 286 GLN A C 1
ATOM 2267 O O . GLN A 1 286 ? 11.322 -23.852 -36.112 1.00 97.00 286 GLN A O 1
ATOM 2272 N N . LYS A 1 287 ? 13.453 -23.577 -36.803 1.00 94.88 287 LYS A N 1
ATOM 2273 C CA . LYS A 1 287 ? 13.276 -23.675 -38.271 1.00 94.88 287 LYS A CA 1
ATOM 2274 C C . LYS A 1 287 ? 12.623 -22.466 -38.952 1.00 94.88 287 LYS A C 1
ATOM 2276 O O . LYS A 1 287 ? 12.753 -22.379 -40.167 1.00 94.88 287 LYS A O 1
ATOM 2281 N N . TYR A 1 288 ? 11.958 -21.571 -38.226 1.00 96.12 288 TYR A N 1
ATOM 2282 C CA . TYR A 1 288 ? 11.333 -20.378 -38.814 1.00 96.12 288 TYR A CA 1
ATOM 2283 C C . TYR A 1 288 ? 12.173 -19.116 -38.605 1.00 96.12 288 TYR A C 1
ATOM 2285 O O . TYR A 1 288 ? 12.094 -18.194 -39.407 1.00 96.12 288 TYR A O 1
ATOM 2293 N N . GLY A 1 289 ? 13.039 -19.104 -37.591 1.00 97.31 289 GLY A N 1
ATOM 2294 C CA . GLY A 1 289 ? 13.834 -17.932 -37.259 1.00 97.31 289 GLY A CA 1
ATOM 2295 C C . GLY A 1 289 ? 13.035 -16.926 -36.435 1.00 97.31 289 GLY A C 1
ATOM 2296 O O . GLY A 1 289 ? 12.080 -17.293 -35.749 1.00 97.31 289 GLY A O 1
ATOM 2297 N N . TRP A 1 290 ? 13.443 -15.659 -36.485 1.00 97.88 290 TRP A N 1
ATOM 2298 C CA . TRP A 1 290 ? 12.690 -14.563 -35.879 1.00 97.88 290 TRP A CA 1
ATOM 2299 C C . TRP A 1 290 ? 11.356 -14.368 -36.593 1.00 97.88 290 TRP A C 1
ATOM 2301 O O . TRP A 1 290 ? 11.331 -14.153 -37.802 1.00 97.88 290 TRP A O 1
ATOM 2311 N N . GLN A 1 291 ? 10.268 -14.425 -35.832 1.00 97.50 291 GLN A N 1
ATOM 2312 C CA . GLN A 1 291 ? 8.946 -14.041 -36.314 1.00 97.50 291 GLN A CA 1
ATOM 2313 C C . GLN A 1 291 ? 8.758 -12.518 -36.264 1.00 97.50 291 GLN A C 1
ATOM 2315 O O . GLN A 1 291 ? 9.556 -11.794 -35.654 1.00 97.50 291 GLN A O 1
ATOM 2320 N N . ASP A 1 292 ? 7.698 -12.043 -36.916 1.00 97.88 292 ASP A N 1
ATOM 2321 C CA . ASP A 1 292 ? 7.291 -10.643 -36.866 1.00 97.88 292 ASP A CA 1
ATOM 2322 C C . ASP A 1 292 ? 6.911 -10.215 -35.441 1.00 97.88 292 ASP A C 1
ATOM 2324 O O . ASP A 1 292 ? 6.615 -11.036 -34.569 1.00 97.88 292 ASP A O 1
ATOM 2328 N N . TRP A 1 293 ? 6.959 -8.905 -35.200 1.00 97.94 293 TRP A N 1
ATOM 2329 C CA . TRP A 1 293 ? 6.529 -8.324 -33.933 1.00 97.94 293 TRP A CA 1
ATOM 2330 C C . TRP A 1 293 ? 5.012 -8.415 -33.796 1.00 97.94 293 TRP A C 1
ATOM 2332 O O . TRP A 1 293 ? 4.285 -7.963 -34.677 1.00 97.94 293 TRP A O 1
ATOM 2342 N N . VAL A 1 294 ? 4.565 -8.929 -32.658 1.00 98.50 294 VAL A N 1
ATOM 2343 C CA . VAL A 1 294 ? 3.171 -8.898 -32.206 1.00 98.50 294 VAL A CA 1
ATOM 2344 C C . VAL A 1 294 ? 3.062 -7.987 -30.983 1.00 98.50 294 VAL A C 1
ATOM 2346 O O . VAL A 1 294 ? 4.089 -7.561 -30.434 1.00 98.50 294 VAL A O 1
ATOM 2349 N N . LYS A 1 295 ? 1.844 -7.663 -30.543 1.00 97.69 295 LYS A N 1
ATOM 2350 C CA . LYS A 1 295 ? 1.647 -6.838 -29.340 1.00 97.69 295 LYS A CA 1
ATOM 2351 C C . LYS A 1 295 ? 0.433 -7.242 -28.510 1.00 97.69 295 LYS A C 1
ATOM 2353 O O . LYS A 1 295 ? -0.461 -7.913 -29.003 1.00 97.69 295 LYS A O 1
ATOM 2358 N N . ASN A 1 296 ? 0.404 -6.810 -27.249 1.00 95.31 296 ASN A N 1
ATOM 2359 C CA . ASN A 1 296 ? -0.777 -6.812 -26.369 1.00 95.31 296 ASN A CA 1
ATOM 2360 C C . ASN A 1 296 ? -1.641 -8.094 -26.436 1.00 95.31 296 ASN A C 1
ATOM 2362 O O . ASN A 1 296 ? -2.771 -8.083 -26.915 1.00 95.31 296 ASN A O 1
ATOM 2366 N N . GLY A 1 297 ? -1.095 -9.212 -25.962 1.00 94.94 297 GLY A N 1
ATOM 2367 C CA . GLY A 1 297 ? -1.810 -10.488 -25.834 1.00 94.94 297 GLY A CA 1
ATOM 2368 C C . GLY A 1 297 ? -1.885 -11.344 -27.103 1.00 94.94 297 GLY A C 1
ATOM 2369 O O . GLY A 1 297 ? -2.311 -12.500 -27.027 1.00 94.94 297 GLY A O 1
ATOM 2370 N N . GLU A 1 298 ? -1.444 -10.830 -28.253 1.00 98.00 298 GLU A N 1
ATOM 2371 C CA . GLU A 1 298 ? -1.311 -11.608 -29.489 1.00 98.00 298 GLU A CA 1
ATOM 2372 C C . GLU A 1 298 ? -0.305 -12.768 -29.359 1.00 98.00 298 GLU A C 1
ATOM 2374 O O . GLU A 1 298 ? 0.662 -12.729 -28.611 1.00 98.00 298 GLU A O 1
ATOM 2379 N N . LEU A 1 299 ? -0.506 -13.858 -30.096 1.00 97.38 299 LEU A N 1
ATOM 2380 C CA . LEU A 1 299 ? 0.365 -15.028 -29.972 1.00 97.38 299 LEU A CA 1
ATOM 2381 C C . LEU A 1 299 ? 1.717 -14.803 -30.672 1.00 97.38 299 LEU A C 1
ATOM 2383 O O . LEU A 1 299 ? 1.752 -14.611 -31.884 1.00 97.38 299 LEU A O 1
ATOM 2387 N N . ALA A 1 300 ? 2.828 -14.943 -29.940 1.00 98.06 300 ALA A N 1
ATOM 2388 C CA . ALA A 1 300 ? 4.171 -15.096 -30.509 1.00 98.06 300 ALA A CA 1
ATOM 2389 C C . ALA A 1 300 ? 4.639 -16.554 -30.376 1.00 98.06 300 ALA A C 1
ATOM 2391 O O . ALA A 1 300 ? 4.637 -17.106 -29.275 1.00 98.06 300 ALA A O 1
ATOM 2392 N N . GLY A 1 301 ? 5.073 -17.187 -31.468 1.00 97.12 301 GLY A N 1
ATOM 2393 C CA . GLY A 1 301 ? 5.496 -18.591 -31.500 1.00 97.12 301 GLY A CA 1
ATOM 2394 C C . GLY A 1 301 ? 4.509 -19.508 -32.221 1.00 97.12 301 GLY A C 1
ATOM 2395 O O . GLY A 1 301 ? 3.859 -19.115 -33.187 1.00 97.12 301 GLY A O 1
ATOM 2396 N N . THR A 1 302 ? 4.413 -20.758 -31.767 1.00 92.19 302 THR A N 1
ATOM 2397 C CA . THR A 1 302 ? 3.484 -21.767 -32.302 1.00 92.19 302 THR A CA 1
ATOM 2398 C C . THR A 1 302 ? 2.864 -22.576 -31.167 1.00 92.19 302 THR A C 1
ATOM 2400 O O . THR A 1 302 ? 3.578 -22.993 -30.260 1.00 92.19 302 THR A O 1
ATOM 2403 N N . SER A 1 303 ? 1.570 -22.882 -31.241 1.00 86.81 303 SER A N 1
ATOM 2404 C CA . SER A 1 303 ? 0.928 -23.873 -30.366 1.00 86.81 303 SER A CA 1
ATOM 2405 C C . SER A 1 303 ? 0.563 -25.104 -31.199 1.00 86.81 303 SER A C 1
ATOM 2407 O O . SER A 1 303 ? 0.001 -24.974 -32.283 1.00 86.81 303 SER A O 1
ATOM 2409 N N . GLY A 1 304 ? 0.948 -26.299 -30.741 1.00 83.75 304 GLY A N 1
ATOM 2410 C CA . GLY A 1 304 ? 0.613 -27.571 -31.403 1.00 83.75 304 GLY A CA 1
ATOM 2411 C C . GLY A 1 304 ? 1.566 -28.039 -32.516 1.00 83.75 304 GLY A C 1
ATOM 2412 O O . GLY A 1 304 ? 1.475 -29.187 -32.941 1.00 83.75 304 GLY A O 1
ATOM 2413 N N . GLU A 1 305 ? 2.537 -27.225 -32.947 1.00 92.19 305 GLU A N 1
ATOM 2414 C CA . GLU A 1 305 ? 3.512 -27.605 -33.994 1.00 92.19 305 GLU A CA 1
ATOM 2415 C C . GLU A 1 305 ? 4.804 -28.257 -33.467 1.00 92.19 305 GLU A C 1
ATOM 2417 O O . GLU A 1 305 ? 5.708 -28.601 -34.239 1.00 92.19 305 GLU A O 1
ATOM 2422 N N . ALA A 1 306 ? 4.924 -28.411 -32.147 1.00 92.38 306 ALA A N 1
ATOM 2423 C CA . ALA A 1 306 ? 6.094 -28.977 -31.485 1.00 92.38 306 ALA A CA 1
ATOM 2424 C C . ALA A 1 306 ? 7.427 -28.241 -31.773 1.00 92.38 306 ALA A C 1
ATOM 2426 O O . ALA A 1 306 ? 8.496 -28.864 -31.786 1.00 92.38 306 ALA A O 1
ATOM 2427 N N . LYS A 1 307 ? 7.391 -26.919 -31.996 1.00 95.38 307 LYS A N 1
ATOM 2428 C CA . LYS A 1 307 ? 8.581 -26.080 -32.234 1.00 95.38 307 LYS A CA 1
ATOM 2429 C C . LYS A 1 307 ? 8.996 -25.361 -30.956 1.00 95.38 307 LYS A C 1
ATOM 2431 O O . LYS A 1 307 ? 8.162 -24.769 -30.286 1.00 95.38 307 LYS A O 1
ATOM 2436 N N . ARG A 1 308 ? 10.290 -25.395 -30.621 1.00 97.12 308 ARG A N 1
ATOM 2437 C CA . ARG A 1 308 ? 10.827 -24.622 -29.484 1.00 97.12 308 ARG A CA 1
ATOM 2438 C C . ARG A 1 308 ? 10.992 -23.146 -29.838 1.00 97.12 308 ARG A C 1
ATOM 2440 O O . ARG A 1 308 ? 11.381 -22.824 -30.964 1.00 97.12 308 ARG A O 1
ATOM 2447 N N . LEU A 1 309 ? 10.830 -22.300 -28.832 1.00 98.38 309 LEU A N 1
ATOM 2448 C CA . LEU A 1 309 ? 11.420 -20.968 -28.800 1.00 98.38 309 LEU A CA 1
ATOM 2449 C C . LEU A 1 309 ? 12.907 -21.077 -28.438 1.00 98.38 309 LEU A C 1
ATOM 2451 O O . LEU A 1 309 ? 13.284 -21.917 -27.618 1.00 98.38 309 LEU A O 1
ATOM 2455 N N . GLU A 1 310 ? 13.750 -20.249 -29.050 1.00 98.19 310 GLU A N 1
ATOM 2456 C CA . GLU A 1 310 ? 15.188 -20.157 -28.745 1.00 98.19 310 GLU A CA 1
ATOM 2457 C C . GLU A 1 310 ? 15.564 -18.822 -28.102 1.00 98.19 310 GLU A C 1
ATOM 2459 O O . GLU A 1 310 ? 16.470 -18.797 -27.273 1.00 98.19 310 GLU A O 1
ATOM 2464 N N . GLY A 1 311 ? 14.854 -17.742 -28.440 1.00 97.81 311 GLY A N 1
ATOM 2465 C CA . GLY A 1 311 ? 15.096 -16.397 -27.927 1.00 97.81 311 GLY A CA 1
ATOM 2466 C C . GLY A 1 311 ? 13.868 -15.498 -28.054 1.00 97.81 311 GLY A C 1
ATOM 2467 O O . GLY A 1 311 ? 12.925 -15.825 -28.779 1.00 97.81 311 GLY A O 1
ATOM 2468 N N . VAL A 1 312 ? 13.881 -14.385 -27.326 1.00 98.69 312 VAL A N 1
ATOM 2469 C CA . VAL A 1 312 ? 12.786 -13.413 -27.225 1.00 98.69 312 VAL A CA 1
ATOM 2470 C C . VAL A 1 312 ? 13.333 -11.987 -27.163 1.00 98.69 312 VAL A C 1
ATOM 2472 O O . VAL A 1 312 ? 14.383 -11.733 -26.565 1.00 98.69 312 VAL A O 1
ATOM 2475 N N . GLU A 1 313 ? 12.606 -11.057 -27.770 1.00 98.56 313 GLU A N 1
ATOM 2476 C CA . GLU A 1 313 ? 12.794 -9.613 -27.618 1.00 98.56 313 GLU A CA 1
ATOM 2477 C C . GLU A 1 313 ? 11.461 -8.987 -27.205 1.00 98.56 313 GLU A C 1
ATOM 2479 O O . GLU A 1 313 ? 10.424 -9.325 -27.775 1.00 98.56 313 GLU A O 1
ATOM 2484 N N . ILE A 1 314 ? 11.490 -8.084 -26.222 1.00 98.56 314 ILE A N 1
ATOM 2485 C CA . ILE A 1 314 ? 10.309 -7.421 -25.656 1.00 98.56 314 ILE A CA 1
ATOM 2486 C C . ILE A 1 314 ? 10.635 -5.942 -25.485 1.00 98.56 314 ILE A C 1
ATOM 2488 O O . ILE A 1 314 ? 11.687 -5.598 -24.948 1.00 98.56 314 ILE A O 1
ATOM 2492 N N . LYS A 1 315 ? 9.758 -5.049 -25.930 1.00 95.00 315 LYS A N 1
ATOM 2493 C CA . LYS A 1 315 ? 9.924 -3.604 -25.760 1.00 95.00 315 LYS A CA 1
ATOM 2494 C C . LYS A 1 315 ? 8.594 -2.928 -25.468 1.00 95.00 315 LYS A C 1
ATOM 2496 O O . LYS A 1 315 ? 7.561 -3.321 -26.008 1.00 95.00 315 LYS A O 1
ATOM 2501 N N . LEU A 1 316 ? 8.654 -1.870 -24.672 1.00 94.25 316 LEU A N 1
ATOM 2502 C CA . LEU A 1 316 ? 7.548 -0.935 -24.514 1.00 94.25 316 LEU A CA 1
ATOM 2503 C C . LEU A 1 316 ? 7.620 0.148 -25.581 1.00 94.25 316 LEU A C 1
ATOM 2505 O O . LEU A 1 316 ? 8.701 0.629 -25.926 1.00 94.25 316 LEU A O 1
ATOM 2509 N N . VAL A 1 317 ? 6.459 0.536 -26.092 1.00 91.88 317 VAL A N 1
ATOM 2510 C CA . VAL A 1 317 ? 6.313 1.640 -27.039 1.00 91.88 317 VAL A CA 1
ATOM 2511 C C . VAL A 1 317 ? 5.157 2.509 -26.568 1.00 91.88 317 VAL A C 1
ATOM 2513 O O . VAL A 1 317 ? 4.053 2.005 -26.387 1.00 91.88 317 VAL A O 1
ATOM 2516 N N . LYS A 1 318 ? 5.404 3.806 -26.363 1.00 89.31 318 LYS A N 1
ATOM 2517 C CA . LYS A 1 318 ? 4.344 4.756 -26.005 1.00 89.31 318 LYS A CA 1
ATOM 2518 C C . LYS A 1 318 ? 3.327 4.834 -27.147 1.00 89.31 318 LYS A C 1
ATOM 2520 O O . LYS A 1 318 ? 3.719 4.931 -28.313 1.00 89.31 318 LYS A O 1
ATOM 2525 N N . LYS A 1 319 ? 2.038 4.765 -26.823 1.00 90.38 319 LYS A N 1
ATOM 2526 C CA . LYS A 1 319 ? 0.946 4.887 -27.792 1.00 90.38 319 LYS A CA 1
ATOM 2527 C C . LYS A 1 319 ? 0.936 6.294 -28.386 1.00 90.38 319 LYS A C 1
ATOM 2529 O O . LYS A 1 319 ? 1.171 7.275 -27.683 1.00 90.38 319 LYS A O 1
ATOM 2534 N N . ALA A 1 320 ? 0.689 6.391 -29.690 1.00 84.75 320 ALA A N 1
ATOM 2535 C CA . ALA A 1 320 ? 0.662 7.679 -30.389 1.00 84.75 320 ALA A CA 1
ATOM 2536 C C . ALA A 1 320 ? -0.553 8.532 -29.985 1.00 84.75 320 ALA A C 1
ATOM 2538 O O . ALA A 1 320 ? -0.492 9.756 -30.017 1.00 84.75 320 ALA A O 1
ATOM 2539 N N . ASP A 1 321 ? -1.634 7.864 -29.601 1.00 83.50 321 ASP A N 1
ATOM 2540 C CA . ASP A 1 321 ? -2.910 8.383 -29.124 1.00 83.50 321 ASP A CA 1
ATOM 2541 C C . ASP A 1 321 ? -3.062 8.243 -27.601 1.00 83.50 321 ASP A C 1
ATOM 2543 O O . ASP A 1 321 ? -4.181 8.281 -27.092 1.00 83.50 321 ASP A O 1
ATOM 2547 N N . ALA A 1 322 ? -1.949 8.074 -26.873 1.00 78.12 322 ALA A N 1
ATOM 2548 C CA . ALA A 1 322 ? -1.975 8.050 -25.416 1.00 78.12 322 ALA A CA 1
ATOM 2549 C C . ALA A 1 322 ? -2.686 9.317 -24.893 1.00 78.12 322 ALA A C 1
ATOM 2551 O O . ALA A 1 322 ? -2.330 10.420 -25.328 1.00 78.12 322 ALA A O 1
ATOM 2552 N N . PRO A 1 323 ? -3.676 9.187 -23.989 1.00 67.88 323 PRO A N 1
ATOM 2553 C CA . PRO A 1 323 ? -4.342 10.347 -23.410 1.00 67.88 323 PRO A CA 1
ATOM 2554 C C . PRO A 1 323 ? -3.334 11.217 -22.645 1.00 67.88 323 PRO A C 1
ATOM 2556 O O . PRO A 1 323 ? -2.249 10.760 -22.278 1.00 67.88 323 PRO A O 1
ATOM 2559 N N . GLU A 1 324 ? -3.669 12.484 -22.392 1.00 70.12 324 GLU A N 1
ATOM 2560 C CA . GLU A 1 324 ? -2.893 13.265 -21.425 1.00 70.12 324 GLU A CA 1
ATOM 2561 C C . GLU A 1 324 ? -3.016 12.609 -20.049 1.00 70.12 324 GLU A C 1
ATOM 2563 O O . GLU A 1 324 ? -4.125 12.275 -19.620 1.00 70.12 324 GLU A O 1
ATOM 2568 N N . LYS A 1 325 ? -1.881 12.430 -19.359 1.00 65.75 325 LYS A N 1
ATOM 2569 C CA . LYS A 1 325 ? -1.894 11.941 -17.983 1.00 65.75 325 LYS A CA 1
ATOM 2570 C C . LYS A 1 325 ? -2.650 12.954 -17.129 1.00 65.75 325 LYS A C 1
ATOM 2572 O O . LYS A 1 325 ? -2.191 14.082 -16.951 1.00 65.75 325 LYS A O 1
ATOM 2577 N N . LYS A 1 326 ? -3.807 12.551 -16.612 1.00 63.66 326 LYS A N 1
ATOM 2578 C CA . LYS A 1 326 ? -4.537 13.328 -15.617 1.00 63.66 326 LYS A CA 1
ATOM 2579 C C . LYS A 1 326 ? -4.026 12.931 -14.240 1.00 63.66 326 LYS A C 1
ATOM 2581 O O . LYS A 1 326 ? -4.120 11.770 -13.863 1.00 63.66 326 LYS A O 1
ATOM 2586 N N . GLU A 1 327 ? -3.465 13.889 -13.515 1.00 68.19 327 GLU A N 1
ATOM 2587 C CA . GLU A 1 327 ? -3.202 13.706 -12.088 1.00 68.19 327 GLU A CA 1
ATOM 2588 C C . GLU A 1 327 ? -4.537 13.674 -11.336 1.00 68.19 327 GLU A C 1
ATOM 2590 O O . GLU A 1 327 ? -5.477 14.377 -11.722 1.00 68.19 327 GLU A O 1
ATOM 2595 N N . ALA A 1 328 ? -4.609 12.870 -10.274 1.00 74.38 328 ALA A N 1
ATOM 2596 C CA . ALA A 1 328 ? -5.792 12.805 -9.430 1.00 74.38 328 ALA A CA 1
ATOM 2597 C C . ALA A 1 328 ? -6.113 14.198 -8.864 1.00 74.38 328 ALA A C 1
ATOM 2599 O O . ALA A 1 328 ? -5.240 14.884 -8.324 1.00 74.38 328 ALA A O 1
ATOM 2600 N N . LEU A 1 329 ? -7.366 14.636 -8.983 1.00 84.12 329 LEU A N 1
ATOM 2601 C CA . LEU A 1 329 ? -7.792 15.930 -8.461 1.00 84.12 329 LEU A CA 1
ATOM 2602 C C . LEU A 1 329 ? -7.887 15.884 -6.936 1.00 84.12 329 LEU A C 1
ATOM 2604 O O . LEU A 1 329 ? -8.699 15.151 -6.380 1.00 84.12 329 LEU A O 1
ATOM 2608 N N . LYS A 1 330 ? -7.095 16.720 -6.261 1.00 90.12 330 LYS A N 1
ATOM 2609 C CA . LYS A 1 330 ? -7.245 16.975 -4.827 1.00 90.12 330 LYS A CA 1
ATOM 2610 C C . LYS A 1 330 ? -8.302 18.053 -4.591 1.00 90.12 330 LYS A C 1
ATOM 2612 O O . LYS A 1 330 ? -8.136 19.196 -5.022 1.00 90.12 330 LYS A O 1
ATOM 2617 N N . LEU A 1 331 ? -9.361 17.705 -3.872 1.00 91.69 331 LEU A N 1
ATOM 2618 C CA . LEU A 1 331 ? -10.401 18.611 -3.402 1.00 91.69 331 LEU A CA 1
ATOM 2619 C C . LEU A 1 331 ? -10.083 19.095 -1.978 1.00 91.69 331 LEU A C 1
ATOM 2621 O O . LEU A 1 331 ? -9.468 18.401 -1.172 1.00 91.69 331 LEU A O 1
ATOM 2625 N N . THR A 1 332 ? -10.513 20.314 -1.655 1.00 93.88 332 THR A N 1
ATOM 2626 C CA . THR A 1 332 ? -10.534 20.838 -0.283 1.00 93.88 332 THR A CA 1
ATOM 2627 C C . THR A 1 332 ? -11.975 21.152 0.083 1.00 93.88 332 THR A C 1
ATOM 2629 O O . THR A 1 332 ? -12.610 21.979 -0.574 1.00 93.88 332 THR A O 1
ATOM 2632 N N . LEU A 1 333 ? -12.488 20.485 1.114 1.00 91.25 333 LEU A N 1
ATOM 2633 C CA . LEU A 1 333 ? -13.822 20.745 1.651 1.00 91.25 333 LEU A CA 1
ATOM 2634 C C . LEU A 1 333 ? -13.798 21.971 2.581 1.00 91.25 333 LEU A C 1
ATOM 2636 O O . LEU A 1 333 ? -12.750 22.339 3.112 1.00 91.25 333 LEU A O 1
ATOM 2640 N N . SER A 1 334 ? -14.943 22.634 2.765 1.00 91.62 334 SER A N 1
ATOM 2641 C CA . SER A 1 334 ? -15.034 23.879 3.546 1.00 91.62 334 SER A CA 1
ATOM 2642 C C . SER A 1 334 ? -14.868 23.705 5.059 1.00 91.62 334 SER A C 1
ATOM 2644 O O . SER A 1 334 ? -14.616 24.687 5.758 1.00 91.62 334 SER A O 1
ATOM 2646 N N . GLY A 1 335 ? -15.042 22.488 5.572 1.00 89.31 335 GLY A N 1
ATOM 2647 C CA . GLY A 1 335 ? -15.133 22.178 6.997 1.00 89.31 335 GLY A CA 1
ATOM 2648 C C . GLY A 1 335 ? -16.490 22.508 7.632 1.00 89.31 335 GLY A C 1
ATOM 2649 O O . GLY A 1 335 ? -16.608 22.438 8.852 1.00 89.31 335 GLY A O 1
ATOM 2650 N N . ASN A 1 336 ? -17.497 22.904 6.846 1.00 87.31 336 ASN A N 1
ATOM 2651 C CA . ASN A 1 336 ? -18.808 23.333 7.337 1.00 87.31 336 ASN A CA 1
ATOM 2652 C C . ASN A 1 336 ? -19.912 22.328 6.963 1.00 87.31 336 ASN A C 1
ATOM 2654 O O . ASN A 1 336 ? -20.176 22.110 5.781 1.00 87.31 336 ASN A O 1
ATOM 2658 N N . ALA A 1 337 ? -20.613 21.811 7.978 1.00 86.25 337 ALA A N 1
ATOM 2659 C CA . ALA A 1 337 ? -21.706 20.836 7.868 1.00 86.25 337 ALA A CA 1
ATOM 2660 C C . ALA A 1 337 ? -22.875 21.265 6.970 1.00 86.25 337 ALA A C 1
ATOM 2662 O O . ALA A 1 337 ? -23.630 20.441 6.459 1.00 86.25 337 ALA A O 1
ATOM 2663 N N . THR A 1 338 ? -23.063 22.575 6.790 1.00 86.56 338 THR A N 1
ATOM 2664 C CA . THR A 1 338 ? -24.166 23.112 5.974 1.00 86.56 338 THR A CA 1
ATOM 2665 C C . THR A 1 338 ? -23.844 23.188 4.483 1.00 86.56 338 THR A C 1
ATOM 2667 O O . THR A 1 338 ? -24.763 23.348 3.677 1.00 86.56 338 THR A O 1
ATOM 2670 N N . ASP A 1 339 ? -22.571 23.058 4.107 1.00 88.19 339 ASP A N 1
ATOM 2671 C CA . ASP A 1 339 ? -22.151 23.056 2.709 1.00 88.19 339 ASP A CA 1
ATOM 2672 C C . ASP A 1 339 ? -22.269 21.646 2.113 1.00 88.19 339 ASP A C 1
ATOM 2674 O O . ASP A 1 339 ? -22.099 20.639 2.802 1.00 88.19 339 ASP A O 1
ATOM 2678 N N . SER A 1 340 ? -22.541 21.570 0.810 1.00 88.81 340 SER A N 1
ATOM 2679 C CA . SER A 1 340 ? -22.652 20.310 0.075 1.00 88.81 340 SER A CA 1
ATOM 2680 C C . SER A 1 340 ? -22.047 20.440 -1.322 1.00 88.81 340 SER A C 1
ATOM 2682 O O . SER A 1 340 ? -22.168 21.486 -1.964 1.00 88.81 340 SER A O 1
ATOM 2684 N N . TYR A 1 341 ? -21.384 19.378 -1.774 1.00 86.31 341 TYR A N 1
ATOM 2685 C CA . TYR A 1 341 ? -20.631 19.314 -3.021 1.00 86.31 341 TYR A CA 1
ATOM 2686 C C . TYR A 1 341 ? -21.116 18.132 -3.856 1.00 86.31 341 TYR A C 1
ATOM 2688 O O . TYR A 1 341 ? -20.998 16.995 -3.414 1.00 86.31 341 TYR A O 1
ATOM 2696 N N . GLU A 1 342 ? -21.607 18.393 -5.067 1.00 91.69 342 GLU A N 1
ATOM 2697 C CA . GLU A 1 342 ? -21.788 17.361 -6.092 1.00 91.69 342 GLU A CA 1
ATOM 2698 C C . GLU A 1 342 ? -20.455 17.165 -6.825 1.00 91.69 342 GLU A C 1
ATOM 2700 O O . GLU A 1 342 ? -19.903 18.105 -7.408 1.00 91.69 342 GLU A O 1
ATOM 2705 N N . ILE A 1 343 ? -19.918 15.951 -6.783 1.00 90.00 343 ILE A N 1
ATOM 2706 C CA . ILE A 1 343 ? -18.623 15.624 -7.371 1.00 90.00 343 ILE A CA 1
ATOM 2707 C C . ILE A 1 343 ? -18.798 15.367 -8.868 1.00 90.00 343 ILE A C 1
ATOM 2709 O O . ILE A 1 343 ? -19.420 14.398 -9.291 1.00 90.00 343 ILE A O 1
ATOM 2713 N N . ILE A 1 344 ? -18.257 16.258 -9.697 1.00 84.31 344 ILE A N 1
ATOM 2714 C CA . ILE A 1 344 ? -18.463 16.239 -11.158 1.00 84.31 344 ILE A CA 1
ATOM 2715 C C . ILE A 1 344 ? -17.368 15.492 -11.938 1.00 84.31 344 ILE A C 1
ATOM 2717 O O . ILE A 1 344 ? -17.563 15.151 -13.110 1.00 84.31 344 ILE A O 1
ATOM 2721 N N . GLU A 1 345 ? -16.237 15.227 -11.292 1.00 83.75 345 GLU A N 1
ATOM 2722 C CA . GLU A 1 345 ? -15.093 14.442 -11.764 1.00 83.75 345 GLU A CA 1
ATOM 2723 C C . GLU A 1 345 ? -14.491 13.739 -10.545 1.00 83.75 345 GLU A C 1
ATOM 2725 O O . GLU A 1 345 ? -14.552 14.300 -9.451 1.00 83.75 345 GLU A O 1
ATOM 2730 N N . ASP A 1 346 ? -13.956 12.530 -10.729 1.00 84.50 346 ASP A N 1
ATOM 2731 C CA . ASP A 1 346 ? -13.318 11.770 -9.652 1.00 84.50 346 ASP A CA 1
ATOM 2732 C C . ASP A 1 346 ? -12.268 12.644 -8.952 1.00 84.50 346 ASP A C 1
ATOM 2734 O O . ASP A 1 346 ? -11.455 13.309 -9.597 1.00 84.50 346 ASP A O 1
ATOM 2738 N N . CYS A 1 347 ? -12.298 12.690 -7.626 1.00 89.06 347 CYS A N 1
ATOM 2739 C CA . CYS A 1 347 ? -11.347 13.467 -6.839 1.00 89.06 347 CYS A CA 1
ATOM 2740 C C . CYS A 1 347 ? -11.119 12.825 -5.473 1.00 89.06 347 CYS A C 1
ATOM 2742 O O . CYS A 1 347 ? -11.847 11.923 -5.071 1.00 89.06 347 CYS A O 1
ATOM 2744 N N . TYR A 1 348 ? -10.108 13.286 -4.749 1.00 92.12 348 TYR A N 1
ATOM 2745 C CA . TYR A 1 348 ? -9.847 12.841 -3.387 1.00 92.12 348 TYR A CA 1
ATOM 2746 C C . TYR A 1 348 ? -9.695 14.031 -2.446 1.00 92.12 348 TYR A C 1
ATOM 2748 O O . TYR A 1 348 ? -9.300 15.125 -2.854 1.00 92.12 348 TYR A O 1
ATOM 2756 N N . VAL A 1 349 ? -9.990 13.817 -1.173 1.00 93.94 349 VAL A N 1
ATOM 2757 C CA . VAL A 1 349 ? -9.727 14.756 -0.085 1.00 93.94 349 VAL A CA 1
ATOM 2758 C C . VAL A 1 349 ? -8.694 14.110 0.821 1.00 93.94 349 VAL A C 1
ATOM 2760 O O . VAL A 1 349 ? -8.820 12.950 1.192 1.00 93.94 349 VAL A O 1
ATOM 2763 N N . GLU A 1 350 ? -7.654 14.856 1.163 1.00 94.31 350 GLU A N 1
ATOM 2764 C CA . GLU A 1 350 ? -6.565 14.357 1.999 1.00 94.31 350 GLU A CA 1
ATOM 2765 C C . GLU A 1 350 ? -6.572 15.058 3.354 1.00 94.31 350 GLU A C 1
ATOM 2767 O O . GLU A 1 350 ? -6.458 16.287 3.405 1.00 94.31 350 GLU A O 1
ATOM 2772 N N . GLY A 1 351 ? -6.672 14.254 4.411 1.00 93.88 351 GLY A N 1
ATOM 2773 C CA . GLY A 1 351 ? -6.510 14.641 5.807 1.00 93.88 351 GLY A CA 1
ATOM 2774 C C . GLY A 1 351 ? -5.120 14.345 6.364 1.00 93.88 351 GLY A C 1
ATOM 2775 O O . GLY A 1 351 ? -4.178 14.056 5.622 1.00 93.88 351 GLY A O 1
ATOM 2776 N N . GLU A 1 352 ? -4.999 14.426 7.681 1.00 92.00 352 GLU A N 1
ATOM 2777 C CA . GLU A 1 352 ? -3.859 14.001 8.488 1.00 92.00 352 GLU A CA 1
ATOM 2778 C C . GLU A 1 352 ? -3.717 12.473 8.464 1.00 92.00 352 GLU A C 1
ATOM 2780 O O . GLU A 1 352 ? -2.696 11.982 7.982 1.00 92.00 352 GLU A O 1
ATOM 2785 N N . ASP A 1 353 ? -4.766 11.740 8.855 1.00 88.50 353 ASP A N 1
ATOM 2786 C CA . ASP A 1 353 ? -4.731 10.274 9.014 1.00 88.50 353 ASP A CA 1
ATOM 2787 C C . ASP A 1 353 ? -5.532 9.503 7.948 1.00 88.50 353 ASP A C 1
ATOM 2789 O O . ASP A 1 353 ? -5.456 8.274 7.874 1.00 88.50 353 ASP A O 1
ATOM 2793 N N . VAL A 1 354 ? -6.288 10.210 7.100 1.00 91.19 354 VAL A N 1
ATOM 2794 C CA . VAL A 1 354 ? -7.253 9.610 6.165 1.00 91.19 354 VAL A CA 1
ATOM 2795 C C . VAL A 1 354 ? -7.169 10.211 4.760 1.00 91.19 354 VAL A C 1
ATOM 2797 O O . VAL A 1 354 ? -6.878 11.398 4.585 1.00 91.19 354 VAL A O 1
ATOM 2800 N N . ILE A 1 355 ? -7.468 9.399 3.746 1.00 91.19 355 ILE A N 1
ATOM 2801 C CA . ILE A 1 355 ? -7.796 9.851 2.391 1.00 91.19 355 ILE A CA 1
ATOM 2802 C C . ILE A 1 355 ? -9.241 9.469 2.079 1.00 91.19 355 ILE A C 1
ATOM 2804 O O . ILE A 1 355 ? -9.590 8.292 2.114 1.00 91.19 355 ILE A O 1
ATOM 2808 N N . LEU A 1 356 ? -10.066 10.460 1.735 1.00 91.88 356 LEU A N 1
ATOM 2809 C CA . LEU A 1 356 ? -11.415 10.241 1.218 1.00 91.88 356 LEU A CA 1
ATOM 2810 C C . LEU A 1 356 ? -11.370 10.221 -0.309 1.00 91.88 356 LEU A C 1
ATOM 2812 O O . LEU A 1 356 ? -11.004 11.217 -0.934 1.00 91.88 356 LEU A O 1
ATOM 2816 N N . TYR A 1 357 ? -11.785 9.122 -0.914 1.00 89.69 357 TYR A N 1
ATOM 2817 C CA . TYR A 1 357 ? -11.889 8.956 -2.355 1.00 89.69 357 TYR A CA 1
ATOM 2818 C C . TYR A 1 357 ? -13.329 9.188 -2.781 1.00 89.69 357 TYR A C 1
ATOM 2820 O O . TYR A 1 357 ? -14.252 8.560 -2.264 1.00 89.69 357 TYR A O 1
ATOM 2828 N N . LEU A 1 358 ? -13.517 10.127 -3.706 1.00 89.38 358 LEU A N 1
ATOM 2829 C CA . LEU A 1 358 ? -14.819 10.638 -4.108 1.00 89.38 358 LEU A CA 1
ATOM 2830 C C . LEU A 1 358 ? -15.016 10.398 -5.613 1.00 89.38 358 LEU A C 1
ATOM 2832 O O . LEU A 1 358 ? -14.586 11.220 -6.432 1.00 89.38 358 LEU A O 1
ATOM 2836 N N . PRO A 1 359 ? -15.649 9.281 -6.001 1.00 85.19 359 PRO A N 1
ATOM 2837 C CA . PRO A 1 359 ? -16.028 9.019 -7.378 1.00 85.19 359 PRO A CA 1
ATOM 2838 C C . PRO A 1 359 ? -17.034 10.049 -7.895 1.00 85.19 359 PRO A C 1
ATOM 2840 O O . PRO A 1 359 ? -17.869 10.581 -7.165 1.00 85.19 359 PRO A O 1
ATOM 2843 N N . LYS A 1 360 ? -17.016 10.304 -9.194 1.00 85.38 360 LYS A N 1
ATOM 2844 C CA . LYS A 1 360 ? -17.961 11.183 -9.868 1.00 85.38 360 LYS A CA 1
ATOM 2845 C C . LYS A 1 360 ? -19.408 10.770 -9.588 1.00 85.38 360 LYS A C 1
ATOM 2847 O O . LYS A 1 360 ? -19.805 9.623 -9.768 1.00 85.38 360 LYS A O 1
ATOM 2852 N N . GLY A 1 361 ? -20.228 11.763 -9.268 1.00 83.88 361 GLY A N 1
ATOM 2853 C CA . GLY A 1 361 ? -21.658 11.633 -9.019 1.00 83.88 361 GLY A CA 1
ATOM 2854 C C . GLY A 1 361 ? -22.015 11.485 -7.543 1.00 83.88 361 GLY A C 1
ATOM 2855 O O . GLY A 1 361 ? -23.202 11.504 -7.224 1.00 83.88 361 GLY A O 1
ATOM 2856 N N . VAL A 1 362 ? -21.038 11.352 -6.641 1.00 86.25 362 VAL A N 1
ATOM 2857 C CA . VAL A 1 362 ? -21.293 11.392 -5.194 1.00 86.25 362 VAL A CA 1
ATOM 2858 C C . VAL A 1 362 ? -21.587 12.821 -4.741 1.00 86.25 362 VAL A C 1
ATOM 2860 O O . VAL A 1 362 ? -21.063 13.784 -5.301 1.00 86.25 362 VAL A O 1
ATOM 2863 N N . THR A 1 363 ? -22.446 12.970 -3.735 1.00 87.12 363 THR A N 1
ATOM 2864 C CA . THR A 1 363 ? -22.686 14.249 -3.057 1.00 87.12 363 THR A CA 1
ATOM 2865 C C . THR A 1 363 ? -22.170 14.174 -1.627 1.00 87.12 363 THR A C 1
ATOM 2867 O O . THR A 1 363 ? -22.600 13.311 -0.874 1.00 87.12 363 THR A O 1
ATOM 2870 N N . VAL A 1 364 ? -21.266 15.071 -1.235 1.00 87.69 364 VAL A N 1
ATOM 2871 C CA . VAL A 1 364 ? -20.629 15.052 0.096 1.00 87.69 364 VAL A CA 1
ATOM 2872 C C . VAL A 1 364 ? -20.846 16.354 0.861 1.00 87.69 364 VAL A C 1
ATOM 2874 O O . VAL A 1 364 ? -21.052 17.410 0.255 1.00 87.69 364 VAL A O 1
ATOM 2877 N N . LYS A 1 365 ? -20.802 16.297 2.196 1.00 87.94 365 LYS A N 1
ATOM 2878 C CA . LYS A 1 365 ? -20.847 17.480 3.074 1.00 87.94 365 LYS A CA 1
ATOM 2879 C C . LYS A 1 365 ? -19.493 18.167 3.170 1.00 87.94 365 LYS A C 1
ATOM 2881 O O . LYS A 1 365 ? -18.449 17.536 3.015 1.00 87.94 365 LYS A O 1
ATOM 2886 N N . GLY A 1 366 ? -19.509 19.463 3.473 1.00 88.56 366 GLY A N 1
ATOM 2887 C CA . GLY A 1 366 ? -18.293 20.253 3.641 1.00 88.56 366 GLY A CA 1
ATOM 2888 C C . GLY A 1 366 ? -17.423 19.854 4.833 1.00 88.56 366 GLY A C 1
ATOM 2889 O O . GLY A 1 366 ? -16.232 20.139 4.816 1.00 88.56 366 GLY A O 1
ATOM 2890 N N . ASP A 1 367 ? -17.957 19.190 5.852 1.00 90.94 367 ASP A N 1
ATOM 2891 C CA . ASP A 1 367 ? -17.234 18.785 7.065 1.00 90.94 367 ASP A CA 1
ATOM 2892 C C . ASP A 1 367 ? -16.922 17.284 7.148 1.00 90.94 367 ASP A C 1
ATOM 2894 O O . ASP A 1 367 ? -16.350 16.850 8.144 1.00 90.94 367 ASP A O 1
ATOM 2898 N N . MET A 1 368 ? -17.221 16.506 6.103 1.00 90.38 368 MET A N 1
ATOM 2899 C CA . MET A 1 368 ? -17.026 15.049 6.069 1.00 90.38 368 MET A CA 1
ATOM 2900 C C . MET A 1 368 ? -15.618 14.615 6.514 1.00 90.38 368 MET A C 1
ATOM 2902 O O . MET A 1 368 ? -15.475 13.669 7.289 1.00 90.38 368 MET A O 1
ATOM 2906 N N . LEU A 1 369 ? -14.576 15.335 6.080 1.00 93.62 369 LEU A N 1
ATOM 2907 C CA . LEU A 1 369 ? -13.200 15.075 6.516 1.00 93.62 369 LEU A CA 1
ATOM 2908 C C . LEU A 1 369 ? -13.045 15.237 8.034 1.00 93.62 369 LEU A C 1
ATOM 2910 O O . LEU A 1 369 ? -12.553 14.330 8.697 1.00 93.62 369 LEU A O 1
ATOM 2914 N N . ASN A 1 370 ? -13.523 16.358 8.579 1.00 92.62 370 ASN A N 1
ATOM 2915 C CA . ASN A 1 370 ? -13.422 16.664 10.004 1.00 92.62 370 ASN A CA 1
ATOM 2916 C C . ASN A 1 370 ? -14.177 15.636 10.853 1.00 92.62 370 ASN A C 1
ATOM 2918 O O . ASN A 1 370 ? -13.695 15.252 11.914 1.00 92.62 370 ASN A O 1
ATOM 2922 N N . VAL A 1 371 ? -15.357 15.199 10.397 1.00 90.12 371 VAL A N 1
ATOM 2923 C CA . VAL A 1 371 ? -16.144 14.157 11.071 1.00 90.12 371 VAL A CA 1
ATOM 2924 C C . VAL A 1 371 ? -15.355 12.851 11.116 1.00 90.12 371 VAL A C 1
ATOM 2926 O O . VAL A 1 371 ? -15.193 12.277 12.187 1.00 90.12 371 VAL A O 1
ATOM 2929 N N . THR A 1 372 ? -14.795 12.426 9.982 1.00 91.31 372 THR A N 1
ATOM 2930 C CA . THR A 1 372 ? -14.032 11.170 9.879 1.00 91.31 372 THR A CA 1
ATOM 2931 C C . THR A 1 372 ? -12.794 11.184 10.775 1.00 91.31 372 THR A C 1
ATOM 2933 O O . THR A 1 372 ? -12.605 10.281 11.585 1.00 91.31 372 THR A O 1
ATOM 2936 N N . GLU A 1 373 ? -11.982 12.241 10.704 1.00 92.88 373 GLU A N 1
ATOM 2937 C CA . GLU A 1 373 ? -10.784 12.381 11.543 1.00 92.88 373 GLU A CA 1
ATOM 2938 C C . GLU A 1 373 ? -11.120 12.481 13.029 1.00 92.88 373 GLU A C 1
ATOM 2940 O O . GLU A 1 373 ? -10.403 11.945 13.875 1.00 92.88 373 GLU A O 1
ATOM 2945 N N . LYS A 1 374 ? -12.237 13.134 13.367 1.00 91.50 374 LYS A N 1
ATOM 2946 C CA . LYS A 1 374 ? -12.714 13.199 14.745 1.00 91.50 374 LYS A CA 1
ATOM 2947 C C . LYS A 1 374 ? -13.072 11.807 15.266 1.00 91.50 374 LYS A C 1
ATOM 2949 O O . LYS A 1 374 ? -12.622 11.459 16.354 1.00 91.50 374 LYS A O 1
ATOM 2954 N N . ILE A 1 375 ? -13.817 11.011 14.497 1.00 91.12 375 ILE A N 1
ATOM 2955 C CA . ILE A 1 375 ? -14.159 9.624 14.853 1.00 91.12 375 ILE A CA 1
ATOM 2956 C C . ILE A 1 375 ? -12.884 8.812 15.078 1.00 91.12 375 ILE A C 1
ATOM 2958 O O . ILE A 1 375 ? -12.742 8.156 16.108 1.00 91.12 375 ILE A O 1
ATOM 2962 N N . MET A 1 376 ? -11.921 8.919 14.160 1.00 91.38 376 MET A N 1
ATOM 2963 C CA . MET A 1 376 ? -10.629 8.251 14.289 1.00 91.38 376 MET A CA 1
ATOM 2964 C C . MET A 1 376 ? -9.897 8.659 15.579 1.00 91.38 376 MET A C 1
ATOM 2966 O O . MET A 1 376 ? -9.427 7.813 16.348 1.00 91.38 376 MET A O 1
ATOM 2970 N N . SER A 1 377 ? -9.848 9.957 15.872 1.00 91.56 377 SER A N 1
ATOM 2971 C CA . SER A 1 377 ? -9.243 10.477 17.099 1.00 91.56 377 SER A CA 1
ATOM 2972 C C . SER A 1 377 ? -9.937 9.957 18.362 1.00 91.56 377 SER A C 1
ATOM 2974 O O . SER A 1 377 ? -9.265 9.516 19.298 1.00 91.56 377 SER A O 1
ATOM 2976 N N . ASP A 1 378 ? -11.271 9.963 18.384 1.00 91.19 378 ASP A N 1
ATOM 2977 C CA . ASP A 1 378 ? -12.079 9.505 19.516 1.00 91.19 378 ASP A CA 1
ATOM 2978 C C . ASP A 1 378 ? -11.854 8.009 19.788 1.00 91.19 378 ASP A C 1
ATOM 2980 O O . ASP A 1 378 ? -11.620 7.604 20.932 1.00 91.19 378 ASP A O 1
ATOM 2984 N N . LEU A 1 379 ? -11.818 7.202 18.729 1.00 90.12 379 LEU A N 1
ATOM 2985 C CA . LEU A 1 379 ? -11.512 5.775 18.774 1.00 90.12 379 LEU A CA 1
ATOM 2986 C C . LEU A 1 379 ? -10.100 5.495 19.310 1.00 90.12 379 LEU A C 1
ATOM 2988 O O . LEU A 1 379 ? -9.921 4.684 20.226 1.00 90.12 379 LEU A O 1
ATOM 2992 N N . SER A 1 380 ? -9.091 6.204 18.799 1.00 88.38 380 SER A N 1
ATOM 2993 C CA . SER A 1 380 ? -7.697 6.040 19.241 1.00 88.38 380 SER A CA 1
ATOM 2994 C C . SER A 1 380 ? -7.531 6.440 20.706 1.00 88.38 380 SER A C 1
ATOM 2996 O O . SER A 1 380 ? -6.811 5.799 21.470 1.00 88.38 380 SER A O 1
ATOM 2998 N N . LYS A 1 381 ? -8.239 7.487 21.138 1.00 88.12 381 LYS A N 1
ATOM 2999 C CA . LYS A 1 381 ? -8.231 7.958 22.523 1.00 88.12 381 LYS A CA 1
ATOM 3000 C C . LYS A 1 381 ? -8.924 6.983 23.480 1.00 88.12 381 LYS A C 1
ATOM 3002 O O . LYS A 1 381 ? -8.421 6.793 24.586 1.00 88.12 381 LYS A O 1
ATOM 3007 N N . SER A 1 382 ? -10.047 6.388 23.075 1.00 85.31 382 SER A N 1
ATOM 3008 C CA . SER A 1 382 ? -10.823 5.444 23.899 1.00 85.31 382 SER A CA 1
ATOM 3009 C C . SER A 1 382 ? -10.116 4.091 24.077 1.00 85.31 382 SER A C 1
ATOM 3011 O O . SER A 1 382 ? -10.207 3.453 25.132 1.00 85.31 382 SER A O 1
ATOM 3013 N N . THR A 1 383 ? -9.366 3.660 23.057 1.00 82.19 383 THR A N 1
ATOM 3014 C CA . THR A 1 383 ? -8.692 2.350 23.034 1.00 82.19 383 THR A CA 1
ATOM 3015 C C . THR A 1 383 ? -7.197 2.401 23.356 1.00 82.19 383 THR A C 1
ATOM 3017 O O . THR A 1 383 ? -6.633 1.408 23.814 1.00 82.19 383 THR A O 1
ATOM 3020 N N . GLY A 1 384 ? -6.532 3.534 23.113 1.00 80.88 384 GLY A N 1
ATOM 3021 C CA . GLY A 1 384 ? -5.070 3.644 23.138 1.00 80.88 384 GLY A CA 1
ATOM 3022 C C . GLY A 1 384 ? -4.369 2.959 21.955 1.00 80.88 384 GLY A C 1
ATOM 3023 O O . GLY A 1 384 ? -3.146 2.794 21.991 1.00 80.88 384 GLY A O 1
ATOM 3024 N N . LEU A 1 385 ? -5.125 2.531 20.940 1.00 80.75 385 LEU A N 1
ATOM 3025 C CA . LEU A 1 385 ? -4.620 1.915 19.714 1.00 80.75 385 LEU A CA 1
ATOM 3026 C C . LEU A 1 385 ? -4.418 2.970 18.621 1.00 80.75 385 LEU A C 1
ATOM 3028 O O . LEU A 1 385 ? -5.010 4.045 18.661 1.00 80.75 385 LEU A O 1
ATOM 3032 N N . ASN A 1 386 ? -3.565 2.643 17.651 1.00 81.25 386 ASN A N 1
ATOM 3033 C CA . ASN A 1 386 ? -3.375 3.440 16.443 1.00 81.25 386 ASN A CA 1
ATOM 3034 C C . ASN A 1 386 ? -4.029 2.724 15.260 1.00 81.25 386 ASN A C 1
ATOM 3036 O O . ASN A 1 386 ? -4.151 1.500 15.273 1.00 81.25 386 ASN A O 1
ATOM 3040 N N . PHE A 1 387 ? -4.372 3.482 14.224 1.00 78.88 387 PHE A N 1
ATOM 3041 C CA . PHE A 1 387 ? -4.860 2.914 12.974 1.00 78.88 387 PHE A CA 1
ATOM 3042 C C . PHE A 1 387 ? -3.770 2.151 12.228 1.00 78.88 387 PHE A C 1
ATOM 3044 O O . PHE A 1 387 ? -2.649 2.642 12.054 1.00 78.88 387 PHE A O 1
ATOM 3051 N N . ASP A 1 388 ? -4.129 0.969 11.740 1.00 71.81 388 ASP A N 1
ATOM 3052 C CA . ASP A 1 388 ? -3.330 0.195 10.809 1.00 71.81 388 ASP A CA 1
ATOM 3053 C C . ASP A 1 388 ? -3.843 0.380 9.390 1.00 71.81 388 ASP A C 1
ATOM 3055 O O . ASP A 1 388 ? -4.774 -0.258 8.914 1.00 71.81 388 ASP A O 1
ATOM 3059 N N . LYS A 1 389 ? -3.141 1.246 8.682 1.00 67.94 389 LYS A N 1
ATOM 3060 C CA . LYS A 1 389 ? -3.292 1.498 7.253 1.00 67.94 389 LYS A CA 1
ATOM 3061 C C . LYS A 1 389 ? -3.178 0.255 6.353 1.00 67.94 389 LYS A C 1
ATOM 3063 O O . LYS A 1 389 ? -3.566 0.339 5.199 1.00 67.94 389 LYS A O 1
ATOM 3068 N N . ASN A 1 390 ? -2.658 -0.879 6.838 1.00 60.16 390 ASN A N 1
ATOM 3069 C CA . ASN A 1 390 ? -2.522 -2.127 6.068 1.00 60.16 390 ASN A CA 1
ATOM 3070 C C . ASN A 1 390 ? -3.487 -3.237 6.526 1.00 60.16 390 ASN A C 1
ATOM 3072 O O . ASN A 1 390 ? -3.129 -4.415 6.484 1.00 60.16 390 ASN A O 1
ATOM 3076 N N . TYR A 1 391 ? -4.650 -2.857 7.052 1.00 60.91 391 TYR A N 1
ATOM 3077 C CA . TYR A 1 391 ? -5.692 -3.788 7.468 1.00 60.91 391 TYR A CA 1
ATOM 3078 C C . TYR A 1 391 ? -6.372 -4.456 6.259 1.00 60.91 391 TYR A C 1
ATOM 3080 O O . TYR A 1 391 ? -6.968 -3.776 5.430 1.00 60.91 391 TYR A O 1
ATOM 3088 N N . GLU A 1 392 ? -6.340 -5.784 6.180 1.00 57.97 392 GLU A N 1
ATOM 3089 C CA . GLU A 1 392 ? -7.017 -6.571 5.139 1.00 57.97 392 GLU A CA 1
ATOM 3090 C C . GLU A 1 392 ? -8.106 -7.440 5.792 1.00 57.97 392 GLU A C 1
ATOM 3092 O O . GLU A 1 392 ? -7.767 -8.465 6.385 1.00 57.97 392 GLU A O 1
ATOM 3097 N N . PRO A 1 393 ? -9.393 -7.034 5.755 1.00 53.59 393 PRO A N 1
ATOM 3098 C CA . PRO A 1 393 ? -10.490 -7.884 6.213 1.00 53.59 393 PRO A CA 1
ATOM 3099 C C . PRO A 1 393 ? -10.751 -9.040 5.237 1.00 53.59 393 PRO A C 1
ATOM 3101 O O . PRO A 1 393 ? -10.496 -8.922 4.038 1.00 53.59 393 PRO A O 1
ATOM 3104 N N . ASP A 1 394 ? -11.369 -10.115 5.734 1.00 46.47 394 ASP A N 1
ATOM 3105 C CA . ASP A 1 394 ? -11.960 -11.195 4.929 1.00 46.47 394 ASP A CA 1
ATOM 3106 C C . ASP A 1 394 ? -13.176 -10.654 4.131 1.00 46.47 394 ASP A C 1
ATOM 3108 O O . ASP A 1 394 ? -14.336 -10.788 4.532 1.00 46.47 394 ASP A O 1
ATOM 3112 N N . GLY A 1 395 ? -12.921 -9.975 3.008 1.00 46.28 395 GLY A N 1
ATOM 3113 C CA . GLY A 1 395 ? -13.911 -9.183 2.267 1.00 46.28 395 GLY A CA 1
ATOM 3114 C C . GLY A 1 395 ? -14.148 -9.632 0.822 1.00 46.28 395 GLY A C 1
ATOM 3115 O O . GLY A 1 395 ? -13.229 -9.975 0.094 1.00 46.28 395 GLY A O 1
ATOM 3116 N N . TYR A 1 396 ? -15.415 -9.608 0.393 1.00 42.72 396 TYR A N 1
ATOM 3117 C CA . TYR A 1 396 ? -15.909 -10.134 -0.895 1.00 42.72 396 TYR A CA 1
ATOM 3118 C C . TYR A 1 396 ? -15.744 -9.197 -2.110 1.00 42.72 396 TYR A C 1
ATOM 3120 O O . TYR A 1 396 ? -16.138 -9.577 -3.217 1.00 42.72 396 TYR A O 1
ATOM 3128 N N . TRP A 1 397 ? -15.224 -7.980 -1.921 1.00 47.94 397 TRP A N 1
ATOM 3129 C CA . TRP A 1 397 ? -15.201 -6.941 -2.952 1.00 47.94 397 TRP A CA 1
ATOM 3130 C C . TRP A 1 397 ? -13.829 -6.291 -3.047 1.00 47.94 397 TRP A C 1
ATOM 3132 O O . TRP A 1 397 ? -13.382 -5.610 -2.128 1.00 47.94 397 TRP A O 1
ATOM 3142 N N . ASP A 1 398 ? -13.200 -6.454 -4.203 1.00 55.62 398 ASP A N 1
ATOM 3143 C CA . ASP A 1 398 ? -11.934 -5.811 -4.520 1.00 55.62 398 ASP A CA 1
ATOM 3144 C C . ASP A 1 398 ? -12.181 -4.363 -4.978 1.00 55.62 398 ASP A C 1
ATOM 3146 O O . ASP A 1 398 ? -12.044 -3.981 -6.141 1.00 55.62 398 ASP A O 1
ATOM 3150 N N . VAL A 1 399 ? -12.629 -3.538 -4.027 1.00 57.53 399 VAL A N 1
ATOM 3151 C CA . VAL A 1 399 ? -12.783 -2.082 -4.199 1.00 57.53 399 VAL A CA 1
ATOM 3152 C C . VAL A 1 399 ? -11.433 -1.462 -4.575 1.00 57.53 399 VAL A C 1
ATOM 3154 O O . VAL A 1 399 ? -11.362 -0.403 -5.201 1.00 57.53 399 VAL A O 1
ATOM 3157 N N . ARG A 1 400 ? -10.347 -2.145 -4.212 1.00 54.38 400 ARG A N 1
ATOM 3158 C CA . ARG A 1 400 ? -8.987 -1.750 -4.503 1.00 54.38 400 ARG A CA 1
ATOM 3159 C C . ARG A 1 400 ? -8.629 -1.924 -5.970 1.00 54.38 400 ARG A C 1
ATOM 3161 O O . ARG A 1 400 ? -8.142 -0.957 -6.549 1.00 54.38 400 ARG A O 1
ATOM 3168 N N . ASP A 1 401 ? -8.982 -3.015 -6.618 1.00 54.16 401 ASP A N 1
ATOM 3169 C CA . ASP A 1 401 ? -8.861 -3.142 -8.070 1.00 54.16 401 ASP A CA 1
ATOM 3170 C C . ASP A 1 401 ? -9.768 -2.151 -8.816 1.00 54.16 401 ASP A C 1
ATOM 3172 O O . ASP A 1 401 ? -9.352 -1.562 -9.817 1.00 54.16 401 ASP A O 1
ATOM 3176 N N . GLU A 1 402 ? -10.982 -1.902 -8.313 1.00 56.75 402 GLU A N 1
ATOM 3177 C CA . GLU A 1 402 ? -11.953 -1.018 -8.975 1.00 56.75 402 GLU A CA 1
ATOM 3178 C C . GLU A 1 402 ? -11.586 0.478 -8.891 1.00 56.75 402 GLU A C 1
ATOM 3180 O O . GLU A 1 402 ? -11.825 1.223 -9.846 1.00 56.75 402 GLU A O 1
ATOM 3185 N N . TYR A 1 403 ? -10.985 0.932 -7.782 1.00 58.34 403 TYR A N 1
ATOM 3186 C CA . TYR A 1 403 ? -10.715 2.357 -7.538 1.00 58.34 403 TYR A CA 1
ATOM 3187 C C . TYR A 1 403 ? -9.234 2.712 -7.319 1.00 58.34 403 TYR A C 1
ATOM 3189 O O . TYR A 1 403 ? -8.850 3.845 -7.625 1.00 58.34 403 TYR A O 1
ATOM 3197 N N . TYR A 1 404 ? -8.394 1.795 -6.823 1.00 57.56 404 TYR A N 1
ATOM 3198 C CA . TYR A 1 404 ? -7.040 2.088 -6.319 1.00 57.56 404 TYR A CA 1
ATOM 3199 C C . TYR A 1 404 ? -5.883 1.512 -7.145 1.00 57.56 404 TYR A C 1
ATOM 3201 O O . TYR A 1 404 ? -4.865 2.181 -7.265 1.00 57.56 404 TYR A O 1
ATOM 3209 N N . GLU A 1 405 ? -5.967 0.309 -7.710 1.00 49.69 405 GLU A N 1
ATOM 3210 C CA . GLU A 1 405 ? -4.834 -0.313 -8.420 1.00 49.69 405 GLU A CA 1
ATOM 3211 C C . GLU A 1 405 ? -4.855 -0.058 -9.929 1.00 49.69 405 GLU A C 1
ATOM 3213 O O . GLU A 1 405 ? -3.797 0.062 -10.561 1.00 49.69 405 GLU A O 1
ATOM 3218 N N . GLU A 1 406 ? -6.046 0.119 -10.503 1.00 52.66 406 GLU A N 1
ATOM 3219 C CA . GLU A 1 406 ? -6.239 0.338 -11.931 1.00 52.66 406 GLU A CA 1
ATOM 3220 C C . GLU A 1 406 ? -7.128 1.564 -12.200 1.00 52.66 406 GLU A C 1
ATOM 3222 O O . GLU A 1 406 ? -8.303 1.445 -12.531 1.00 52.66 406 GLU A O 1
ATOM 3227 N N . GLY A 1 407 ? -6.590 2.787 -12.112 1.00 57.53 407 GLY A N 1
ATOM 3228 C CA . GLY A 1 407 ? -7.424 3.950 -12.429 1.00 57.53 407 GLY A CA 1
ATOM 3229 C C . GLY A 1 407 ? -6.904 5.315 -12.010 1.00 57.53 407 GLY A C 1
ATOM 3230 O O . GLY A 1 407 ? -5.704 5.560 -11.909 1.00 57.53 407 GLY A O 1
ATOM 3231 N N . TYR A 1 408 ? -7.852 6.229 -11.806 1.00 64.19 408 TYR A N 1
ATOM 3232 C CA . TYR A 1 408 ? -7.603 7.652 -11.577 1.00 64.19 408 TYR A CA 1
ATOM 3233 C C . TYR A 1 408 ? -6.906 7.946 -10.237 1.00 64.19 408 TYR A C 1
ATOM 3235 O O . TYR A 1 408 ? -6.164 8.921 -10.138 1.00 64.19 408 TYR A O 1
ATOM 3243 N N . PHE A 1 409 ? -7.089 7.093 -9.222 1.00 73.75 409 PHE A N 1
ATOM 3244 C CA . PHE A 1 409 ? -6.499 7.272 -7.890 1.00 73.75 409 PHE A CA 1
ATOM 3245 C C . PHE A 1 409 ? -5.209 6.488 -7.654 1.00 73.75 409 PHE A C 1
ATOM 3247 O O . PHE A 1 409 ? -4.651 6.560 -6.565 1.00 73.75 409 PHE A O 1
ATOM 3254 N N . ALA A 1 410 ? -4.677 5.791 -8.656 1.00 65.44 410 ALA A N 1
ATOM 3255 C CA . ALA A 1 410 ? -3.650 4.775 -8.434 1.00 65.44 410 ALA A CA 1
ATOM 3256 C C . ALA A 1 410 ? -2.259 5.276 -8.006 1.00 65.44 410 ALA A C 1
ATOM 3258 O O . ALA A 1 410 ? -1.358 4.492 -7.706 1.00 65.44 410 ALA A O 1
ATOM 3259 N N . ASN A 1 411 ? -2.073 6.596 -7.952 1.00 68.06 411 ASN A N 1
ATOM 3260 C CA . ASN A 1 411 ? -0.883 7.229 -7.385 1.00 68.06 411 ASN A CA 1
ATOM 3261 C C . ASN A 1 411 ? -1.167 7.990 -6.073 1.00 68.06 411 ASN A C 1
ATOM 3263 O O . ASN A 1 411 ? -0.270 8.646 -5.547 1.00 68.06 411 ASN A O 1
ATOM 3267 N N . VAL A 1 412 ? -2.389 7.926 -5.542 1.00 76.44 412 VAL A N 1
ATOM 3268 C CA . VAL A 1 412 ? -2.789 8.549 -4.274 1.00 76.44 412 VAL A CA 1
ATOM 3269 C C . VAL A 1 412 ? -2.595 7.535 -3.143 1.00 76.44 412 VAL A C 1
ATOM 3271 O O . VAL A 1 412 ? -3.044 6.402 -3.264 1.00 76.44 412 VAL A O 1
ATOM 3274 N N . ASN A 1 413 ? -1.933 7.938 -2.050 1.00 78.50 413 ASN A N 1
ATOM 3275 C CA . ASN A 1 413 ? -1.650 7.090 -0.874 1.00 78.50 413 ASN A CA 1
ATOM 3276 C C . ASN A 1 413 ? -0.894 5.781 -1.184 1.00 78.50 413 ASN A C 1
ATOM 3278 O O . ASN A 1 413 ? -1.110 4.752 -0.554 1.00 78.50 413 ASN A O 1
ATOM 3282 N N . LYS A 1 414 ? 0.005 5.799 -2.177 1.00 71.38 414 LYS A N 1
ATOM 3283 C CA . LYS A 1 414 ? 0.734 4.602 -2.639 1.00 71.38 414 LYS A CA 1
ATOM 3284 C C . LYS A 1 414 ? 1.667 3.992 -1.584 1.00 71.38 414 LYS A C 1
ATOM 3286 O O . LYS A 1 414 ? 1.948 2.798 -1.621 1.00 71.38 414 LYS A O 1
ATOM 3291 N N . ASP A 1 415 ? 2.168 4.812 -0.668 1.00 69.88 415 ASP A N 1
ATOM 3292 C CA . ASP A 1 415 ? 2.946 4.371 0.495 1.00 69.88 415 ASP A CA 1
ATOM 3293 C C . ASP A 1 415 ? 2.070 3.742 1.590 1.00 69.88 415 ASP A C 1
ATOM 3295 O O . ASP A 1 415 ? 2.586 3.265 2.604 1.00 69.88 415 ASP A O 1
ATOM 3299 N N . ASN A 1 416 ? 0.752 3.745 1.365 1.00 72.50 416 ASN A N 1
ATOM 3300 C CA . ASN A 1 416 ? -0.277 3.338 2.292 1.00 72.50 416 ASN A CA 1
ATOM 3301 C C . ASN A 1 416 ? -0.046 4.011 3.647 1.00 72.50 416 ASN A C 1
ATOM 3303 O O . ASN A 1 416 ? 0.059 3.334 4.662 1.00 72.50 416 ASN A O 1
ATOM 3307 N N . SER A 1 417 ? 0.189 5.330 3.660 1.00 80.19 417 SER A N 1
ATOM 3308 C CA . SER A 1 417 ? 0.510 6.087 4.874 1.00 80.19 417 SER A CA 1
ATOM 3309 C C . SER A 1 417 ? -0.705 6.487 5.701 1.00 80.19 417 SER A C 1
ATOM 3311 O O . SER A 1 417 ? -0.545 6.719 6.901 1.00 80.19 417 SER A O 1
ATOM 3313 N N . LYS A 1 418 ? -1.890 6.483 5.090 1.00 87.06 418 LYS A N 1
ATOM 3314 C CA . LYS A 1 418 ? -3.174 6.900 5.670 1.00 87.06 418 LYS A CA 1
ATOM 3315 C C . LYS A 1 418 ? -4.246 5.832 5.473 1.00 87.06 418 LYS A C 1
ATOM 3317 O O . LYS A 1 418 ? -4.104 4.981 4.598 1.00 87.06 418 LYS A O 1
ATOM 3322 N N . VAL A 1 419 ? -5.321 5.888 6.255 1.00 85.94 419 VAL A N 1
ATOM 3323 C CA . VAL A 1 419 ? -6.495 5.022 6.066 1.00 85.94 419 VAL A CA 1
ATOM 3324 C C . VAL A 1 419 ? -7.235 5.439 4.793 1.00 85.94 419 VAL A C 1
ATOM 3326 O O . VAL A 1 419 ? -7.485 6.626 4.577 1.00 85.94 419 VAL A O 1
ATOM 3329 N N . ASN A 1 420 ? -7.577 4.472 3.941 1.00 86.00 420 ASN A N 1
ATOM 3330 C CA . ASN A 1 420 ? -8.331 4.723 2.714 1.00 86.00 420 ASN A CA 1
ATOM 3331 C C . ASN A 1 420 ? -9.834 4.663 2.995 1.00 86.00 420 ASN A C 1
ATOM 3333 O O . ASN A 1 420 ? -10.304 3.703 3.598 1.00 86.00 420 ASN A O 1
ATOM 3337 N N . VAL A 1 421 ? -10.600 5.654 2.538 1.00 87.75 421 VAL A N 1
ATOM 3338 C CA . VAL A 1 421 ? -12.064 5.668 2.663 1.00 87.75 421 VAL A CA 1
ATOM 3339 C C . VAL A 1 421 ? -12.697 5.967 1.305 1.00 87.75 421 VAL A C 1
ATOM 3341 O O . VAL A 1 421 ? -12.548 7.077 0.799 1.00 87.75 421 VAL A O 1
ATOM 3344 N N . VAL A 1 422 ? -13.414 5.015 0.701 1.00 87.12 422 VAL A N 1
ATOM 3345 C CA . VAL A 1 422 ? -14.192 5.257 -0.529 1.00 87.12 422 VAL A CA 1
ATOM 3346 C C . VAL A 1 422 ? -15.587 5.707 -0.164 1.00 87.12 422 VAL A C 1
ATOM 3348 O O . VAL A 1 422 ? -16.290 5.019 0.567 1.00 87.12 422 VAL A O 1
ATOM 3351 N N . VAL A 1 423 ? -16.026 6.821 -0.735 1.00 87.12 423 VAL A N 1
ATOM 3352 C CA . VAL A 1 423 ? -17.401 7.289 -0.588 1.00 87.12 423 VAL A CA 1
ATOM 3353 C C . VAL A 1 423 ? -18.207 6.866 -1.812 1.00 87.12 423 VAL A C 1
ATOM 3355 O O . VAL A 1 423 ? -17.840 7.213 -2.930 1.00 87.12 423 VAL A O 1
ATOM 3358 N N . ILE A 1 424 ? -19.315 6.148 -1.628 1.00 82.81 424 ILE A N 1
ATOM 3359 C CA . ILE A 1 424 ? -20.169 5.675 -2.730 1.00 82.81 424 ILE A CA 1
ATOM 3360 C C . ILE A 1 424 ? -21.632 6.108 -2.570 1.00 82.81 424 ILE A C 1
ATOM 3362 O O . ILE A 1 424 ? -22.124 6.391 -1.477 1.00 82.81 424 ILE A O 1
ATOM 3366 N N . ASN A 1 425 ? -22.358 6.141 -3.690 1.00 77.12 425 ASN A N 1
ATOM 3367 C CA . ASN A 1 425 ? -23.810 6.317 -3.693 1.00 77.12 425 ASN A CA 1
ATOM 3368 C C . ASN A 1 425 ? -24.504 4.971 -3.420 1.00 77.12 425 ASN A C 1
ATOM 3370 O O . ASN A 1 425 ? -24.280 4.011 -4.152 1.00 77.12 425 ASN A O 1
ATOM 3374 N N . SER A 1 426 ? -25.421 4.920 -2.455 1.00 68.12 426 SER A N 1
ATOM 3375 C CA . SER A 1 426 ? -26.288 3.758 -2.188 1.00 68.12 426 SER A CA 1
ATOM 3376 C C . SER A 1 426 ? -27.636 4.219 -1.644 1.00 68.12 426 SER A C 1
ATOM 3378 O O . SER A 1 426 ? -27.759 5.362 -1.240 1.00 68.12 426 SER A O 1
ATOM 3380 N N . ASN A 1 427 ? -28.654 3.356 -1.636 1.00 57.31 427 ASN A N 1
ATOM 3381 C CA . ASN A 1 427 ? -29.973 3.649 -1.056 1.00 57.31 427 ASN A CA 1
ATOM 3382 C C . ASN A 1 427 ? -30.144 3.089 0.371 1.00 57.31 427 ASN A C 1
ATOM 3384 O O . ASN A 1 427 ? -31.242 3.180 0.924 1.00 57.31 427 ASN A O 1
ATOM 3388 N N . VAL A 1 428 ? -29.106 2.465 0.940 1.00 54.00 428 VAL A N 1
ATOM 3389 C CA . VAL A 1 428 ? -29.165 1.688 2.189 1.00 54.00 428 VAL A CA 1
ATOM 3390 C C . VAL A 1 428 ? -28.021 2.117 3.116 1.00 54.00 428 VAL A C 1
ATOM 3392 O O . VAL A 1 428 ? -27.208 1.291 3.475 1.00 54.00 428 VAL A O 1
ATOM 3395 N N . GLY A 1 429 ? -27.948 3.410 3.464 1.00 58.84 429 GLY A N 1
ATOM 3396 C CA . GLY A 1 429 ? -26.804 4.044 4.145 1.00 58.84 429 GLY A CA 1
ATOM 3397 C C . GLY A 1 429 ? -26.080 3.211 5.204 1.00 58.84 429 GLY A C 1
ATOM 3398 O O . GLY A 1 429 ? -26.478 3.239 6.364 1.00 58.84 429 GLY A O 1
ATOM 3399 N N . ASN A 1 430 ? -25.009 2.542 4.781 1.00 70.25 430 ASN A N 1
ATOM 3400 C CA . ASN A 1 430 ? -24.124 1.719 5.598 1.00 70.25 430 ASN A CA 1
ATOM 3401 C C . ASN A 1 430 ? -22.650 2.044 5.295 1.00 70.25 430 ASN A C 1
ATOM 3403 O O . ASN A 1 430 ? -22.318 2.583 4.240 1.00 70.25 430 ASN A O 1
ATOM 3407 N N . ALA A 1 431 ? -21.752 1.659 6.195 1.00 74.69 431 ALA A N 1
ATOM 3408 C CA . ALA A 1 431 ? -20.328 1.538 5.912 1.00 74.69 431 ALA A CA 1
ATOM 3409 C C . ALA A 1 431 ? -19.926 0.062 6.020 1.00 74.69 431 ALA A C 1
ATOM 3411 O O . ALA A 1 431 ? -20.612 -0.708 6.689 1.00 74.69 431 ALA A O 1
ATOM 3412 N N . PHE A 1 432 ? -18.840 -0.332 5.362 1.00 74.69 432 PHE A N 1
ATOM 3413 C CA . PHE A 1 432 ? -18.223 -1.643 5.559 1.00 74.69 432 PHE A CA 1
ATOM 3414 C C . PHE A 1 432 ? -16.713 -1.591 5.311 1.00 74.69 432 PHE A C 1
ATOM 3416 O O . PHE A 1 432 ? -16.235 -0.900 4.405 1.00 74.69 432 PHE A O 1
ATOM 3423 N N . ALA A 1 433 ? -15.950 -2.336 6.102 1.00 69.81 433 ALA A N 1
ATOM 3424 C CA . ALA A 1 433 ? -14.534 -2.552 5.872 1.00 69.81 433 ALA A CA 1
ATOM 3425 C C . ALA A 1 433 ? -14.311 -3.456 4.648 1.00 69.81 433 ALA A C 1
ATOM 3427 O O . ALA A 1 433 ? -15.021 -4.432 4.409 1.00 69.81 433 ALA A O 1
ATOM 3428 N N . SER A 1 434 ? -13.306 -3.107 3.854 1.00 67.19 434 SER A N 1
ATOM 3429 C CA . SER A 1 434 ? -12.877 -3.798 2.638 1.00 67.19 434 SER A CA 1
ATOM 3430 C C . SER A 1 434 ? -11.349 -3.747 2.560 1.00 67.19 434 SER A C 1
ATOM 3432 O O . SER A 1 434 ? -10.736 -2.950 3.258 1.00 67.19 434 SER A O 1
ATOM 3434 N N . GLU A 1 435 ? -10.695 -4.573 1.744 1.00 67.00 435 GLU A N 1
ATOM 3435 C CA . GLU A 1 435 ? -9.221 -4.636 1.660 1.00 67.00 435 GLU A CA 1
ATOM 3436 C C . GLU A 1 435 ? -8.512 -3.263 1.733 1.00 67.00 435 GLU A C 1
ATOM 3438 O O . GLU A 1 435 ? -8.621 -2.419 0.835 1.00 67.00 435 GLU A O 1
ATOM 3443 N N . ASN A 1 436 ? -7.776 -3.027 2.828 1.00 68.25 436 ASN A N 1
ATOM 3444 C CA . ASN A 1 436 ? -7.025 -1.799 3.121 1.00 68.25 436 ASN A CA 1
ATOM 3445 C C . ASN A 1 436 ? -7.853 -0.500 3.097 1.00 68.25 436 ASN A C 1
ATOM 3447 O O . ASN A 1 436 ? -7.287 0.587 2.943 1.00 68.25 436 ASN A O 1
ATOM 3451 N N . SER A 1 437 ? -9.181 -0.595 3.215 1.00 74.56 437 SER A N 1
ATOM 3452 C CA . SER A 1 437 ? -10.113 0.502 2.956 1.00 74.56 437 SER A CA 1
ATOM 3453 C C . SER A 1 437 ? -11.403 0.407 3.769 1.00 74.56 437 SER A C 1
ATOM 3455 O O . SER A 1 437 ? -11.888 -0.669 4.087 1.00 74.56 437 SER A O 1
ATOM 3457 N N . ILE A 1 438 ? -12.039 1.542 4.026 1.00 79.69 438 ILE A N 1
ATOM 3458 C CA . ILE A 1 438 ? -13.436 1.596 4.461 1.00 79.69 438 ILE A CA 1
ATOM 3459 C C . ILE A 1 438 ? -14.279 2.087 3.294 1.00 79.69 438 ILE A C 1
ATOM 3461 O O . ILE A 1 438 ? -13.956 3.096 2.670 1.00 79.69 438 ILE A O 1
ATOM 3465 N N . VAL A 1 439 ? -15.365 1.396 2.982 1.00 80.38 439 VAL A N 1
ATOM 3466 C CA . VAL A 1 439 ? -16.372 1.897 2.049 1.00 80.38 439 VAL A CA 1
ATOM 3467 C C . VAL A 1 439 ? -17.479 2.537 2.859 1.00 80.38 439 VAL A C 1
ATOM 3469 O O . VAL A 1 439 ? -18.037 1.907 3.751 1.00 80.38 439 VAL A O 1
ATOM 3472 N N . VAL A 1 440 ? -17.802 3.786 2.547 1.00 78.88 440 VAL A N 1
ATOM 3473 C CA . VAL A 1 440 ? -18.873 4.528 3.203 1.00 78.88 440 VAL A CA 1
ATOM 3474 C C . VAL A 1 440 ? -19.917 4.926 2.182 1.00 78.88 440 VAL A C 1
ATOM 3476 O O . VAL A 1 440 ? -19.637 5.591 1.182 1.00 78.88 440 VAL A O 1
ATOM 3479 N N . GLU A 1 441 ? -21.157 4.557 2.452 1.00 77.25 441 GLU A N 1
ATOM 3480 C CA . GLU A 1 441 ? -22.291 5.025 1.684 1.00 77.25 441 GLU A CA 1
ATOM 3481 C C . GLU A 1 441 ? -22.760 6.388 2.213 1.00 77.25 441 GLU A C 1
ATOM 3483 O O . GLU A 1 441 ? -22.984 6.579 3.404 1.00 77.25 441 GLU A O 1
ATOM 3488 N N . ILE A 1 442 ? -22.947 7.358 1.315 1.00 62.06 442 ILE A N 1
ATOM 3489 C CA . ILE A 1 442 ? -23.151 8.790 1.635 1.00 62.06 442 ILE A CA 1
ATOM 3490 C C . ILE A 1 442 ? -24.253 9.092 2.654 1.00 62.06 442 ILE A C 1
ATOM 3492 O O . ILE A 1 442 ? -24.161 10.081 3.382 1.00 62.06 442 ILE A O 1
ATOM 3496 N N . PHE A 1 443 ? -25.293 8.261 2.716 1.00 60.12 443 PHE A N 1
ATOM 3497 C CA . PHE A 1 443 ? -26.392 8.443 3.663 1.00 60.12 443 PHE A CA 1
ATOM 3498 C C . PHE A 1 443 ? -25.948 8.353 5.136 1.00 60.12 443 PHE A C 1
ATOM 3500 O O . PHE A 1 443 ? -26.687 8.830 5.997 1.00 60.12 443 PHE A O 1
ATOM 3507 N N . ASP A 1 444 ? -24.760 7.812 5.421 1.00 56.25 444 ASP A N 1
ATOM 3508 C CA . ASP A 1 444 ? -24.185 7.704 6.769 1.00 56.25 444 ASP A CA 1
ATOM 3509 C C . ASP A 1 444 ? -23.720 9.066 7.342 1.00 56.25 444 ASP A C 1
ATOM 3511 O O . ASP A 1 444 ? -23.694 9.258 8.553 1.00 56.25 444 ASP A O 1
ATOM 3515 N N . TYR A 1 445 ? -23.444 10.066 6.487 1.00 57.44 445 TYR A N 1
ATOM 3516 C CA . TYR A 1 445 ? -23.008 11.419 6.899 1.00 57.44 445 TYR A CA 1
ATOM 3517 C C . TYR A 1 445 ? -24.136 12.468 6.951 1.00 57.44 445 TYR A C 1
ATOM 3519 O O . TYR A 1 445 ? -23.894 13.637 7.258 1.00 57.44 445 TYR A O 1
ATOM 3527 N N . ASP A 1 446 ? -25.367 12.100 6.587 1.00 54.09 446 ASP A N 1
ATOM 3528 C CA . ASP A 1 446 ? -26.495 13.039 6.444 1.00 54.09 446 ASP A CA 1
ATOM 3529 C C . ASP A 1 446 ? -27.374 13.149 7.708 1.00 54.09 446 ASP A C 1
ATOM 3531 O O . ASP A 1 446 ? -28.331 13.929 7.738 1.00 54.09 446 ASP A O 1
ATOM 3535 N N . TYR A 1 447 ? -27.068 12.381 8.757 1.00 53.22 447 TYR A N 1
ATOM 3536 C CA . TYR A 1 447 ? -27.857 12.303 9.986 1.00 53.22 447 TYR A CA 1
ATOM 3537 C C . TYR A 1 447 ? -27.057 12.730 11.227 1.00 53.22 447 TYR A C 1
ATOM 3539 O O . TYR A 1 447 ? -25.833 12.733 11.225 1.00 53.22 447 TYR A O 1
ATOM 3547 N N . ASP A 1 448 ? -27.786 13.125 12.277 1.00 54.88 448 ASP A N 1
ATOM 3548 C CA . ASP A 1 448 ? -27.275 13.574 13.585 1.00 54.88 448 ASP A CA 1
ATOM 3549 C C . ASP A 1 448 ? -26.167 12.661 14.156 1.00 54.88 448 ASP A C 1
ATOM 3551 O O . ASP A 1 448 ? -26.114 11.482 13.808 1.00 54.88 448 ASP A O 1
ATOM 3555 N N . GLU A 1 449 ? -25.341 13.159 15.092 1.00 52.41 449 GLU A N 1
ATOM 3556 C CA . GLU A 1 449 ? -24.165 12.450 15.664 1.00 52.41 449 GLU A CA 1
ATOM 3557 C C . GLU A 1 449 ? -24.434 10.983 16.063 1.00 52.41 449 GLU A C 1
ATOM 3559 O O . GLU A 1 449 ? -23.543 10.141 15.982 1.00 52.41 449 GLU A O 1
ATOM 3564 N N . CYS A 1 450 ? -25.679 10.663 16.426 1.00 46.94 450 CYS A N 1
ATOM 3565 C CA . CYS A 1 450 ? -26.160 9.322 16.747 1.00 46.94 450 CYS A CA 1
ATOM 3566 C C . CYS A 1 450 ? -26.192 8.329 15.567 1.00 46.94 450 CYS A C 1
ATOM 3568 O O . CYS A 1 450 ? -26.559 7.186 15.811 1.00 46.94 450 CYS A O 1
ATOM 3570 N N . ARG A 1 451 ? -25.887 8.705 14.316 1.00 59.66 451 ARG A N 1
ATOM 3571 C CA . ARG A 1 451 ? -25.959 7.794 13.152 1.00 59.66 451 ARG A CA 1
ATOM 3572 C C . ARG A 1 451 ? -24.641 7.472 12.459 1.00 59.66 451 ARG A C 1
ATOM 3574 O O . ARG A 1 451 ? -24.634 6.495 11.734 1.00 59.66 451 ARG A O 1
ATOM 3581 N N . HIS A 1 452 ? -23.525 8.120 12.796 1.00 70.38 452 HIS A N 1
ATOM 3582 C CA . HIS A 1 452 ? -22.195 7.673 12.339 1.00 70.38 452 HIS A CA 1
ATOM 3583 C C . HIS A 1 452 ? -21.742 6.346 12.989 1.00 70.38 452 HIS A C 1
ATOM 3585 O O . HIS A 1 452 ? -20.562 6.012 12.953 1.00 70.38 452 HIS A O 1
ATOM 3591 N N . GLN A 1 453 ? -22.636 5.614 13.662 1.00 78.44 453 GLN A N 1
ATOM 3592 C CA . GLN A 1 453 ? -22.311 4.417 14.441 1.00 78.44 453 GLN A CA 1
ATOM 3593 C C . GLN A 1 453 ? -21.704 3.326 13.563 1.00 78.44 453 GLN A C 1
ATOM 3595 O O . GLN A 1 453 ? -20.744 2.686 13.981 1.00 78.44 453 GLN A O 1
ATOM 3600 N N . THR A 1 454 ? -22.210 3.174 12.338 1.00 80.31 454 THR A N 1
ATOM 3601 C CA . THR A 1 454 ? -21.648 2.254 11.349 1.00 80.31 454 THR A CA 1
ATOM 3602 C C . THR A 1 454 ? -20.222 2.667 11.002 1.00 80.31 454 THR A C 1
ATOM 3604 O O . THR A 1 454 ? -19.317 1.851 11.086 1.00 80.31 454 THR A O 1
ATOM 3607 N N . LEU A 1 455 ? -19.964 3.953 10.750 1.00 85.88 455 LEU A N 1
ATOM 3608 C CA . LEU A 1 455 ? -18.601 4.443 10.539 1.00 85.88 455 LEU A CA 1
ATOM 3609 C C . LEU A 1 455 ? -17.674 4.236 11.757 1.00 85.88 455 LEU A C 1
ATOM 3611 O O . LEU A 1 455 ? -16.514 3.873 11.569 1.00 85.88 455 LEU A O 1
ATOM 3615 N N . TYR A 1 456 ? -18.154 4.422 12.995 1.00 89.19 456 TYR A N 1
ATOM 3616 C CA . TYR A 1 456 ? -17.394 4.067 14.208 1.00 89.19 456 TYR A CA 1
ATOM 3617 C C . TYR A 1 456 ? -17.063 2.567 14.247 1.00 89.19 456 TYR A C 1
ATOM 3619 O O . TYR A 1 456 ? -15.930 2.208 14.575 1.00 89.19 456 TYR A O 1
ATOM 3627 N N . HIS A 1 457 ? -18.026 1.707 13.902 1.00 87.56 457 HIS A N 1
ATOM 3628 C CA . HIS A 1 457 ? -17.859 0.252 13.848 1.00 87.56 457 HIS A CA 1
ATOM 3629 C C . HIS A 1 457 ? -16.796 -0.137 12.826 1.00 87.56 457 HIS A C 1
ATOM 3631 O O . HIS A 1 457 ? -15.806 -0.772 13.176 1.00 87.56 457 HIS A O 1
ATOM 3637 N N . GLU A 1 458 ? -16.930 0.334 11.591 1.00 86.06 458 GLU A N 1
ATOM 3638 C CA . GLU A 1 458 ? -16.010 -0.025 10.515 1.00 86.06 458 GLU A CA 1
ATOM 3639 C C . GLU A 1 458 ? -14.609 0.546 10.720 1.00 86.06 458 GLU A C 1
ATOM 3641 O O . GLU A 1 458 ? -13.623 -0.151 10.509 1.00 86.06 458 GLU A O 1
ATOM 3646 N N . LEU A 1 459 ? -14.480 1.784 11.209 1.00 87.62 459 LEU A N 1
ATOM 3647 C CA . LEU A 1 459 ? -13.167 2.326 11.570 1.00 87.62 459 LEU A CA 1
ATOM 3648 C C . LEU A 1 459 ? -12.543 1.581 12.756 1.00 87.62 459 LEU A C 1
ATOM 3650 O O . LEU A 1 459 ? -11.316 1.526 12.852 1.00 87.62 459 LEU A O 1
ATOM 3654 N N . SER A 1 460 ? -13.343 0.974 13.639 1.00 87.81 460 SER A N 1
ATOM 3655 C CA . SER A 1 460 ? -12.806 0.155 14.730 1.00 87.81 460 SER A CA 1
ATOM 3656 C C . SER A 1 460 ? -12.073 -1.077 14.210 1.00 87.81 460 SER A C 1
ATOM 3658 O O . SER A 1 460 ? -11.034 -1.428 14.764 1.00 87.81 460 SER A O 1
ATOM 3660 N N . HIS A 1 461 ? -12.527 -1.677 13.106 1.00 81.56 461 HIS A N 1
ATOM 3661 C CA . HIS A 1 461 ? -11.823 -2.799 12.474 1.00 81.56 461 HIS A CA 1
ATOM 3662 C C . HIS A 1 461 ? -10.388 -2.448 12.071 1.00 81.56 461 HIS A C 1
ATOM 3664 O O . HIS A 1 461 ? -9.501 -3.292 12.143 1.00 81.56 461 HIS A O 1
ATOM 3670 N N . VAL A 1 462 ? -10.127 -1.178 11.759 1.00 79.62 462 VAL A N 1
ATOM 3671 C CA . VAL A 1 462 ? -8.825 -0.672 11.300 1.00 79.62 462 VAL A CA 1
ATOM 3672 C C . VAL A 1 462 ? -7.897 -0.251 12.460 1.00 79.62 462 VAL A C 1
ATOM 3674 O O . VAL A 1 462 ? -6.751 0.133 12.233 1.00 79.62 462 VAL A O 1
ATOM 3677 N N . LEU A 1 463 ? -8.340 -0.313 13.723 1.00 77.94 463 LEU A N 1
ATOM 3678 C CA . LEU A 1 463 ? -7.535 -0.004 14.921 1.00 77.94 463 LEU A CA 1
ATOM 3679 C C . LEU A 1 463 ? -6.725 -1.229 15.386 1.00 77.94 463 LEU A C 1
ATOM 3681 O O . LEU A 1 463 ? -7.067 -1.853 16.393 1.00 77.94 463 LEU A O 1
ATOM 3685 N N . GLN A 1 464 ? -5.662 -1.619 14.674 1.00 66.25 464 GLN A N 1
ATOM 3686 C CA . GLN A 1 464 ? -4.954 -2.880 14.962 1.00 66.25 464 GLN A CA 1
ATOM 3687 C C . GLN A 1 464 ? -3.414 -2.802 14.893 1.00 66.25 464 GLN A C 1
ATOM 3689 O O . GLN A 1 464 ? -2.822 -1.773 14.579 1.00 66.25 464 GLN A O 1
ATOM 3694 N N . PHE A 1 465 ? -2.740 -3.907 15.251 1.00 55.94 465 PHE A N 1
ATOM 3695 C CA . PHE A 1 465 ? -1.293 -4.099 15.084 1.00 55.94 465 PHE A CA 1
ATOM 3696 C C . PHE A 1 465 ? -1.012 -5.107 13.952 1.00 55.94 465 PHE A C 1
ATOM 3698 O O . PHE A 1 465 ? -1.451 -6.253 13.998 1.00 55.94 465 PHE A O 1
ATOM 3705 N N . ARG A 1 466 ? -0.208 -4.677 12.976 1.00 51.16 466 ARG A N 1
ATOM 3706 C CA . ARG A 1 466 ? 0.085 -5.287 11.667 1.00 51.16 466 ARG A CA 1
ATOM 3707 C C . ARG A 1 466 ? 0.768 -6.666 11.635 1.00 51.16 466 ARG A C 1
ATOM 3709 O O . ARG A 1 466 ? 1.856 -6.781 11.076 1.00 51.16 466 ARG A O 1
ATOM 3716 N N . ASN A 1 467 ? 0.178 -7.730 12.176 1.00 41.25 467 ASN A N 1
ATOM 3717 C CA . ASN A 1 467 ? 0.679 -9.091 11.897 1.00 41.25 467 ASN A CA 1
ATOM 3718 C C . ASN A 1 467 ? -0.412 -10.155 11.673 1.00 41.25 467 ASN A C 1
ATOM 3720 O O . ASN A 1 467 ? -0.233 -11.324 12.011 1.00 41.25 467 ASN A O 1
ATOM 3724 N N . GLY A 1 468 ? -1.492 -9.757 10.994 1.00 43.94 468 GLY A N 1
ATOM 3725 C CA . GLY A 1 468 ? -2.257 -10.659 10.125 1.00 43.94 468 GLY A CA 1
ATOM 3726 C C . GLY A 1 468 ? -3.029 -11.765 10.829 1.00 43.94 468 GLY A C 1
ATOM 3727 O O . GLY A 1 468 ? -2.959 -12.910 10.391 1.00 43.94 468 GLY A O 1
ATOM 3728 N N . ALA A 1 469 ? -3.739 -11.436 11.903 1.00 45.28 469 ALA A N 1
ATOM 3729 C CA . ALA A 1 469 ? -4.676 -12.354 12.520 1.00 45.28 469 ALA A CA 1
ATOM 3730 C C . ALA A 1 469 ? -6.097 -11.873 12.244 1.00 45.28 469 ALA A C 1
ATOM 3732 O O . ALA A 1 469 ? -6.525 -10.910 12.866 1.00 45.28 469 ALA A O 1
ATOM 3733 N N . ASP A 1 470 ? -6.826 -12.561 11.365 1.00 53.78 470 ASP A N 1
ATOM 3734 C CA . ASP A 1 470 ? -8.260 -12.724 11.608 1.00 53.78 470 ASP A CA 1
ATOM 3735 C C . ASP A 1 470 ? -8.354 -13.388 12.991 1.00 53.78 470 ASP A C 1
ATOM 3737 O O . ASP A 1 470 ? -7.944 -14.544 13.172 1.00 53.78 470 ASP A O 1
ATOM 3741 N N . LEU A 1 471 ? -8.788 -12.632 14.007 1.00 58.59 471 LEU A N 1
ATOM 3742 C CA . LEU A 1 471 ? -8.994 -13.156 15.365 1.00 58.59 471 LEU A CA 1
ATOM 3743 C C . LEU A 1 471 ? -10.313 -13.936 15.442 1.00 58.59 471 LEU A C 1
ATOM 3745 O O . LEU A 1 471 ? -10.882 -14.146 16.515 1.00 58.59 471 LEU A O 1
ATOM 3749 N N . GLY A 1 472 ? -10.821 -14.362 14.293 1.00 66.75 472 GLY A N 1
ATOM 3750 C CA . GLY A 1 472 ? -12.145 -14.888 14.119 1.00 66.75 472 GLY A CA 1
ATOM 3751 C C . GLY A 1 472 ? -13.185 -13.779 14.236 1.00 66.75 472 GLY A C 1
ATOM 3752 O O . GLY A 1 472 ? -13.122 -12.890 15.089 1.00 66.75 472 GLY A O 1
ATOM 3753 N N . SER A 1 473 ? -14.258 -13.953 13.470 1.00 70.81 473 SER A N 1
ATOM 3754 C CA . SER A 1 473 ? -15.480 -13.131 13.503 1.00 70.81 473 SER A CA 1
ATOM 3755 C C . SER A 1 473 ? -16.028 -12.773 14.897 1.00 70.81 473 SER A C 1
ATOM 3757 O O . SER A 1 473 ? -16.785 -11.816 15.017 1.00 70.81 473 SER A O 1
ATOM 3759 N N . VAL A 1 474 ? -15.708 -13.537 15.951 1.00 76.56 474 VAL A N 1
ATOM 3760 C CA . VAL A 1 474 ? -16.140 -13.263 17.331 1.00 76.56 474 VAL A CA 1
ATOM 3761 C C . VAL A 1 474 ? -15.340 -12.127 17.969 1.00 76.56 474 VAL A C 1
ATOM 3763 O O . VAL A 1 474 ? -15.938 -11.269 18.615 1.00 76.56 474 VAL A O 1
ATOM 3766 N N . MET A 1 475 ? -14.011 -12.122 17.832 1.00 80.69 475 MET A N 1
ATOM 3767 C CA . MET A 1 475 ? -13.179 -11.071 18.427 1.00 80.69 475 MET A CA 1
ATOM 3768 C C . MET A 1 475 ? -13.197 -9.812 17.582 1.00 80.69 475 MET A C 1
ATOM 3770 O O . MET A 1 475 ? -13.306 -8.739 18.163 1.00 80.69 475 MET A O 1
ATOM 3774 N N . ASP A 1 476 ? -13.148 -9.940 16.256 1.00 78.69 476 ASP A N 1
ATOM 3775 C CA . ASP A 1 476 ? -13.091 -8.781 15.362 1.00 78.69 476 ASP A CA 1
ATOM 3776 C C . ASP A 1 476 ? -14.405 -7.993 15.397 1.00 78.69 476 ASP A C 1
ATOM 3778 O O . ASP A 1 476 ? -14.414 -6.820 15.772 1.00 78.69 476 ASP A O 1
ATOM 3782 N N . GLU A 1 477 ? -15.547 -8.648 15.151 1.00 81.25 477 GLU A N 1
ATOM 3783 C CA . GLU A 1 477 ? -16.840 -7.961 15.271 1.00 81.25 477 GLU A CA 1
ATOM 3784 C C . GLU A 1 477 ? -17.120 -7.566 16.716 1.00 81.25 477 GLU A C 1
ATOM 3786 O O . GLU A 1 477 ? -17.533 -6.439 16.967 1.00 81.25 477 GLU A O 1
ATOM 3791 N N . GLY A 1 478 ? -16.827 -8.446 17.682 1.00 85.50 478 GLY A N 1
ATOM 3792 C CA . GLY A 1 478 ? -16.962 -8.148 19.106 1.00 85.50 478 GLY A CA 1
ATOM 3793 C C . GLY A 1 478 ? -16.233 -6.873 19.520 1.00 85.50 478 GLY A C 1
ATOM 3794 O O . GLY A 1 478 ? -16.786 -6.058 20.262 1.00 85.50 478 GLY A O 1
ATOM 3795 N N . PHE A 1 479 ? -15.014 -6.684 19.019 1.00 86.62 479 PHE A N 1
ATOM 3796 C CA . PHE A 1 479 ? -14.216 -5.488 19.239 1.00 86.62 479 PHE A CA 1
ATOM 3797 C C . PHE A 1 479 ? -14.828 -4.259 18.602 1.00 86.62 479 PHE A C 1
ATOM 3799 O O . PHE A 1 479 ? -14.936 -3.237 19.284 1.00 86.62 479 PHE A O 1
ATOM 3806 N N . ALA A 1 480 ? -15.253 -4.351 17.347 1.00 87.00 480 ALA A N 1
ATOM 3807 C CA . ALA A 1 480 ? -15.857 -3.228 16.654 1.00 87.00 480 ALA A CA 1
ATOM 3808 C C . ALA A 1 480 ? -17.132 -2.740 17.364 1.00 87.00 480 ALA A C 1
ATOM 3810 O O . ALA A 1 480 ? -17.238 -1.548 17.681 1.00 87.00 480 ALA A O 1
ATOM 3811 N N . VAL A 1 481 ? -18.039 -3.644 17.765 1.00 89.19 481 VAL A N 1
ATOM 3812 C CA . VAL A 1 481 ? -19.246 -3.242 18.513 1.00 89.19 481 VAL A CA 1
ATOM 3813 C C . VAL A 1 481 ? -18.948 -2.757 19.927 1.00 89.19 481 VAL A C 1
ATOM 3815 O O . VAL A 1 481 ? -19.522 -1.753 20.357 1.00 89.19 481 VAL A O 1
ATOM 3818 N N . TYR A 1 482 ? -18.063 -3.430 20.670 1.00 90.62 482 TYR A N 1
ATOM 3819 C CA . TYR A 1 482 ? -17.722 -3.009 22.033 1.00 90.62 482 TYR A CA 1
ATOM 3820 C C . TYR A 1 482 ? -17.034 -1.641 22.044 1.00 90.62 482 TYR A C 1
ATOM 3822 O O . TYR A 1 482 ? -17.381 -0.780 22.853 1.00 90.62 482 TYR A O 1
ATOM 3830 N N . THR A 1 483 ? -16.093 -1.416 21.128 1.00 89.94 483 THR A N 1
ATOM 3831 C CA . THR A 1 483 ? -15.358 -0.152 21.011 1.00 89.94 483 THR A CA 1
ATOM 3832 C C . THR A 1 483 ? -16.273 0.979 20.585 1.00 89.94 483 THR A C 1
ATOM 3834 O O . THR A 1 483 ? -16.234 2.046 21.197 1.00 89.94 483 THR A O 1
ATOM 3837 N N . THR A 1 484 ? -17.162 0.734 19.622 1.00 90.38 484 THR A N 1
ATOM 3838 C CA . THR A 1 484 ? -18.197 1.697 19.230 1.00 90.38 484 THR A CA 1
ATOM 3839 C C . THR A 1 484 ? -19.071 2.073 20.424 1.00 90.38 484 THR A C 1
ATOM 3841 O O . THR A 1 484 ? -19.234 3.253 20.733 1.00 90.38 484 THR A O 1
ATOM 3844 N N . TYR A 1 485 ? -19.589 1.084 21.161 1.00 90.06 485 TYR A N 1
ATOM 3845 C CA . TYR A 1 485 ? -20.387 1.321 22.366 1.00 90.06 485 TYR A CA 1
ATOM 3846 C C . TYR A 1 485 ? -19.630 2.126 23.429 1.00 90.06 485 TYR A C 1
ATOM 3848 O O . TYR A 1 485 ? -20.154 3.123 23.937 1.00 90.06 485 TYR A O 1
ATOM 3856 N N . LYS A 1 486 ? -18.399 1.719 23.753 1.00 89.12 486 LYS A N 1
ATOM 3857 C CA . LYS A 1 486 ? -17.562 2.373 24.762 1.00 89.12 486 LYS A CA 1
ATOM 3858 C C . LYS A 1 486 ? -17.261 3.819 24.374 1.00 89.12 486 LYS A C 1
ATOM 3860 O O . LYS A 1 486 ? -17.504 4.719 25.173 1.00 89.12 486 LYS A O 1
ATOM 3865 N N . CYS A 1 487 ? -16.784 4.039 23.151 1.00 90.25 487 CYS A N 1
ATOM 3866 C CA . CYS A 1 487 ? -16.389 5.351 22.651 1.00 90.25 487 CYS A CA 1
ATOM 3867 C C . CYS A 1 487 ? -17.571 6.331 22.674 1.00 90.25 487 CYS A C 1
ATOM 3869 O O . CYS A 1 487 ? -17.478 7.400 23.278 1.00 90.25 487 CYS A O 1
ATOM 3871 N N . LEU A 1 488 ? -18.725 5.932 22.128 1.00 88.38 488 LEU A N 1
ATOM 3872 C CA . LEU A 1 488 ? -19.930 6.768 22.131 1.00 88.38 488 LEU A CA 1
ATOM 3873 C C . LEU A 1 488 ? -20.415 7.071 23.555 1.00 88.38 488 LEU A C 1
ATOM 3875 O O . LEU A 1 488 ? -20.761 8.213 23.860 1.00 88.38 488 LEU A O 1
ATOM 3879 N N . THR A 1 489 ? -20.354 6.087 24.456 1.00 87.06 489 THR A N 1
ATOM 3880 C CA . THR A 1 489 ? -20.702 6.273 25.872 1.00 87.06 489 THR A CA 1
ATOM 3881 C C . THR A 1 489 ? -19.783 7.285 26.563 1.00 87.06 489 THR A C 1
ATOM 3883 O O . THR A 1 489 ? -20.267 8.184 27.250 1.00 87.06 489 THR A O 1
ATOM 3886 N N . GLU A 1 490 ? -18.465 7.185 26.372 1.00 88.12 490 GLU A N 1
ATOM 3887 C CA . GLU A 1 490 ? -17.476 8.122 26.933 1.00 88.12 490 GLU A CA 1
ATOM 3888 C C . GLU A 1 490 ? -17.663 9.555 26.419 1.00 88.12 490 GLU A C 1
ATOM 3890 O O . GLU A 1 490 ? -17.341 10.523 27.114 1.00 88.12 490 GLU A O 1
ATOM 3895 N N . MET A 1 491 ? -18.206 9.690 25.212 1.00 84.94 491 MET A N 1
ATOM 3896 C CA . MET A 1 491 ? -18.518 10.969 24.583 1.00 84.94 491 MET A CA 1
ATOM 3897 C C . MET A 1 491 ? -19.900 11.515 24.952 1.00 84.94 491 MET A C 1
ATOM 3899 O O . MET A 1 491 ? -20.204 12.662 24.629 1.00 84.94 491 MET A O 1
ATOM 3903 N N . GLY A 1 492 ? -20.731 10.726 25.635 1.00 86.06 492 GLY A N 1
ATOM 3904 C CA . GLY A 1 492 ? -22.106 11.091 25.961 1.00 86.06 492 GLY A CA 1
ATOM 3905 C C . GLY A 1 492 ? -23.053 11.081 24.758 1.00 86.06 492 GLY A C 1
ATOM 3906 O O . GLY A 1 492 ? -24.061 11.784 24.779 1.00 86.06 492 GLY A O 1
ATOM 3907 N N . ILE A 1 493 ? -22.741 10.303 23.718 1.00 83.62 493 ILE A N 1
ATOM 3908 C CA . ILE A 1 493 ? -23.581 10.130 22.530 1.00 83.62 493 ILE A CA 1
ATOM 3909 C C . ILE A 1 493 ? -24.435 8.861 22.714 1.00 83.62 493 ILE A C 1
ATOM 3911 O O . ILE A 1 493 ? -23.880 7.781 22.931 1.00 83.62 493 ILE A O 1
ATOM 3915 N N . PRO A 1 494 ? -25.777 8.943 22.628 1.00 82.94 494 PRO A N 1
ATOM 3916 C CA . PRO A 1 494 ? -26.637 7.763 22.701 1.00 82.94 494 PRO A CA 1
ATOM 3917 C C . PRO A 1 494 ? -26.358 6.754 21.572 1.00 82.94 494 PRO A C 1
ATOM 3919 O O . PRO A 1 494 ? -26.476 7.091 20.393 1.00 82.94 494 PRO A O 1
ATOM 3922 N N . ASN A 1 495 ? -26.069 5.497 21.931 1.00 82.75 495 ASN A N 1
ATOM 3923 C CA . ASN A 1 495 ? -25.930 4.378 20.992 1.00 82.75 495 ASN A CA 1
ATOM 3924 C C . ASN A 1 495 ? -27.145 3.435 21.066 1.00 82.75 495 ASN A C 1
ATOM 3926 O O . ASN A 1 495 ? -27.149 2.455 21.812 1.00 82.75 495 ASN A O 1
ATOM 3930 N N . TRP A 1 496 ? -28.194 3.736 20.301 1.00 78.19 496 TRP A N 1
ATOM 3931 C CA . TRP A 1 496 ? -29.410 2.914 20.279 1.00 78.19 496 TRP A CA 1
ATOM 3932 C C . TRP A 1 496 ? -29.210 1.523 19.673 1.00 78.19 496 TRP A C 1
ATOM 3934 O O . TRP A 1 496 ? -29.897 0.590 20.094 1.00 78.19 496 TRP A O 1
ATOM 3944 N N . ASP A 1 497 ? -28.247 1.347 18.768 1.00 78.31 497 ASP A N 1
ATOM 3945 C CA . ASP A 1 497 ? -27.965 0.039 18.179 1.00 78.31 497 ASP A CA 1
ATOM 3946 C C . ASP A 1 497 ? -27.368 -0.916 19.215 1.00 78.31 497 ASP A C 1
ATOM 3948 O O . ASP A 1 497 ? -27.566 -2.125 19.116 1.00 78.31 497 ASP A O 1
ATOM 3952 N N . ALA A 1 498 ? -26.746 -0.399 20.283 1.00 81.62 498 ALA A N 1
ATOM 3953 C CA . ALA A 1 498 ? -26.260 -1.223 21.387 1.00 81.62 498 ALA A CA 1
ATOM 3954 C C . ALA A 1 498 ? -27.379 -1.976 22.132 1.00 81.62 498 ALA A C 1
ATOM 3956 O O . ALA A 1 498 ? -27.122 -3.020 22.736 1.00 81.62 498 ALA A O 1
ATOM 3957 N N . VAL A 1 499 ? -28.636 -1.510 22.053 1.00 80.50 499 VAL A N 1
ATOM 3958 C CA . VAL A 1 499 ? -29.795 -2.189 22.667 1.00 80.50 499 VAL A CA 1
ATOM 3959 C C . VAL A 1 499 ? -29.939 -3.619 22.163 1.00 80.50 499 VAL A C 1
ATOM 3961 O O . VAL A 1 499 ? -30.288 -4.505 22.946 1.00 80.50 499 VAL A O 1
ATOM 3964 N N . GLN A 1 500 ? -29.629 -3.873 20.889 1.00 78.81 500 GLN A N 1
ATOM 3965 C CA . GLN A 1 500 ? -29.722 -5.220 20.332 1.00 78.81 500 GLN A CA 1
ATOM 3966 C C . GLN A 1 500 ? -28.762 -6.189 21.040 1.00 78.81 500 GLN A C 1
ATOM 3968 O O . GLN A 1 500 ? -29.106 -7.350 21.246 1.00 78.81 500 GLN A O 1
ATOM 3973 N N . TYR A 1 501 ? -27.608 -5.708 21.512 1.00 81.69 501 TYR A N 1
ATOM 3974 C CA . TYR A 1 501 ? -26.622 -6.527 22.218 1.00 81.69 501 TYR A CA 1
ATOM 3975 C C . TYR A 1 501 ? -26.989 -6.751 23.692 1.00 81.69 501 TYR A C 1
ATOM 3977 O O . TYR A 1 501 ? -26.652 -7.802 24.241 1.00 81.69 501 TYR A O 1
ATOM 3985 N N . PHE A 1 502 ? -27.737 -5.826 24.312 1.00 78.12 502 PHE A N 1
ATOM 3986 C CA . PHE A 1 502 ? -28.261 -5.954 25.682 1.00 78.12 502 PHE A CA 1
ATOM 3987 C C . PHE A 1 502 ? -29.543 -6.790 25.791 1.00 78.12 502 PHE A C 1
ATOM 3989 O O . PHE A 1 502 ? -29.901 -7.223 26.885 1.00 78.12 502 PHE A O 1
ATOM 3996 N N . ALA A 1 503 ? -30.277 -7.010 24.702 1.00 64.62 503 ALA A N 1
ATOM 3997 C CA . ALA A 1 503 ? -31.518 -7.774 24.767 1.00 64.62 503 ALA A CA 1
ATOM 3998 C C . ALA A 1 503 ? -31.273 -9.208 25.304 1.00 64.62 503 ALA A C 1
ATOM 4000 O O . ALA A 1 503 ? -30.237 -9.818 25.006 1.00 64.62 503 ALA A O 1
ATOM 4001 N N . PRO A 1 504 ? -32.196 -9.761 26.123 1.00 55.88 504 PRO A N 1
ATOM 4002 C CA . PRO A 1 504 ? -32.069 -11.115 26.644 1.00 55.88 504 PRO A CA 1
ATOM 4003 C C . PRO A 1 504 ? -31.939 -12.103 25.485 1.00 55.88 504 PRO A C 1
ATOM 4005 O O . PRO A 1 504 ? -32.675 -12.038 24.502 1.00 55.88 504 PRO A O 1
ATOM 4008 N N . THR A 1 505 ? -30.941 -12.969 25.618 1.00 54.19 505 THR A N 1
ATOM 4009 C CA . THR A 1 505 ? -30.431 -13.877 24.598 1.00 54.19 505 THR A CA 1
ATOM 4010 C C . THR A 1 505 ? -31.527 -14.731 23.979 1.00 54.19 505 THR A C 1
ATOM 4012 O O . THR A 1 505 ? -32.248 -15.443 24.676 1.00 54.19 505 THR A O 1
ATOM 4015 N N . ASP A 1 506 ? -31.552 -14.758 22.652 1.00 59.53 506 ASP A N 1
ATOM 4016 C CA . ASP A 1 506 ? -32.066 -15.905 21.919 1.00 59.53 506 ASP A CA 1
ATOM 4017 C C . ASP A 1 506 ? -31.366 -17.196 22.370 1.00 59.53 506 ASP A C 1
ATOM 4019 O O . ASP A 1 506 ? -30.170 -17.187 22.687 1.00 59.53 506 ASP A O 1
ATOM 4023 N N . ASP A 1 507 ? -32.089 -18.317 22.325 1.00 63.94 507 ASP A N 1
ATOM 4024 C CA . ASP A 1 507 ? -31.590 -19.643 22.719 1.00 63.94 507 ASP A CA 1
ATOM 4025 C C . ASP A 1 507 ? -30.225 -19.973 22.069 1.00 63.94 507 ASP A C 1
ATOM 4027 O O . ASP A 1 507 ? -29.333 -20.503 22.723 1.00 63.94 507 ASP A O 1
ATOM 4031 N N . LEU A 1 508 ? -30.001 -19.533 20.821 1.00 66.69 508 LEU A N 1
ATOM 4032 C CA . LEU A 1 508 ? -28.760 -19.766 20.067 1.00 66.69 508 LEU A CA 1
ATOM 4033 C C . LEU A 1 508 ? -27.505 -19.125 20.678 1.00 66.69 508 LEU A C 1
ATOM 4035 O O . LEU A 1 508 ? -26.426 -19.714 20.610 1.00 66.69 508 LEU A O 1
ATOM 4039 N N . VAL A 1 509 ? -27.607 -17.909 21.224 1.00 69.94 509 VAL A N 1
ATOM 4040 C CA . VAL A 1 509 ? -26.450 -17.225 21.829 1.00 69.94 509 VAL A CA 1
ATOM 4041 C C . VAL A 1 509 ? -26.187 -17.806 23.218 1.00 69.94 509 VAL A C 1
ATOM 4043 O O . VAL A 1 509 ? -25.034 -18.067 23.556 1.00 69.94 509 VAL A O 1
ATOM 4046 N N . SER A 1 510 ? -27.247 -18.095 23.982 1.00 70.56 510 SER A N 1
ATOM 4047 C CA . SER A 1 510 ? -27.141 -18.754 25.293 1.00 70.56 510 SER A CA 1
ATOM 4048 C C . SER A 1 510 ? -26.458 -20.119 25.193 1.00 70.56 510 SER A C 1
ATOM 4050 O O . SER A 1 510 ? -25.544 -20.402 25.966 1.00 70.56 510 SER A O 1
ATOM 4052 N N . ASP A 1 511 ? -26.847 -20.940 24.212 1.00 69.12 511 ASP A N 1
ATOM 4053 C CA . ASP A 1 511 ? -26.262 -22.265 23.984 1.00 69.12 511 ASP A CA 1
ATOM 4054 C C . ASP A 1 511 ? -24.764 -22.183 23.644 1.00 69.12 511 ASP A C 1
ATOM 4056 O O . ASP A 1 511 ? -23.973 -23.016 24.088 1.00 69.12 511 ASP A O 1
ATOM 4060 N N . ARG A 1 512 ? -24.345 -21.149 22.900 1.00 72.19 512 ARG A N 1
ATOM 4061 C CA . ARG A 1 512 ? -22.929 -20.921 22.566 1.00 72.19 512 ARG A CA 1
ATOM 4062 C C . ARG A 1 512 ? -22.116 -20.421 23.759 1.00 72.19 512 ARG A C 1
ATOM 4064 O O . ARG A 1 512 ? -20.999 -20.893 23.939 1.00 72.19 512 ARG A O 1
ATOM 4071 N N . ILE A 1 513 ? -22.668 -19.533 24.592 1.00 73.12 513 ILE A N 1
ATOM 4072 C CA . ILE A 1 513 ? -22.031 -19.092 25.851 1.00 73.12 513 ILE A CA 1
ATOM 4073 C C . ILE A 1 513 ? -21.848 -20.275 26.802 1.00 73.12 513 ILE A C 1
ATOM 4075 O O . ILE A 1 513 ? -20.769 -20.448 27.365 1.00 73.12 513 ILE A O 1
ATOM 4079 N N . ALA A 1 514 ? -22.853 -21.146 26.917 1.00 68.50 514 ALA A N 1
ATOM 4080 C CA . ALA A 1 514 ? -22.742 -22.379 27.694 1.00 68.50 514 ALA A CA 1
ATOM 4081 C C . ALA A 1 514 ? -21.664 -23.339 27.146 1.00 68.50 514 ALA A C 1
ATOM 4083 O O . ALA A 1 514 ? -21.094 -24.117 27.910 1.00 68.50 514 ALA A O 1
ATOM 4084 N N . GLY A 1 515 ? -21.360 -23.263 25.846 1.00 69.06 515 GLY A N 1
ATOM 4085 C CA . GLY A 1 515 ? -20.256 -23.977 25.198 1.00 69.06 515 GLY A CA 1
ATOM 4086 C C . GLY A 1 515 ? -18.858 -23.387 25.446 1.00 69.06 515 GLY A C 1
ATOM 4087 O O . GLY A 1 515 ? -17.868 -24.019 25.078 1.00 69.06 515 GLY A O 1
ATOM 4088 N N . GLY A 1 516 ? -18.740 -22.206 26.068 1.00 76.44 516 GLY A N 1
ATOM 4089 C CA . GLY A 1 516 ? -17.461 -21.578 26.415 1.00 76.44 516 GLY A CA 1
ATOM 4090 C C . GLY A 1 516 ? -16.537 -21.380 25.206 1.00 76.44 516 GLY A C 1
ATOM 4091 O O . GLY A 1 516 ? -16.882 -20.700 24.242 1.00 76.44 516 GLY A O 1
ATOM 4092 N N . GLU A 1 517 ? -15.346 -21.988 25.235 1.00 73.88 517 GLU A N 1
ATOM 4093 C CA . GLU A 1 517 ? -14.334 -21.816 24.179 1.00 73.88 517 GLU A CA 1
ATOM 4094 C C . GLU A 1 517 ? -14.738 -22.405 22.815 1.00 73.88 517 GLU A C 1
ATOM 4096 O O . GLU A 1 517 ? -14.153 -22.038 21.792 1.00 73.88 517 GLU A O 1
ATOM 4101 N N . ASP A 1 518 ? -15.733 -23.300 22.765 1.00 72.31 518 ASP A N 1
ATOM 4102 C CA . ASP A 1 518 ? -16.226 -23.861 21.503 1.00 72.31 518 ASP A CA 1
ATOM 4103 C C . ASP A 1 518 ? -16.943 -22.807 20.647 1.00 72.31 518 ASP A C 1
ATOM 4105 O O . ASP A 1 518 ? -17.002 -22.964 19.428 1.00 72.31 518 ASP A O 1
ATOM 4109 N N . ALA A 1 519 ? -17.400 -21.692 21.233 1.00 69.38 519 ALA A N 1
ATOM 4110 C CA . ALA A 1 519 ? -17.975 -20.573 20.488 1.00 69.38 519 ALA A CA 1
ATOM 4111 C C . ALA A 1 519 ? -17.008 -19.991 19.440 1.00 69.38 519 ALA A C 1
ATOM 4113 O O . ALA A 1 519 ? -17.457 -19.570 18.377 1.00 69.38 519 ALA A O 1
ATOM 4114 N N . PHE A 1 520 ? -15.696 -20.054 19.698 1.00 69.00 520 PHE A N 1
ATOM 4115 C CA . PHE A 1 520 ? -14.648 -19.607 18.775 1.00 69.00 520 PHE A CA 1
ATOM 4116 C C . PHE A 1 520 ? -14.404 -20.582 17.616 1.00 69.00 520 PHE A C 1
ATOM 4118 O O . PHE A 1 520 ? -13.887 -20.189 16.582 1.00 69.00 520 PHE A O 1
ATOM 4125 N N . ARG A 1 521 ? -14.774 -21.864 17.749 1.00 59.31 521 ARG A N 1
ATOM 4126 C CA . ARG A 1 521 ? -14.548 -22.881 16.700 1.00 59.31 521 ARG A CA 1
ATOM 4127 C C . ARG A 1 521 ? -15.578 -22.854 15.581 1.00 59.31 521 ARG A C 1
ATOM 4129 O O . ARG A 1 521 ? -15.419 -23.561 14.588 1.00 59.31 521 ARG A O 1
ATOM 4136 N N . PHE A 1 522 ? -16.657 -22.101 15.742 1.00 55.94 522 PHE A N 1
ATOM 4137 C CA . PHE A 1 522 ? -17.670 -21.994 14.711 1.00 55.94 522 PHE A CA 1
ATOM 4138 C C . PHE A 1 522 ? -17.324 -20.841 13.781 1.00 55.94 522 PHE A C 1
ATOM 4140 O O . PHE A 1 522 ? -17.258 -19.693 14.204 1.00 55.94 522 PHE A O 1
ATOM 4147 N N . TRP A 1 523 ? -17.173 -21.147 12.496 1.00 53.81 523 TRP A N 1
ATOM 4148 C CA . TRP A 1 523 ? -17.294 -20.147 11.447 1.00 53.81 523 TRP A CA 1
ATOM 4149 C C . TRP A 1 523 ? -18.756 -19.696 11.423 1.00 53.81 523 TRP A C 1
ATOM 4151 O O . TRP A 1 523 ? -19.624 -20.380 10.881 1.00 53.81 523 TRP A O 1
ATOM 4161 N N . ILE A 1 524 ? -19.071 -18.604 12.119 1.00 53.47 524 ILE A N 1
ATOM 4162 C CA . ILE A 1 524 ? -20.426 -18.044 12.160 1.00 53.47 524 ILE A CA 1
ATOM 4163 C C . ILE A 1 524 ? -20.600 -17.166 10.913 1.00 53.47 524 ILE A C 1
ATOM 4165 O O . ILE A 1 524 ? -20.804 -15.966 11.027 1.00 53.47 524 ILE A O 1
ATOM 4169 N N . LYS A 1 525 ? -20.470 -17.742 9.708 1.00 44.84 525 LYS A N 1
ATOM 4170 C CA . LYS A 1 525 ? -20.819 -17.015 8.470 1.00 44.84 525 LYS A CA 1
ATOM 4171 C C . LYS A 1 525 ? -22.310 -16.997 8.177 1.00 44.84 525 LYS A C 1
ATOM 4173 O O . LYS A 1 525 ? -22.745 -16.249 7.308 1.00 44.84 525 LYS A O 1
ATOM 4178 N N . ASP A 1 526 ? -23.096 -17.784 8.896 1.00 43.28 526 ASP A N 1
ATOM 4179 C CA . ASP A 1 526 ? -24.500 -17.902 8.560 1.00 43.28 526 ASP A CA 1
ATOM 4180 C C . ASP A 1 526 ? -25.334 -16.930 9.376 1.00 43.28 526 ASP A C 1
ATOM 4182 O O . ASP A 1 526 ? -25.493 -17.055 10.592 1.00 43.28 526 ASP A O 1
ATOM 4186 N N . ASP A 1 527 ? -25.912 -15.995 8.634 1.00 49.16 527 ASP A N 1
ATOM 4187 C CA . ASP A 1 527 ? -27.194 -15.400 8.933 1.00 49.16 527 ASP A CA 1
ATOM 4188 C C . ASP A 1 527 ? -28.206 -16.492 9.350 1.00 49.16 527 ASP A C 1
ATOM 4190 O O . ASP A 1 527 ? -28.861 -17.129 8.518 1.00 49.16 527 ASP A O 1
ATOM 4194 N N . VAL A 1 528 ? -28.348 -16.743 10.654 1.00 52.09 528 VAL A N 1
ATOM 4195 C CA . VAL A 1 528 ? -29.378 -17.660 11.161 1.00 52.09 528 VAL A CA 1
ATOM 4196 C C . VAL A 1 528 ? -30.674 -16.870 11.363 1.00 52.09 528 VAL A C 1
ATOM 4198 O O . VAL A 1 528 ? -31.047 -16.534 12.486 1.00 52.09 528 VAL A O 1
ATOM 4201 N N . ASN A 1 529 ? -31.403 -16.617 10.271 1.00 53.75 529 ASN A N 1
ATOM 4202 C CA . ASN A 1 529 ? -32.690 -15.894 10.236 1.00 53.75 529 ASN A CA 1
ATOM 4203 C C . ASN A 1 529 ? -32.625 -14.383 10.567 1.00 53.75 529 ASN A C 1
ATOM 4205 O O . ASN A 1 529 ? -33.402 -13.900 11.397 1.00 53.75 529 ASN A O 1
ATOM 4209 N N . GLY A 1 530 ? -31.741 -13.635 9.925 1.00 54.41 530 GLY A N 1
ATOM 4210 C CA . GLY A 1 530 ? -31.439 -12.217 10.154 1.00 54.41 530 GLY A CA 1
ATOM 4211 C C . GLY A 1 530 ? -30.551 -11.935 11.373 1.00 54.41 530 GLY A C 1
ATOM 4212 O O . GLY A 1 530 ? -30.748 -10.899 12.002 1.00 54.41 530 GLY A O 1
ATOM 4213 N N . ARG A 1 531 ? -29.680 -12.861 11.803 1.00 62.06 531 ARG A N 1
ATOM 4214 C CA . ARG A 1 531 ? -29.028 -12.805 13.134 1.00 62.06 531 ARG A CA 1
ATOM 4215 C C . ARG A 1 531 ? -27.521 -13.016 13.066 1.00 62.06 531 ARG A C 1
ATOM 4217 O O . ARG A 1 531 ? -27.066 -13.920 12.371 1.00 62.06 531 ARG A O 1
ATOM 4224 N N . PHE A 1 532 ? -26.786 -12.259 13.890 1.00 69.44 532 PHE A N 1
ATOM 4225 C CA . PHE A 1 532 ? -25.316 -12.217 13.915 1.00 69.44 532 PHE A CA 1
ATOM 4226 C C . PHE A 1 532 ? -24.722 -12.642 15.281 1.00 69.44 532 PHE A C 1
ATOM 4228 O O . PHE A 1 532 ? -24.260 -11.802 16.056 1.00 69.44 532 PHE A O 1
ATOM 4235 N N . PRO A 1 533 ? -24.740 -13.944 15.643 1.00 73.44 533 PRO A N 1
ATOM 4236 C CA . PRO A 1 533 ? -24.358 -14.422 16.979 1.00 73.44 533 PRO A CA 1
ATOM 4237 C C . PRO A 1 533 ? -22.940 -14.044 17.432 1.00 73.44 533 PRO A C 1
ATOM 4239 O O . PRO A 1 533 ? -22.689 -13.942 18.633 1.00 73.44 533 PRO A O 1
ATOM 4242 N N . ASN A 1 534 ? -22.023 -13.842 16.488 1.00 75.44 534 ASN A N 1
ATOM 4243 C CA . ASN A 1 534 ? -20.647 -13.418 16.729 1.00 75.44 534 ASN A CA 1
ATOM 4244 C C . ASN A 1 534 ? -20.562 -12.012 17.350 1.00 75.44 534 ASN A C 1
ATOM 4246 O O . ASN A 1 534 ? -19.812 -11.841 18.307 1.00 75.44 534 ASN A O 1
ATOM 4250 N N . TYR A 1 535 ? -21.393 -11.057 16.916 1.00 81.50 535 TYR A N 1
ATOM 4251 C CA . TYR A 1 535 ? -21.436 -9.700 17.483 1.00 81.50 535 TYR A CA 1
ATOM 4252 C C . TYR A 1 535 ? -21.890 -9.741 18.945 1.00 81.50 535 TYR A C 1
ATOM 4254 O O . TYR A 1 535 ? -21.250 -9.167 19.823 1.00 81.50 535 TYR A O 1
ATOM 4262 N N . HIS A 1 536 ? -22.968 -10.479 19.234 1.00 82.00 536 HIS A N 1
ATOM 4263 C CA . HIS A 1 536 ? -23.512 -10.581 20.592 1.00 82.00 536 HIS A CA 1
ATOM 4264 C C . HIS A 1 536 ? -22.556 -11.299 21.547 1.00 82.00 536 HIS A C 1
ATOM 4266 O O . HIS A 1 536 ? -22.355 -10.843 22.675 1.00 82.00 536 HIS A O 1
ATOM 4272 N N . TYR A 1 537 ? -21.979 -12.426 21.117 1.00 83.44 537 TYR A N 1
ATOM 4273 C CA . TYR A 1 537 ? -21.014 -13.158 21.933 1.00 83.44 537 TYR A CA 1
ATOM 4274 C C . TYR A 1 537 ? -19.761 -12.311 22.169 1.00 83.44 537 TYR A C 1
ATOM 4276 O O . TYR A 1 537 ? -19.334 -12.164 23.311 1.00 83.44 537 TYR A O 1
ATOM 4284 N N . GLY A 1 538 ? -19.199 -11.729 21.107 1.00 86.81 538 GLY A N 1
ATOM 4285 C CA . GLY A 1 538 ? -18.002 -10.898 21.170 1.00 86.81 538 GLY A CA 1
ATOM 4286 C C . GLY A 1 538 ? -18.179 -9.685 22.082 1.00 86.81 538 GLY A C 1
ATOM 4287 O O . GLY A 1 538 ? -17.351 -9.451 22.959 1.00 86.81 538 GLY A O 1
ATOM 4288 N N . PHE A 1 539 ? -19.309 -8.981 21.968 1.00 89.12 539 PHE A N 1
ATOM 4289 C CA . PHE A 1 539 ? -19.649 -7.852 22.836 1.00 89.12 539 PHE A CA 1
ATOM 4290 C C . PHE A 1 539 ? -19.700 -8.248 24.321 1.00 89.12 539 PHE A C 1
ATOM 4292 O O . PHE A 1 539 ? -19.106 -7.583 25.175 1.00 89.12 539 PHE A O 1
ATOM 4299 N N . ARG A 1 540 ? -20.369 -9.364 24.644 1.00 89.75 540 ARG A N 1
ATOM 4300 C CA . ARG A 1 540 ? -20.434 -9.909 26.013 1.00 89.75 540 ARG A CA 1
ATOM 4301 C C . ARG A 1 540 ? -19.064 -10.304 26.535 1.00 89.75 540 ARG A C 1
ATOM 4303 O O . ARG A 1 540 ? -18.714 -9.962 27.663 1.00 89.75 540 ARG A O 1
ATOM 4310 N N . PHE A 1 541 ? -18.296 -11.010 25.713 1.00 90.50 541 PHE A N 1
ATOM 4311 C CA . PHE A 1 541 ? -16.980 -11.498 26.086 1.00 90.50 541 PHE A CA 1
ATOM 4312 C C . PHE A 1 541 ? -16.007 -10.346 26.341 1.00 90.50 541 PHE A C 1
ATOM 4314 O O . PHE A 1 541 ? -15.326 -10.346 27.363 1.00 90.50 541 PHE A O 1
ATOM 4321 N N . LEU A 1 542 ? -15.994 -9.312 25.495 1.00 91.75 542 LEU A N 1
ATOM 4322 C CA . LEU A 1 542 ? -15.172 -8.129 25.746 1.00 91.75 542 LEU A CA 1
ATOM 4323 C C . LEU A 1 542 ? -15.631 -7.338 26.967 1.00 91.75 542 LEU A C 1
ATOM 4325 O O . LEU A 1 542 ? -14.775 -6.886 27.721 1.00 91.75 542 LEU A O 1
ATOM 4329 N N . THR A 1 543 ? -16.939 -7.241 27.221 1.00 92.88 543 THR A N 1
ATOM 4330 C CA . THR A 1 543 ? -17.454 -6.623 28.455 1.00 92.88 543 THR A CA 1
ATOM 4331 C C . THR A 1 543 ? -16.960 -7.365 29.701 1.00 92.88 543 THR A C 1
ATOM 4333 O O . THR A 1 543 ? -16.527 -6.746 30.671 1.00 92.88 543 THR A O 1
ATOM 4336 N N . TYR A 1 544 ? -16.976 -8.700 29.674 1.00 94.88 544 TYR A N 1
ATOM 4337 C CA . TYR A 1 544 ? -16.403 -9.521 30.739 1.00 94.88 544 TYR A CA 1
ATOM 4338 C C . TYR A 1 544 ? -14.908 -9.257 30.921 1.00 94.88 544 TYR A C 1
ATOM 4340 O O . TYR A 1 544 ? -14.446 -9.054 32.050 1.00 94.88 544 TYR A O 1
ATOM 4348 N N . LEU A 1 545 ? -14.149 -9.274 29.820 1.00 94.69 545 LEU A N 1
ATOM 4349 C CA . LEU A 1 545 ? -12.707 -9.089 29.873 1.00 94.69 545 LEU A CA 1
ATOM 4350 C C . LEU A 1 545 ? -12.355 -7.729 30.478 1.00 94.69 545 LEU A C 1
ATOM 4352 O O . LEU A 1 545 ? -11.473 -7.665 31.335 1.00 94.69 545 LEU A O 1
ATOM 4356 N N . THR A 1 546 ? -13.051 -6.660 30.094 1.00 93.06 546 THR A N 1
ATOM 4357 C CA . THR A 1 546 ? -12.781 -5.316 30.615 1.00 93.06 546 THR A CA 1
ATOM 4358 C C . THR A 1 546 ? -13.208 -5.147 32.071 1.00 93.06 546 THR A C 1
ATOM 4360 O O . THR A 1 546 ? -12.417 -4.614 32.850 1.00 93.06 546 THR A O 1
ATOM 4363 N N . GLU A 1 547 ? -14.370 -5.662 32.499 1.00 94.44 547 GLU A N 1
ATOM 4364 C CA . GLU A 1 547 ? -14.762 -5.633 33.922 1.00 94.44 547 GLU A CA 1
ATOM 4365 C C . GLU A 1 547 ? -13.800 -6.440 34.813 1.00 94.44 547 GLU A C 1
ATOM 4367 O O . GLU A 1 547 ? -13.568 -6.075 35.967 1.00 94.44 547 GLU A O 1
ATOM 4372 N N . THR A 1 548 ? -13.242 -7.536 34.291 1.00 96.88 548 THR A N 1
ATOM 4373 C CA . THR A 1 548 ? -12.453 -8.494 35.084 1.00 96.88 548 THR A CA 1
ATOM 4374 C C . THR A 1 548 ? -10.959 -8.178 35.092 1.00 96.88 548 THR A C 1
ATOM 4376 O O . THR A 1 548 ? -10.318 -8.239 36.142 1.00 96.88 548 THR A O 1
ATOM 4379 N N . TYR A 1 549 ? -10.390 -7.844 33.933 1.00 96.38 549 TYR A N 1
ATOM 4380 C CA . TYR A 1 549 ? -8.946 -7.668 33.737 1.00 96.38 549 TYR A CA 1
ATOM 4381 C C . TYR A 1 549 ? -8.543 -6.208 33.475 1.00 96.38 549 TYR A C 1
ATOM 4383 O O . TYR A 1 549 ? -7.348 -5.904 33.468 1.00 96.38 549 TYR A O 1
ATOM 4391 N N . GLY A 1 550 ? -9.517 -5.304 33.327 1.00 93.31 550 GLY A N 1
ATOM 4392 C CA . GLY A 1 550 ? -9.320 -3.874 33.090 1.00 93.31 550 GLY A CA 1
ATOM 4393 C C . GLY A 1 550 ? -9.390 -3.477 31.614 1.00 93.31 550 GLY A C 1
ATOM 4394 O O . GLY A 1 550 ? -9.270 -4.304 30.714 1.00 93.31 550 GLY A O 1
ATOM 4395 N N . ASP A 1 551 ? -9.553 -2.177 31.362 1.00 85.94 551 ASP A N 1
ATOM 4396 C CA . ASP A 1 551 ? -9.785 -1.617 30.020 1.00 85.94 551 ASP A CA 1
ATOM 4397 C C . ASP A 1 551 ? -8.654 -1.862 29.009 1.00 85.94 551 ASP A C 1
ATOM 4399 O O . ASP A 1 551 ? -8.891 -1.839 27.803 1.00 85.94 551 ASP A O 1
ATOM 4403 N N . ASP A 1 552 ? -7.424 -2.092 29.478 1.00 87.25 552 ASP A N 1
ATOM 4404 C CA . ASP A 1 552 ? -6.256 -2.311 28.620 1.00 87.25 552 ASP A CA 1
ATOM 4405 C C . ASP A 1 552 ? -6.077 -3.779 28.195 1.00 87.25 552 ASP A C 1
ATOM 4407 O O . ASP A 1 552 ? -5.134 -4.099 27.465 1.00 87.25 552 ASP A O 1
ATOM 4411 N N . ILE A 1 553 ? -6.962 -4.687 28.627 1.00 90.44 553 ILE A N 1
ATOM 4412 C CA . ILE A 1 553 ? -6.850 -6.119 28.321 1.00 90.44 553 ILE A CA 1
ATOM 4413 C C . ILE A 1 553 ? -6.911 -6.399 26.823 1.00 90.44 553 ILE A C 1
ATOM 4415 O O . ILE A 1 553 ? -6.121 -7.192 26.316 1.00 90.44 553 ILE A O 1
ATOM 4419 N N . TYR A 1 554 ? -7.787 -5.705 26.098 1.00 83.62 554 TYR A N 1
ATOM 4420 C CA . TYR A 1 554 ? -7.893 -5.880 24.657 1.00 83.62 554 TYR A CA 1
ATOM 4421 C C . TYR A 1 554 ? -6.608 -5.436 23.958 1.00 83.62 554 TYR A C 1
ATOM 4423 O O . TYR A 1 554 ? -6.040 -6.184 23.169 1.00 83.62 554 TYR A O 1
ATOM 4431 N N . TYR A 1 555 ? -6.074 -4.267 24.332 1.00 83.06 555 TYR A N 1
ATOM 4432 C CA . TYR A 1 555 ? -4.779 -3.796 23.842 1.00 83.06 555 TYR A CA 1
ATOM 4433 C C . TYR A 1 555 ? -3.672 -4.838 24.074 1.00 83.06 555 TYR A C 1
ATOM 4435 O O . TYR A 1 555 ? -2.863 -5.092 23.181 1.00 83.06 555 TYR A O 1
ATOM 4443 N N . LYS A 1 556 ? -3.632 -5.471 25.255 1.00 87.19 556 LYS A N 1
ATOM 4444 C CA . LYS A 1 556 ? -2.663 -6.535 25.570 1.00 87.19 556 LYS A CA 1
ATOM 4445 C C . LYS A 1 556 ? -2.851 -7.766 24.684 1.00 87.19 556 LYS A C 1
ATOM 4447 O O . LYS A 1 556 ? -1.858 -8.271 24.166 1.00 87.19 556 LYS A O 1
ATOM 4452 N N . ILE A 1 557 ? -4.093 -8.211 24.481 1.00 86.12 557 ILE A N 1
ATOM 4453 C CA . ILE A 1 557 ? -4.437 -9.335 23.596 1.00 86.12 557 ILE A CA 1
ATOM 4454 C C . ILE A 1 557 ? -3.995 -9.034 22.162 1.00 86.12 557 ILE A C 1
ATOM 4456 O O . ILE A 1 557 ? -3.263 -9.834 21.588 1.00 86.12 557 ILE A O 1
ATOM 4460 N N . MET A 1 558 ? -4.330 -7.861 21.617 1.00 78.44 558 MET A N 1
ATOM 4461 C CA . MET A 1 558 ? -3.931 -7.458 20.261 1.00 78.44 558 MET A CA 1
ATOM 4462 C C . MET A 1 558 ? -2.422 -7.362 20.099 1.00 78.44 558 MET A C 1
ATOM 4464 O O . MET A 1 558 ? -1.853 -7.817 19.109 1.00 78.44 558 MET A O 1
ATOM 4468 N N . LYS A 1 559 ? -1.750 -6.773 21.088 1.00 80.19 559 LYS A N 1
ATOM 4469 C CA . LYS A 1 559 ? -0.296 -6.652 21.081 1.00 80.19 559 LYS A CA 1
ATOM 4470 C C . LYS A 1 559 ? 0.379 -8.020 21.108 1.00 80.19 559 LYS A C 1
ATOM 4472 O O . LYS A 1 559 ? 1.392 -8.205 20.440 1.00 80.19 559 LYS A O 1
ATOM 4477 N N . GLU A 1 560 ? -0.156 -8.961 21.879 1.00 83.25 560 GLU A N 1
ATOM 4478 C CA . GLU A 1 560 ? 0.352 -10.327 21.911 1.00 83.25 560 GLU A CA 1
ATOM 4479 C C . GLU A 1 560 ? 0.037 -11.078 20.615 1.00 83.25 560 GLU A C 1
ATOM 4481 O O . GLU A 1 560 ? 0.926 -11.737 20.080 1.00 83.25 560 GLU A O 1
ATOM 4486 N N . ALA A 1 561 ? -1.166 -10.920 20.059 1.00 77.06 561 ALA A N 1
ATOM 4487 C CA . ALA A 1 561 ? -1.536 -11.489 18.767 1.00 77.06 561 ALA A CA 1
ATOM 4488 C C . ALA A 1 561 ? -0.596 -11.009 17.650 1.00 77.06 561 ALA A C 1
ATOM 4490 O O . ALA A 1 561 ? -0.090 -11.828 16.888 1.00 77.06 561 ALA A O 1
ATOM 4491 N N . GLY A 1 562 ? -0.252 -9.717 17.624 1.00 70.69 562 GLY A N 1
ATOM 4492 C CA . GLY A 1 562 ? 0.713 -9.149 16.675 1.00 70.69 562 GLY A CA 1
ATOM 4493 C C . GLY A 1 562 ? 2.149 -9.687 16.817 1.00 70.69 562 GLY A C 1
ATOM 4494 O O . GLY A 1 562 ? 2.951 -9.563 15.888 1.00 70.69 562 GLY A O 1
ATOM 4495 N N . ASN A 1 563 ? 2.494 -10.321 17.945 1.00 73.81 563 ASN A N 1
ATOM 4496 C CA . ASN A 1 563 ? 3.766 -11.036 18.116 1.00 73.81 563 ASN A CA 1
ATOM 4497 C C . ASN A 1 563 ? 3.713 -12.486 17.597 1.00 73.81 563 ASN A C 1
ATOM 4499 O O . ASN A 1 563 ? 4.743 -13.168 17.577 1.00 73.81 563 ASN A O 1
ATOM 4503 N N . ARG A 1 564 ? 2.537 -12.984 17.205 1.00 70.75 564 ARG A N 1
ATOM 4504 C CA . ARG A 1 564 ? 2.334 -14.327 16.653 1.00 70.75 564 ARG A CA 1
ATOM 4505 C C . ARG A 1 564 ? 2.178 -14.244 15.134 1.00 70.75 564 ARG A C 1
ATOM 4507 O O . ARG A 1 564 ? 1.740 -13.241 14.588 1.00 70.75 564 ARG A O 1
ATOM 4514 N N . ASN A 1 565 ? 2.575 -15.307 14.438 1.00 62.38 565 ASN A N 1
ATOM 4515 C CA . ASN A 1 565 ? 2.434 -15.396 12.986 1.00 62.38 565 ASN A CA 1
ATOM 4516 C C . ASN A 1 565 ? 1.117 -16.103 12.645 1.00 62.38 565 ASN A C 1
ATOM 4518 O O . ASN A 1 565 ? 1.089 -17.332 12.557 1.00 62.38 565 ASN A O 1
ATOM 4522 N N . PHE A 1 566 ? 0.052 -15.324 12.477 1.00 60.62 566 PHE A N 1
ATOM 4523 C CA . PHE A 1 566 ? -1.233 -15.811 11.971 1.00 60.62 566 PHE A CA 1
ATOM 4524 C C . PHE A 1 566 ? -1.275 -15.850 10.424 1.00 60.62 566 PHE A C 1
ATOM 4526 O O . PHE A 1 566 ? -2.051 -16.605 9.844 1.00 60.62 566 PHE A O 1
ATOM 4533 N N . SER A 1 567 ? -0.363 -15.138 9.741 1.00 47.97 567 SER A N 1
ATOM 4534 C CA . SER A 1 567 ? -0.326 -14.977 8.276 1.00 47.97 567 SER A CA 1
ATOM 4535 C C . SER A 1 567 ? 0.244 -16.166 7.488 1.00 47.97 567 SER A C 1
ATOM 4537 O O . SER A 1 567 ? 0.190 -16.182 6.260 1.00 47.97 567 SER A O 1
ATOM 4539 N N . ALA A 1 568 ? 0.760 -17.202 8.152 1.00 44.09 568 ALA A N 1
ATOM 4540 C CA . ALA A 1 568 ? 1.263 -18.400 7.475 1.00 44.09 568 ALA A CA 1
ATOM 4541 C C . ALA A 1 568 ? 0.169 -19.294 6.841 1.00 44.09 568 ALA A C 1
ATOM 4543 O O . ALA A 1 568 ? 0.531 -20.273 6.189 1.00 44.09 568 ALA A O 1
ATOM 4544 N N . TYR A 1 569 ? -1.126 -18.992 7.014 1.00 47.19 569 TYR A N 1
ATOM 4545 C CA . TYR A 1 569 ? -2.202 -19.961 6.746 1.00 47.19 569 TYR A CA 1
ATOM 4546 C C . TYR A 1 569 ? -3.435 -19.427 6.001 1.00 47.19 569 TYR A C 1
ATOM 4548 O O . TYR A 1 569 ? -4.409 -20.156 5.883 1.00 47.19 569 TYR A O 1
ATOM 4556 N N . VAL A 1 570 ? -3.401 -18.203 5.459 1.00 42.16 570 VAL A N 1
ATOM 4557 C CA . VAL A 1 570 ? -4.542 -17.660 4.683 1.00 42.16 570 VAL A CA 1
ATOM 4558 C C . VAL A 1 570 ? -4.349 -17.807 3.164 1.00 42.16 570 VAL A C 1
ATOM 4560 O O . VAL A 1 570 ? -5.311 -17.756 2.414 1.00 42.16 570 VAL A O 1
ATOM 4563 N N . TYR A 1 571 ? -3.137 -18.099 2.674 1.00 39.94 571 TYR A N 1
ATOM 4564 C CA . TYR A 1 571 ? -2.909 -18.251 1.230 1.00 39.94 571 TYR A CA 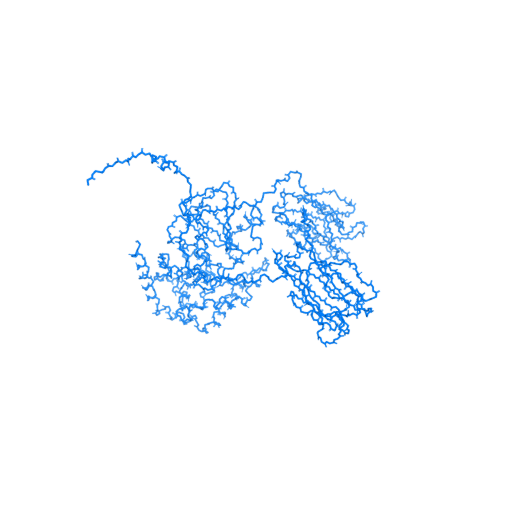1
ATOM 4565 C C . TYR A 1 571 ? -1.804 -19.255 0.893 1.00 39.94 571 TYR A C 1
ATOM 4567 O O . TYR A 1 571 ? -0.673 -18.858 0.610 1.00 39.94 571 TYR A O 1
ATOM 4575 N N . GLN A 1 572 ? -2.120 -20.555 0.843 1.00 30.19 572 GLN A N 1
ATOM 4576 C CA . GLN A 1 572 ? -1.373 -21.487 -0.013 1.00 30.19 572 GLN A CA 1
ATOM 4577 C C . GLN A 1 572 ? -2.280 -22.488 -0.742 1.00 30.19 572 GLN A C 1
ATOM 4579 O O . GLN A 1 572 ? -2.757 -23.456 -0.167 1.00 30.19 572 GLN A O 1
ATOM 4584 N N . GLU A 1 573 ? -2.376 -22.235 -2.051 1.00 30.80 573 GLU A N 1
ATOM 4585 C CA . GLU A 1 573 ? -2.737 -23.120 -3.166 1.00 30.80 573 GLU A CA 1
ATOM 4586 C C . GLU A 1 573 ? -4.150 -23.733 -3.198 1.00 30.80 573 GLU A C 1
ATOM 4588 O O . GLU A 1 573 ? -4.603 -24.426 -2.291 1.00 30.80 573 GLU A O 1
ATOM 4593 N N . GLU A 1 574 ? -4.812 -23.539 -4.348 1.00 33.19 574 GLU A N 1
ATOM 4594 C CA . GLU A 1 574 ? -6.013 -24.268 -4.761 1.00 33.19 574 GLU A CA 1
ATOM 4595 C C . GLU A 1 574 ? -5.847 -25.776 -4.494 1.00 33.19 574 GLU A C 1
ATOM 4597 O O . GLU A 1 574 ? -5.123 -26.474 -5.210 1.00 33.19 574 GLU A O 1
ATOM 4602 N N . GLY A 1 575 ? -6.539 -26.285 -3.470 1.00 38.78 575 GLY A N 1
ATOM 4603 C CA . GLY A 1 575 ? -6.627 -27.719 -3.187 1.00 38.78 575 GLY A CA 1
ATOM 4604 C C . GLY A 1 575 ? -6.345 -28.166 -1.750 1.00 38.78 575 GLY A C 1
ATOM 4605 O O . GLY A 1 575 ? -6.460 -29.367 -1.497 1.00 38.78 575 GLY A O 1
ATOM 4606 N N . ALA A 1 576 ? -6.011 -27.276 -0.811 1.00 35.62 576 ALA A N 1
ATOM 4607 C CA . ALA A 1 576 ? -6.025 -27.604 0.618 1.00 35.62 576 ALA A CA 1
ATOM 4608 C C . ALA A 1 576 ? -7.447 -27.427 1.186 1.00 35.62 576 ALA A C 1
ATOM 4610 O O . ALA A 1 576 ? -8.104 -26.425 0.932 1.00 35.62 576 ALA A O 1
ATOM 4611 N N . GLU A 1 577 ? -7.967 -28.420 1.909 1.00 40.97 577 GLU A N 1
ATOM 4612 C CA . GLU A 1 577 ? -9.287 -28.327 2.545 1.00 40.97 577 GLU A CA 1
ATOM 4613 C C . GLU A 1 577 ? -9.265 -27.272 3.678 1.00 40.97 577 GLU A C 1
ATOM 4615 O O . GLU A 1 577 ? -8.736 -27.541 4.759 1.00 40.97 577 GLU A O 1
ATOM 4620 N N . ASP A 1 578 ? -9.877 -26.107 3.413 1.00 53.38 578 ASP A N 1
ATOM 4621 C CA . ASP A 1 578 ? -10.054 -24.870 4.220 1.00 53.38 578 ASP A CA 1
ATOM 4622 C C . ASP A 1 578 ? -10.277 -25.022 5.744 1.00 53.38 578 ASP A C 1
ATOM 4624 O O . ASP A 1 578 ? -10.063 -24.099 6.526 1.00 53.38 578 ASP A O 1
ATOM 4628 N N . TYR A 1 579 ? -10.735 -26.178 6.220 1.00 49.38 579 TYR A N 1
ATOM 4629 C CA . TYR A 1 579 ? -11.219 -26.342 7.594 1.00 49.38 579 TYR A CA 1
ATOM 4630 C C . TYR A 1 579 ? -10.101 -26.476 8.647 1.00 49.38 579 TYR A C 1
ATOM 4632 O O . TYR A 1 579 ? -10.273 -26.083 9.803 1.00 49.38 579 TYR A O 1
ATOM 4640 N N . ASN A 1 580 ? -8.945 -27.036 8.277 1.00 50.06 580 ASN A N 1
ATOM 4641 C CA . ASN A 1 580 ? -7.873 -27.336 9.238 1.00 50.06 580 ASN A CA 1
ATOM 4642 C C . ASN A 1 580 ? -7.044 -26.103 9.632 1.00 50.06 580 ASN A C 1
ATOM 4644 O O . ASN A 1 580 ? -6.561 -26.032 10.765 1.00 50.06 580 ASN A O 1
ATOM 4648 N N . ASP A 1 581 ? -6.904 -25.140 8.724 1.00 53.09 581 ASP A N 1
ATOM 4649 C CA . ASP A 1 581 ? -6.160 -23.902 8.962 1.00 53.09 581 ASP A CA 1
ATOM 4650 C C . ASP A 1 581 ? -6.980 -22.920 9.816 1.00 53.09 581 ASP A C 1
ATOM 4652 O O . ASP A 1 581 ? -6.462 -22.362 10.787 1.00 53.09 581 ASP A O 1
ATOM 4656 N N . PHE A 1 582 ? -8.298 -22.854 9.596 1.00 55.88 582 PHE A N 1
ATOM 4657 C CA . PHE A 1 582 ? -9.241 -22.135 10.461 1.00 55.88 582 PHE A CA 1
ATOM 4658 C C . PHE A 1 582 ? -9.237 -22.645 11.914 1.00 55.88 582 PHE A C 1
ATOM 4660 O O . PHE A 1 582 ? -9.183 -21.863 12.867 1.00 55.88 582 PHE A O 1
ATOM 4667 N N . ILE A 1 583 ? -9.251 -23.968 12.122 1.00 57.69 583 ILE A N 1
ATOM 4668 C CA . ILE A 1 583 ? -9.160 -24.547 13.474 1.00 57.69 583 ILE A CA 1
ATOM 4669 C C . ILE A 1 583 ? -7.840 -24.156 14.146 1.00 57.69 583 ILE A C 1
ATOM 4671 O O . ILE A 1 583 ? -7.829 -23.838 15.334 1.00 57.69 583 ILE A O 1
ATOM 4675 N N . ARG A 1 584 ? -6.728 -24.153 13.404 1.00 60.16 584 ARG A N 1
ATOM 4676 C CA . ARG A 1 584 ? -5.410 -23.807 13.947 1.00 60.16 584 ARG A CA 1
ATOM 4677 C C . ARG A 1 584 ? -5.330 -22.341 14.392 1.00 60.16 584 ARG A C 1
ATOM 4679 O O . ARG A 1 584 ? -4.765 -22.089 15.455 1.00 60.16 584 ARG A O 1
ATOM 4686 N N . ASN A 1 585 ? -5.921 -21.410 13.641 1.00 65.56 585 ASN A N 1
ATOM 4687 C CA . ASN A 1 585 ? -5.971 -19.990 14.014 1.00 65.56 585 ASN A CA 1
ATOM 4688 C C . ASN A 1 585 ? -6.790 -19.760 15.291 1.00 65.56 585 ASN A C 1
ATOM 4690 O O . ASN A 1 585 ? -6.344 -19.044 16.186 1.00 65.56 585 ASN A O 1
ATOM 4694 N N . ASN A 1 586 ? -7.927 -20.446 15.433 1.00 70.00 586 ASN A N 1
ATOM 4695 C CA . ASN A 1 586 ? -8.750 -20.355 16.639 1.00 70.00 586 ASN A CA 1
ATOM 4696 C C . ASN A 1 586 ? -8.044 -20.891 17.891 1.00 70.00 586 ASN A C 1
ATOM 4698 O O . ASN A 1 586 ? -8.184 -20.316 18.967 1.00 70.00 586 ASN A O 1
ATOM 4702 N N . GLU A 1 587 ? -7.274 -21.975 17.783 1.00 75.81 587 GLU A N 1
ATOM 4703 C CA . GLU A 1 587 ? -6.496 -22.473 18.925 1.00 75.81 587 GLU A CA 1
ATOM 4704 C C . GLU A 1 587 ? -5.350 -21.513 19.292 1.00 75.81 587 GLU A C 1
ATOM 4706 O O . GLU A 1 587 ? -5.154 -21.222 20.470 1.00 75.81 587 GLU A O 1
ATOM 4711 N N . LEU A 1 588 ? -4.662 -20.926 18.304 1.00 76.62 588 LEU A N 1
ATOM 4712 C CA . LEU A 1 588 ? -3.632 -19.909 18.552 1.00 76.62 588 LEU A CA 1
ATOM 4713 C C . LEU A 1 588 ? -4.208 -18.658 19.234 1.00 76.62 588 LEU A C 1
ATOM 4715 O O . LEU A 1 588 ? -3.597 -18.109 20.149 1.00 76.62 588 LEU A O 1
ATOM 4719 N N . LEU A 1 589 ? -5.394 -18.220 18.817 1.00 79.62 589 LEU A N 1
ATOM 4720 C CA . LEU A 1 589 ? -6.103 -17.111 19.441 1.00 79.62 589 LEU A CA 1
ATOM 4721 C C . LEU A 1 589 ? -6.470 -17.408 20.897 1.00 79.62 589 LEU A C 1
ATOM 4723 O O . LEU A 1 589 ? -6.253 -16.567 21.769 1.00 79.62 589 LEU A O 1
ATOM 4727 N N . LYS A 1 590 ? -7.010 -18.599 21.177 1.00 83.56 590 LYS A N 1
ATOM 4728 C CA . LYS A 1 590 ? -7.319 -19.018 22.551 1.00 83.56 590 LYS A CA 1
ATOM 4729 C C . LYS A 1 590 ? -6.073 -18.973 23.426 1.00 83.56 590 LYS A C 1
ATOM 4731 O O . LYS A 1 590 ? -6.150 -18.473 24.546 1.00 83.56 590 LYS A O 1
ATOM 4736 N N . ASP A 1 591 ? -4.937 -19.436 22.910 1.00 86.50 591 ASP A N 1
ATOM 4737 C CA . ASP A 1 591 ? -3.653 -19.372 23.611 1.00 86.50 591 ASP A CA 1
ATOM 4738 C C . ASP A 1 591 ? -3.224 -17.923 23.880 1.00 86.50 591 ASP A C 1
ATOM 4740 O O . ASP A 1 591 ? -2.778 -17.603 24.983 1.00 86.50 591 ASP A O 1
ATOM 4744 N N . VAL A 1 592 ? -3.398 -17.020 22.908 1.00 86.94 592 VAL A N 1
ATOM 4745 C CA . VAL A 1 592 ? -3.134 -15.584 23.091 1.00 86.94 592 VAL A CA 1
ATOM 4746 C C . VAL A 1 592 ? -4.015 -15.009 24.200 1.00 86.94 592 VAL A C 1
ATOM 4748 O O . VAL A 1 592 ? -3.487 -14.380 25.118 1.00 86.94 592 VAL A O 1
ATOM 4751 N N . ILE A 1 593 ? -5.325 -15.268 24.176 1.00 90.06 593 ILE A N 1
ATOM 4752 C CA . ILE A 1 593 ? -6.263 -14.784 25.197 1.00 90.06 593 ILE A CA 1
ATOM 4753 C C . ILE A 1 593 ? -5.866 -15.320 26.577 1.00 90.06 593 ILE A C 1
ATOM 4755 O O . ILE A 1 593 ? -5.680 -14.528 27.503 1.00 90.06 593 ILE A O 1
ATOM 4759 N N . LYS A 1 594 ? -5.659 -16.637 26.717 1.00 92.75 594 LYS A N 1
ATOM 4760 C CA . LYS A 1 594 ? -5.246 -17.282 27.979 1.00 92.75 594 LYS A CA 1
ATOM 4761 C C . LYS A 1 594 ? -3.928 -16.710 28.505 1.00 92.75 594 LYS A C 1
ATOM 4763 O O . LYS A 1 594 ? -3.813 -16.432 29.695 1.00 92.75 594 LYS A O 1
ATOM 4768 N N . SER A 1 595 ? -2.970 -16.417 27.621 1.00 93.75 595 SER A N 1
ATOM 4769 C CA . SER A 1 595 ? -1.675 -15.837 28.010 1.00 93.75 595 SER A CA 1
ATOM 4770 C C . SER A 1 595 ? -1.767 -14.439 28.633 1.00 93.75 595 SER A C 1
ATOM 4772 O O . SER A 1 595 ? -0.872 -14.049 29.383 1.00 93.75 595 SER A O 1
ATOM 4774 N N . GLN A 1 596 ? -2.826 -13.683 28.324 1.00 94.69 596 GLN A N 1
ATOM 4775 C CA . GLN A 1 596 ? -3.067 -12.345 28.874 1.00 94.69 596 GLN A CA 1
ATOM 4776 C C . GLN A 1 596 ? -4.103 -12.342 30.011 1.00 94.69 596 GLN A C 1
ATOM 4778 O O . GLN A 1 596 ? -4.306 -11.304 30.641 1.00 94.69 596 GLN A O 1
ATOM 4783 N N . THR A 1 597 ? -4.752 -13.481 30.279 1.00 95.19 597 THR A N 1
ATOM 4784 C CA . THR A 1 597 ? -5.882 -13.617 31.214 1.00 95.19 597 THR A CA 1
ATOM 4785 C C . THR A 1 597 ? -5.656 -14.784 32.197 1.00 95.19 597 THR A C 1
ATOM 4787 O O . THR A 1 597 ? -4.623 -14.820 32.869 1.00 95.19 597 THR A O 1
ATOM 4790 N N . SER A 1 598 ? -6.621 -15.702 32.345 1.00 94.25 598 SER A N 1
ATOM 4791 C CA . SER A 1 598 ? -6.512 -16.961 33.095 1.00 94.25 598 SER A CA 1
ATOM 4792 C C . SER A 1 598 ? -6.594 -18.163 32.145 1.00 94.25 598 SER A C 1
ATOM 4794 O O . SER A 1 598 ? -7.162 -18.082 31.059 1.00 94.25 598 SER A O 1
ATOM 4796 N N . GLU A 1 599 ? -6.068 -19.315 32.571 1.00 92.19 599 GLU A N 1
ATOM 4797 C CA . GLU A 1 599 ? -6.213 -20.579 31.824 1.00 92.19 599 GLU A CA 1
ATOM 4798 C C . GLU A 1 599 ? -7.686 -21.005 31.674 1.00 92.19 599 GLU A C 1
ATOM 4800 O O . GLU A 1 599 ? -8.070 -21.594 30.664 1.00 92.19 599 GLU A O 1
ATOM 4805 N N . ASP A 1 600 ? -8.517 -20.650 32.659 1.00 93.44 600 ASP A N 1
ATOM 4806 C CA . ASP A 1 600 ? -9.942 -20.984 32.733 1.00 93.44 600 ASP A CA 1
ATOM 4807 C C . ASP A 1 600 ? -10.860 -19.857 32.209 1.00 93.44 600 ASP A C 1
ATOM 4809 O O . ASP A 1 600 ? -12.077 -19.932 32.375 1.00 93.44 600 ASP A O 1
ATOM 4813 N N . VAL A 1 601 ? -10.311 -18.834 31.535 1.00 93.62 601 VAL A N 1
ATOM 4814 C CA . VAL A 1 601 ? -11.008 -17.588 31.135 1.00 93.62 601 VAL A CA 1
ATOM 4815 C C . VAL A 1 601 ? -12.369 -17.804 30.465 1.00 93.62 601 VAL A C 1
ATOM 4817 O O . VAL A 1 601 ? -13.304 -17.040 30.685 1.00 93.62 601 VAL A O 1
ATOM 4820 N N . PHE A 1 602 ? -12.527 -18.861 29.668 1.00 90.81 602 PHE A N 1
ATOM 4821 C CA . PHE A 1 602 ? -13.789 -19.154 28.985 1.00 90.81 602 PHE A CA 1
ATOM 4822 C C . PHE A 1 602 ? -14.851 -19.766 29.912 1.00 90.81 602 PHE A C 1
ATOM 4824 O O . PHE A 1 602 ? -16.039 -19.482 29.761 1.00 90.81 602 PHE A O 1
ATOM 4831 N N . ALA A 1 603 ? -14.439 -20.584 30.884 1.00 90.75 603 ALA A N 1
ATOM 4832 C CA . ALA A 1 603 ? -15.337 -21.102 31.914 1.00 90.75 603 ALA A CA 1
ATOM 4833 C C . ALA A 1 603 ? -15.703 -19.999 32.919 1.00 90.75 603 ALA A C 1
ATOM 4835 O O . ALA A 1 603 ? -16.867 -19.873 33.308 1.00 90.75 603 ALA A O 1
ATOM 4836 N N . ASP A 1 604 ? -14.722 -19.166 33.276 1.00 94.06 604 ASP A N 1
ATOM 4837 C CA . ASP A 1 604 ? -14.910 -17.982 34.111 1.00 94.06 604 ASP A CA 1
ATOM 4838 C C . ASP A 1 604 ? -15.890 -17.000 33.452 1.00 94.06 604 ASP A C 1
ATOM 4840 O O . ASP A 1 604 ? -16.807 -16.513 34.115 1.00 94.06 604 ASP A O 1
ATOM 4844 N N . PHE A 1 605 ? -15.763 -16.774 32.139 1.00 93.00 605 PHE A N 1
ATOM 4845 C CA . PHE A 1 605 ? -16.706 -15.978 31.355 1.00 93.00 605 PHE A CA 1
ATOM 4846 C C . PHE A 1 605 ? -18.133 -16.528 31.428 1.00 93.00 605 PHE A C 1
ATOM 4848 O O . PHE A 1 605 ? -19.052 -15.779 31.751 1.00 93.00 605 PHE A O 1
ATOM 4855 N N . ALA A 1 606 ? -18.337 -17.824 31.173 1.00 89.56 606 ALA A N 1
ATOM 4856 C CA . ALA A 1 606 ? -19.674 -18.422 31.197 1.00 89.56 606 ALA A CA 1
ATOM 4857 C C . ALA A 1 606 ? -20.345 -18.286 32.579 1.00 89.56 606 ALA A C 1
ATOM 4859 O O . ALA A 1 606 ? -21.538 -17.990 32.677 1.00 89.56 606 ALA A O 1
ATOM 4860 N N . ALA A 1 607 ? -19.575 -18.453 33.659 1.00 91.12 607 ALA A N 1
ATOM 4861 C CA . ALA A 1 607 ? -20.059 -18.239 35.021 1.00 91.12 607 ALA A CA 1
ATOM 4862 C C . ALA A 1 607 ? -20.345 -16.756 35.314 1.00 91.12 607 ALA A C 1
ATOM 4864 O O . ALA A 1 607 ? -21.347 -16.434 35.961 1.00 91.12 607 ALA A O 1
ATOM 4865 N N . TRP A 1 608 ? -19.484 -15.852 34.836 1.00 94.00 608 TRP A N 1
ATOM 4866 C CA . TRP A 1 608 ? -19.666 -14.411 34.979 1.00 94.00 608 TRP A CA 1
ATOM 4867 C C . TRP A 1 608 ? -20.907 -13.920 34.225 1.00 94.00 608 TRP A C 1
ATOM 4869 O O . TRP A 1 608 ? -21.688 -13.175 34.816 1.00 94.00 608 TRP A O 1
ATOM 4879 N N . ASP A 1 609 ? -21.137 -14.358 32.984 1.00 89.69 609 ASP A N 1
ATOM 4880 C CA . ASP A 1 609 ? -22.280 -13.934 32.158 1.00 89.69 609 ASP A CA 1
ATOM 4881 C C . ASP A 1 609 ? -23.595 -14.331 32.838 1.00 89.69 609 ASP A C 1
ATOM 4883 O O . ASP A 1 609 ? -24.448 -13.477 33.096 1.00 89.69 609 ASP A O 1
ATOM 4887 N N . ALA A 1 610 ? -23.700 -15.587 33.286 1.00 87.50 610 ALA A N 1
ATOM 4888 C CA . ALA A 1 610 ? -24.871 -16.089 34.003 1.00 87.50 610 ALA A CA 1
ATOM 4889 C C . ALA A 1 610 ? -25.193 -15.294 35.285 1.00 87.50 610 ALA A C 1
ATOM 4891 O O . ALA A 1 610 ? -26.362 -15.154 35.653 1.00 87.50 610 ALA A O 1
ATOM 4892 N N . ALA A 1 611 ? -24.174 -14.776 35.977 1.00 91.31 611 ALA A N 1
ATOM 4893 C CA . ALA A 1 611 ? -24.341 -14.034 37.224 1.00 91.31 611 ALA A CA 1
ATOM 4894 C C . ALA A 1 611 ? -24.548 -12.522 37.026 1.00 91.31 611 ALA A C 1
ATOM 4896 O O . ALA A 1 611 ? -25.212 -11.888 37.850 1.00 91.31 611 ALA A O 1
ATOM 4897 N N . ASN A 1 612 ? -23.981 -11.933 35.969 1.00 91.69 612 ASN A N 1
ATOM 4898 C CA . ASN A 1 612 ? -23.845 -10.480 35.840 1.00 91.69 612 ASN A CA 1
ATOM 4899 C C . ASN A 1 612 ? -24.597 -9.883 34.652 1.00 91.69 612 ASN A C 1
ATOM 4901 O O . ASN A 1 612 ? -24.922 -8.698 34.698 1.00 91.69 612 ASN A O 1
ATOM 4905 N N . TRP A 1 613 ? -24.932 -10.654 33.615 1.00 88.94 613 TRP A N 1
ATOM 4906 C CA . TRP A 1 613 ? -25.417 -10.068 32.365 1.00 88.94 613 TRP A CA 1
ATOM 4907 C C . TRP A 1 613 ? -26.713 -9.264 32.528 1.00 88.94 613 TRP A C 1
ATOM 4909 O O . TRP A 1 613 ? -26.848 -8.173 31.979 1.00 88.94 613 TRP A O 1
ATOM 4919 N N . SER A 1 614 ? -27.640 -9.725 33.377 1.00 87.94 614 SER A N 1
ATOM 4920 C CA . SER A 1 614 ? -28.873 -8.975 33.680 1.00 87.94 614 SER A CA 1
ATOM 4921 C C . SER A 1 614 ? -28.601 -7.591 34.291 1.00 87.94 614 SER A C 1
ATOM 4923 O O . SER A 1 614 ? -29.335 -6.637 34.017 1.00 87.94 614 SER A O 1
ATOM 4925 N N . ARG A 1 615 ? -27.539 -7.463 35.101 1.00 91.75 615 ARG A N 1
ATOM 4926 C CA . ARG A 1 615 ? -27.090 -6.179 35.656 1.00 91.75 615 ARG A CA 1
ATOM 4927 C C . ARG A 1 615 ? -26.532 -5.291 34.545 1.00 91.75 615 ARG A C 1
ATOM 4929 O O . ARG A 1 615 ? -26.996 -4.163 34.423 1.00 91.75 615 ARG A O 1
ATOM 4936 N N . ILE A 1 616 ? -25.628 -5.818 33.715 1.00 91.19 616 ILE A N 1
ATOM 4937 C CA . ILE A 1 616 ? -25.031 -5.093 32.578 1.00 91.19 616 ILE A CA 1
ATOM 4938 C C . ILE A 1 616 ? -26.110 -4.525 31.655 1.00 91.19 616 ILE A C 1
ATOM 4940 O O . ILE A 1 616 ? -26.074 -3.348 31.314 1.00 91.19 616 ILE A O 1
ATOM 4944 N N . CYS A 1 617 ? -27.117 -5.330 31.308 1.00 87.44 617 CYS A N 1
ATOM 4945 C CA . CYS A 1 617 ? -28.230 -4.885 30.468 1.00 87.44 617 CYS A CA 1
ATOM 4946 C C . CYS A 1 617 ? -28.997 -3.724 31.105 1.00 87.44 617 CYS A C 1
ATOM 4948 O O . CYS A 1 617 ? -29.327 -2.749 30.437 1.00 87.44 617 CYS A O 1
ATOM 4950 N N . SER A 1 618 ? -29.275 -3.827 32.407 1.00 88.62 618 SER A N 1
ATOM 4951 C CA . SER A 1 618 ? -30.012 -2.797 33.143 1.00 88.62 618 SER A CA 1
ATOM 4952 C C . SER A 1 618 ? -29.222 -1.489 33.223 1.00 88.62 618 SER A C 1
ATOM 4954 O O . SER A 1 618 ? -29.793 -0.416 33.047 1.00 88.62 618 SER A O 1
ATOM 4956 N N . GLU A 1 619 ? -27.912 -1.571 33.460 1.00 89.25 619 GLU A N 1
ATOM 4957 C CA . GLU A 1 619 ? -27.012 -0.415 33.491 1.00 89.25 619 GLU A CA 1
ATOM 4958 C C . GLU A 1 619 ? -26.859 0.225 32.105 1.00 89.25 619 GLU A C 1
ATOM 4960 O O . GLU A 1 619 ? -26.960 1.446 31.989 1.00 89.25 619 GLU A O 1
ATOM 4965 N N . GLY A 1 620 ? -26.692 -0.582 31.053 1.00 87.44 620 GLY A N 1
ATOM 4966 C CA . GLY A 1 620 ? -2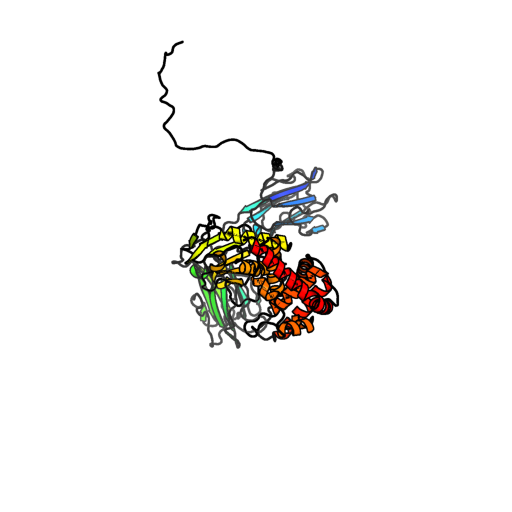6.601 -0.118 29.667 1.00 87.44 620 GLY A CA 1
ATOM 4967 C C . GLY A 1 620 ? -27.870 0.598 29.203 1.00 87.44 620 GLY A C 1
ATOM 4968 O O . GLY A 1 620 ? -27.795 1.719 28.703 1.00 87.44 620 GLY A O 1
ATOM 4969 N N . ILE A 1 621 ? -29.049 0.009 29.442 1.00 86.19 621 ILE A N 1
ATOM 4970 C CA . ILE A 1 621 ? -30.341 0.640 29.118 1.00 86.19 621 ILE A CA 1
ATOM 4971 C C . ILE A 1 621 ? -30.517 1.947 29.900 1.00 86.19 621 ILE A C 1
ATOM 4973 O O . ILE A 1 621 ? -30.862 2.966 29.306 1.00 86.19 621 ILE A O 1
ATOM 4977 N N . ALA A 1 622 ? -30.232 1.954 31.206 1.00 87.38 622 ALA A N 1
ATOM 4978 C CA . ALA A 1 622 ? -30.344 3.164 32.021 1.00 87.38 622 ALA A CA 1
ATOM 4979 C C . ALA A 1 622 ? -29.395 4.279 31.548 1.00 87.38 622 ALA A C 1
ATOM 4981 O O . ALA A 1 622 ? -29.760 5.455 31.578 1.00 87.38 622 ALA A O 1
ATOM 4982 N N . ASN A 1 623 ? -28.191 3.924 31.092 1.00 85.69 623 ASN A N 1
ATOM 4983 C CA . ASN A 1 623 ? -27.242 4.871 30.514 1.00 85.69 623 ASN A CA 1
ATOM 4984 C C . ASN A 1 623 ? -27.781 5.473 29.205 1.00 85.69 623 ASN A C 1
ATOM 4986 O O . ASN A 1 623 ? -27.819 6.694 29.057 1.00 85.69 623 ASN A O 1
ATOM 4990 N N . LEU A 1 624 ? -28.300 4.640 28.299 1.00 83.56 624 LEU A N 1
ATOM 4991 C CA . LEU A 1 624 ? -28.921 5.103 27.054 1.00 83.56 624 LEU A CA 1
ATOM 4992 C C . LEU A 1 624 ? -30.117 6.030 27.303 1.00 83.56 624 LEU A C 1
ATOM 4994 O O . LEU A 1 624 ? -30.226 7.079 26.662 1.00 83.56 624 LEU A O 1
ATOM 4998 N N . GLU A 1 625 ? -30.987 5.691 28.256 1.00 84.62 625 GLU A N 1
ATOM 4999 C CA . GLU A 1 625 ? -32.106 6.545 28.667 1.00 84.62 625 GLU A CA 1
ATOM 5000 C C . GLU A 1 625 ? -31.617 7.886 29.232 1.00 84.62 625 GLU A C 1
ATOM 5002 O O . GLU A 1 625 ? -32.154 8.941 28.879 1.00 84.62 625 GLU A O 1
ATOM 5007 N N . ALA A 1 626 ? -30.574 7.869 30.068 1.00 85.62 626 ALA A N 1
ATOM 5008 C CA . ALA A 1 626 ? -29.997 9.075 30.652 1.00 85.62 626 ALA A CA 1
ATOM 5009 C C . ALA A 1 626 ? -29.419 10.009 29.578 1.00 85.62 626 ALA A C 1
ATOM 5011 O O . ALA A 1 626 ? -29.753 11.196 29.572 1.00 85.62 626 ALA A O 1
ATOM 5012 N N . LEU A 1 627 ? -28.625 9.479 28.644 1.00 81.25 627 LEU A N 1
ATOM 5013 C CA . LEU A 1 627 ? -28.043 10.250 27.539 1.00 81.25 627 LEU A CA 1
ATOM 5014 C C . LEU A 1 627 ? -29.116 10.796 26.587 1.00 81.25 627 LEU A C 1
ATOM 5016 O O . LEU A 1 627 ? -28.986 11.903 26.072 1.00 81.25 627 LEU A O 1
ATOM 5020 N N . SER A 1 628 ? -30.214 10.062 26.403 1.00 74.38 628 SER A N 1
ATOM 5021 C CA . SER A 1 628 ? -31.312 10.470 25.518 1.00 74.38 628 SER A CA 1
ATOM 5022 C C . SER A 1 628 ? -32.245 11.508 26.141 1.00 74.38 628 SER A C 1
ATOM 5024 O O . SER A 1 628 ? -32.871 12.282 25.428 1.00 74.38 628 SER A O 1
ATOM 5026 N N . SER A 1 629 ? -32.343 11.561 27.472 1.00 63.34 629 SER A N 1
ATOM 5027 C CA . SER A 1 629 ? -33.202 12.521 28.184 1.00 63.34 629 SER A CA 1
ATOM 5028 C C . SER A 1 629 ? -32.693 13.974 28.168 1.00 63.34 629 SER A C 1
ATOM 5030 O O . SER A 1 629 ? -33.393 14.873 28.642 1.00 63.34 629 SER A O 1
ATOM 5032 N N . GLY A 1 630 ? -31.485 14.203 27.638 1.00 55.66 630 GLY A N 1
ATOM 5033 C CA . GLY A 1 630 ? -30.842 15.513 27.515 1.00 55.66 630 GLY A CA 1
ATOM 5034 C C . GLY A 1 630 ? -30.919 16.176 26.131 1.00 55.66 630 GLY A C 1
ATOM 5035 O O . GLY A 1 630 ? -30.525 17.340 26.043 1.00 55.66 630 GLY A O 1
ATOM 5036 N N . ASN A 1 631 ? -31.423 15.479 25.101 1.00 43.75 631 ASN A N 1
ATOM 5037 C CA . ASN A 1 631 ? -31.492 15.940 23.703 1.00 43.75 631 ASN A CA 1
ATOM 5038 C C . ASN A 1 631 ? -32.925 16.188 23.217 1.00 43.75 631 ASN A C 1
ATOM 5040 O O . ASN A 1 631 ? -33.818 15.366 23.528 1.00 43.75 631 ASN A O 1
#

Sequence (631 aa):
MYRRKGKLKRRALKRLISFLVVAVMICSLIPSLKPKAASDNAGLVNYRTHVQTYGWQDWKSDGAMAGTSGQAKRLECIEIKLGDTGYEGGISYRTHVQSFGWLEWMTDGGMSGTFGMGKRLESIEISLYGEVSEYYDVYYRVHVQSYGWQDWVSNGVMAGTSGKAKRLEGIEIKLVKKEKKETASVTYRTHVQTYGWQDWKSNGAMSGTSGQAKRLEGIQINLDSTEYSGGIKYSTHVQKYGWQGDRYNGAMSGTSGEAKRLEAIKISLYGEISNYYDVYYRVHVQKYGWQDWVKNGELAGTSGEAKRLEGVEIKLVKKADAPEKKEALKLTLSGNATDSYEIIEDCYVEGEDVILYLPKGVTVKGDMLNVTEKIMSDLSKSTGLNFDKNYEPDGYWDVRDEYYEEGYFANVNKDNSKVNVVVINSNVGNAFASENSIVVEIFDYDYDECRHQTLYHELSHVLQFRNGADLGSVMDEGFAVYTTYKCLTEMGIPNWDAVQYFAPTDDLVSDRIAGGEDAFRFWIKDDVNGRFPNYHYGFRFLTYLTETYGDDIYYKIMKEAGNRNFSAYVYQEEGAEDYNDFIRNNELLKDVIKSQTSEDVFADFAAWDAANWSRICSEGIANLEALSSGN